Protein AF-A0A947GF99-F1 (afdb_monomer_lite)

Sequence (627 aa):
MDGFSARKSEPSRTRHLSLSRQDKTRGVAKDKVAEGTVKKSTKPSYGLKFFREKLQMTPFGKRFDPSRDTGTVVGPYRVIADKNRGVEPGFVALKDWTPKDTAKLSTPGHAFSVRADTFIDKGLHPWSGSHAVRSEAAKYLAARDPSVGFRTGKDDPFHFISRNPDLKAEVYGALKTSERVFPALKKHVMDNEKKFNTKHYVKLDYREAQGSGRGEERTYTLPKSNAKSFGFGAIGKFFHQLARRQTPDAINRDAMRESLANDLMSRFGIFAQKLKLVPTVYQPPNGPAVPKLLLDGTHMSGRNGEKFSDFEGAIVGGPRNGQLVKLGEDGKPVKNARGHYEVDTSIREMGRNKIFMLLLGDRDAIGSKGGNKGRVGNEFAAIDPGHSLETGGQNLMARKDIRSDMSFEQPSMFDGKCYKNFSIFDQSPFSERMEGVKELARLSKTNEDVAVFREYAATFGKDNPGLDFSGQIADMEKAYLSRREHILDVFGDRLAVYDFDFSGVPNSMTPQTAQRNTLDVLDALEKISSEHSWMSGNTELEYPMVKNRTEWQVKEQGDNLEFRAEGVGRSARRRLENFVAAQTPGGRYTIVEDNGSLVLRIPKADIGQAHGDFSMTALKRQDRVPG

Radius of gyration: 32.89 Å; chains: 1; bounding box: 70×88×118 Å

Foldseek 3Di:
DDDDDDDDDDDDDDDDDDDDDDDDCPDPPPPPPPPPPFPPQPDAQLQCVCVVVVDDADFPAFFDDQVPQQQPDHRQWHFHHWPLDDQWGWTKTFGHDDPVLLVQCLPPPRPLVVQLLVLLLQQLDPPRHPPLSQVQLLVVCVPDDCVLVRDPPPDRSNVSCVVVVVCSSVSSVSLCVDPRNVVVSSVSSLVPDCRRVWMKIKGLRFGLVQWDDADQPIWTWGDLSSFDQPPPPSVSSVVSRVVPTDTQLRSLVLLLQFSLLQSLCVVLVAAEWSKYWDWHWHNRPPHDTAIHIMIITIFDADPVGFGWDFQAQQWDQFWFATAGFDADPVRHFDADPVRFGEGDPLAPLLQLCLVSCLLQLQLQQCHRRRRQWTDRRNYTYGYTSNRGLDDDDPGSLQDLFAAQLRDGDADDVVVVRGRTNSNNSVLDFSLSNCVNLVSLVVCVVSVSSVVSLVSSLVSAPPVDPNRNCNVVSVRSSVSSVVSSVSSCVNNVLLSCLLVDDLVPADPVDDSSNLSSLVSRLQVLLQQQLFDWDLDSPRHGGLHIDGDGTFHWGWDDDPQKIKIKTAPRDPSSVVSVVVLCCVLDVPCQWDFDQDPRMTIIIDGSHCSVVSSVSSDSVSVVVVVPPDD

pLDDT: mean 80.94, std 19.32, range [21.61, 98.25]

Organism: NCBI:txid2840188

Secondary structure (DSSP, 8-state):
-----------------------------------------SS--GGGHHHHTTPPPPP--S---HHHHTT-EETTEEEEEE--SSSS-EEEEEEPP-HHHHHHHTSTT-HHHHHHHHHHHHHH-TTTS-HHHHHHHHHHHHTS-GGG---TTTS-HHHHHHH-THHHHHHHHHHHH-TTTHHHHHHHHHHH-HHHHS-EEEE----GGGEESSGGG-EE---TTT----SSHHHHHHHHHHTT-B-HHHHHHHHHHHHHHHHHHHHTT-EE--EEEEEEEE--TTS--EEEEEEEEEPPB-TT-PBEEE-TTSEESHHHH-EEB-B-TTSSBPB-TTSPEEB---SBT-TTHHHHHHHTT-TTSS-TTSTTEEEETTEEEES--TTTT--STT-GGG---B-TTS-B-PPPGGGT-PPPSGGGGGSS-HHHHHHHHHHHHHHHHHTTTHHHHHHHHHHSSTTSTT---HHHHHHHHHHHHHHHHHHHHHTHHHHGGGGS--TTS-TTS-HHHHHHHHHHHHHHHHHHHSEEEEEETTEEEEEEEEEE----EEEEETTEEEEEEES--HHHHHHHHHHHHHH-TT--S-EEEETTEEEEEEEGGGHHHHHHHT-HHHHHHHTTS--

Structure (mmCIF, N/CA/C/O backbone):
data_AF-A0A947GF99-F1
#
_entry.id   AF-A0A947GF99-F1
#
loop_
_atom_site.group_PDB
_atom_site.id
_atom_site.type_symbol
_atom_site.label_atom_id
_atom_site.label_alt_id
_atom_site.label_comp_id
_atom_site.label_asym_id
_atom_site.label_entity_id
_atom_site.label_seq_id
_atom_site.pdbx_PDB_ins_code
_atom_site.Cartn_x
_atom_site.Cartn_y
_atom_site.Cartn_z
_atom_site.occupancy
_atom_site.B_iso_or_equiv
_atom_site.auth_seq_id
_atom_site.auth_comp_id
_atom_site.auth_asym_id
_atom_site.auth_atom_id
_atom_site.pdbx_PDB_model_num
ATOM 1 N N . MET A 1 1 ? 22.768 55.613 56.777 1.00 31.61 1 MET A N 1
ATOM 2 C CA . MET A 1 1 ? 24.122 55.298 56.296 1.00 31.61 1 MET A CA 1
ATOM 3 C C . MET A 1 1 ? 24.306 53.804 56.433 1.00 31.61 1 MET A C 1
ATOM 5 O O . MET A 1 1 ? 24.183 53.297 57.535 1.00 31.61 1 MET A O 1
ATOM 9 N N . ASP A 1 2 ? 24.453 53.170 55.275 1.00 29.30 2 ASP A N 1
ATOM 10 C CA . ASP A 1 2 ? 25.158 51.924 54.976 1.00 29.30 2 ASP A CA 1
ATOM 11 C C . ASP A 1 2 ? 24.833 50.616 55.712 1.00 29.30 2 ASP A C 1
ATOM 13 O O . ASP A 1 2 ? 24.905 50.496 56.929 1.00 29.30 2 ASP A O 1
ATOM 17 N N . GLY A 1 3 ? 24.620 49.579 54.891 1.00 29.52 3 GLY A N 1
ATOM 18 C CA . GLY A 1 3 ? 25.104 48.234 55.202 1.00 29.52 3 GLY A CA 1
ATOM 19 C C . GLY A 1 3 ? 24.049 47.181 55.521 1.00 29.52 3 GLY A C 1
ATOM 20 O O . GLY A 1 3 ? 23.992 46.677 56.637 1.00 29.52 3 GLY A O 1
ATOM 21 N N . PHE A 1 4 ? 23.270 46.763 54.520 1.00 26.39 4 PHE A N 1
ATOM 22 C CA . PHE A 1 4 ? 22.541 45.493 54.565 1.00 26.39 4 PHE A CA 1
ATOM 23 C C . PHE A 1 4 ? 23.526 44.309 54.576 1.00 26.39 4 PHE A C 1
ATOM 25 O O . PHE A 1 4 ? 24.162 44.008 53.569 1.00 26.39 4 PHE A O 1
ATOM 32 N N . SER A 1 5 ? 23.606 43.596 55.699 1.00 29.97 5 SER A N 1
ATOM 33 C CA . SER A 1 5 ? 24.034 42.196 55.762 1.00 29.97 5 SER A CA 1
ATOM 34 C C . SER A 1 5 ? 23.356 41.540 56.958 1.00 29.97 5 SER A C 1
ATOM 36 O O . SER A 1 5 ? 23.653 41.857 58.107 1.00 29.97 5 SER A O 1
ATOM 38 N N . ALA A 1 6 ? 22.412 40.638 56.695 1.00 28.28 6 ALA A N 1
ATOM 39 C CA . ALA A 1 6 ? 21.835 39.791 57.728 1.00 28.28 6 ALA A CA 1
ATOM 40 C C . ALA A 1 6 ? 21.453 38.428 57.146 1.00 28.28 6 ALA A C 1
ATOM 42 O O . ALA A 1 6 ? 20.450 38.275 56.451 1.00 28.28 6 ALA A O 1
ATOM 43 N N . ARG A 1 7 ? 22.267 37.423 57.487 1.00 26.62 7 ARG A N 1
ATOM 44 C CA . ARG A 1 7 ? 21.859 36.016 57.555 1.00 26.62 7 ARG A CA 1
ATOM 45 C C . ARG A 1 7 ? 20.699 35.867 58.536 1.00 26.62 7 ARG A C 1
ATOM 47 O O . ARG A 1 7 ? 20.834 36.327 59.663 1.00 26.62 7 ARG A O 1
ATOM 54 N N . LYS A 1 8 ? 19.664 35.127 58.144 1.00 26.14 8 LYS A N 1
ATOM 55 C CA . LYS A 1 8 ? 18.683 34.372 58.956 1.00 26.14 8 LYS A CA 1
ATOM 56 C C . LYS A 1 8 ? 18.012 33.401 57.967 1.00 26.14 8 LYS A C 1
ATOM 58 O O . LYS A 1 8 ? 17.841 33.778 56.817 1.00 26.14 8 LYS A O 1
ATOM 63 N N . SER A 1 9 ? 17.593 32.176 58.244 1.00 25.56 9 SER A N 1
ATOM 64 C CA . SER A 1 9 ? 17.614 31.251 59.381 1.00 25.56 9 SER A CA 1
ATOM 65 C C . SER A 1 9 ? 16.894 29.997 58.848 1.00 25.56 9 SER A C 1
ATOM 67 O O . SER A 1 9 ? 15.938 30.141 58.086 1.00 25.56 9 SER A O 1
ATOM 69 N N . GLU A 1 10 ? 17.326 28.790 59.214 1.00 26.78 10 GLU A N 1
ATOM 70 C CA . GLU A 1 10 ? 16.567 27.555 58.940 1.00 26.78 10 GLU A CA 1
ATOM 71 C C . GLU A 1 10 ? 15.149 27.610 59.536 1.00 26.78 10 GLU A C 1
ATOM 73 O O . GLU A 1 10 ? 14.940 28.252 60.571 1.00 26.78 10 GLU A O 1
ATOM 78 N N . PRO A 1 11 ? 14.217 26.819 58.975 1.00 27.03 11 PRO A N 1
ATOM 79 C CA . PRO A 1 11 ? 13.276 26.109 59.827 1.00 27.03 11 PRO A CA 1
ATOM 80 C C . PRO A 1 11 ? 13.223 24.594 59.544 1.00 27.03 11 PRO A C 1
ATOM 82 O O . PRO A 1 11 ? 12.904 24.132 58.453 1.00 27.03 11 PRO A O 1
ATOM 85 N N . SER A 1 12 ? 13.506 23.851 60.617 1.00 24.06 12 SER A N 1
ATOM 86 C CA . SER A 1 12 ? 12.797 22.668 61.134 1.00 24.06 12 SER A CA 1
ATOM 87 C C . SER A 1 12 ? 12.477 21.478 60.213 1.00 24.06 12 SER A C 1
ATOM 89 O O . SER A 1 12 ? 11.518 21.466 59.446 1.00 24.06 12 SER A O 1
ATOM 91 N N . ARG A 1 13 ? 13.202 20.387 60.489 1.00 24.06 13 ARG A N 1
ATOM 92 C CA . ARG A 1 13 ? 12.880 18.985 60.185 1.00 24.06 13 ARG A CA 1
ATOM 93 C C . ARG A 1 13 ? 11.532 18.537 60.767 1.00 24.06 13 ARG A C 1
ATOM 95 O O . ARG A 1 13 ? 11.253 18.768 61.942 1.00 24.06 13 ARG A O 1
ATOM 102 N N . THR A 1 14 ? 10.821 17.683 60.028 1.00 24.72 14 THR A N 1
ATOM 103 C CA . THR A 1 14 ? 9.963 16.648 60.629 1.00 24.72 14 THR A CA 1
ATOM 104 C C . THR A 1 14 ? 10.093 15.316 59.877 1.00 24.72 14 THR A C 1
ATOM 106 O O . THR A 1 14 ? 9.626 15.157 58.759 1.00 24.72 14 THR A O 1
ATOM 109 N N . ARG A 1 15 ? 10.801 14.389 60.539 1.00 23.50 15 ARG A N 1
ATOM 110 C CA . ARG A 1 15 ? 10.704 12.914 60.546 1.00 23.50 15 ARG A CA 1
ATOM 111 C C . ARG A 1 15 ? 10.407 12.171 59.230 1.00 23.50 15 ARG A C 1
ATOM 113 O O . ARG A 1 15 ? 9.265 11.842 58.935 1.00 23.50 15 ARG A O 1
ATOM 120 N N . HIS A 1 16 ? 11.477 11.689 58.595 1.00 22.69 16 HIS A N 1
ATOM 121 C CA . HIS A 1 16 ? 11.470 10.366 57.966 1.00 22.69 16 HIS A CA 1
ATOM 122 C C . HIS A 1 16 ? 11.747 9.309 59.043 1.00 22.69 16 HIS A C 1
ATOM 124 O O . HIS A 1 16 ? 12.814 9.315 59.655 1.00 22.69 16 HIS A O 1
ATOM 130 N N . LEU A 1 17 ? 10.781 8.420 59.277 1.00 23.53 17 LEU A N 1
ATOM 131 C CA . LEU A 1 17 ? 10.984 7.162 59.989 1.00 23.53 17 LEU A CA 1
ATOM 132 C C . LEU A 1 17 ? 10.971 6.034 58.962 1.00 23.53 17 LEU A C 1
ATOM 134 O O . LEU A 1 17 ? 10.015 5.845 58.214 1.00 23.53 17 LEU A O 1
ATOM 138 N N . SER A 1 18 ? 12.101 5.348 58.923 1.00 21.61 18 SER A N 1
ATOM 139 C CA . SER A 1 18 ? 12.384 4.135 58.184 1.00 21.61 18 SER A CA 1
ATOM 140 C C . SER A 1 18 ? 11.534 2.971 58.689 1.00 21.61 18 SER A C 1
ATOM 142 O O . SER A 1 18 ? 11.446 2.729 59.890 1.00 21.61 18 SER A O 1
ATOM 144 N N . LEU A 1 19 ? 11.002 2.181 57.758 1.00 23.34 19 LEU A N 1
ATOM 145 C CA . LEU A 1 19 ? 10.783 0.758 57.983 1.00 23.34 19 LEU A CA 1
ATOM 146 C C . LEU A 1 19 ? 11.457 -0.010 56.851 1.00 23.34 19 LEU A C 1
ATOM 148 O O . LEU A 1 19 ? 11.235 0.228 55.666 1.00 23.34 19 LEU A O 1
ATOM 152 N N . SER A 1 20 ? 12.359 -0.875 57.288 1.00 25.02 20 SER A N 1
ATOM 153 C CA . SER A 1 20 ? 13.220 -1.753 56.523 1.00 25.02 20 SER A CA 1
ATOM 154 C C . SER A 1 20 ? 12.434 -2.704 55.625 1.00 25.02 20 SER A C 1
ATOM 156 O O . SER A 1 20 ? 11.438 -3.295 56.038 1.00 25.02 20 SER A O 1
ATOM 158 N N . ARG A 1 21 ? 12.960 -2.963 54.426 1.00 25.34 21 ARG A N 1
ATOM 159 C CA . ARG A 1 21 ? 12.801 -4.267 53.782 1.00 25.34 21 ARG A CA 1
ATOM 160 C C . ARG A 1 21 ? 14.122 -4.674 53.154 1.00 25.34 21 ARG A C 1
ATOM 162 O O . ARG A 1 21 ? 14.674 -3.975 52.316 1.00 25.34 21 ARG A O 1
ATOM 169 N N . GLN A 1 22 ? 14.611 -5.789 53.678 1.00 25.83 22 GLN A N 1
ATOM 170 C CA . GLN A 1 22 ? 15.838 -6.472 53.323 1.00 25.83 22 GLN A CA 1
ATOM 171 C C . GLN A 1 22 ? 15.929 -6.734 51.822 1.00 25.83 22 GLN A C 1
ATOM 173 O O . GLN A 1 22 ? 14.981 -7.216 51.198 1.00 25.83 22 GLN A O 1
ATOM 178 N N . ASP A 1 23 ? 17.130 -6.487 51.311 1.00 27.47 23 ASP A N 1
ATOM 179 C CA . ASP A 1 23 ? 17.660 -7.029 50.075 1.00 27.47 23 ASP A CA 1
ATOM 180 C C . ASP A 1 23 ? 17.356 -8.526 49.944 1.00 27.47 23 ASP A C 1
ATOM 182 O O . ASP A 1 23 ? 17.895 -9.377 50.654 1.00 27.47 23 ASP A O 1
ATOM 186 N N . LYS A 1 24 ? 16.519 -8.849 48.962 1.00 27.81 24 LYS A N 1
ATOM 187 C CA . LYS A 1 24 ? 16.655 -10.077 48.183 1.00 27.81 24 LYS A CA 1
ATOM 188 C C . LYS A 1 24 ? 16.771 -9.666 46.728 1.00 27.81 24 LYS A C 1
ATOM 190 O O . LYS A 1 24 ? 15.785 -9.559 46.003 1.00 27.81 24 LYS A O 1
ATOM 195 N N . THR A 1 25 ? 18.015 -9.445 46.328 1.00 26.73 25 THR A N 1
ATOM 196 C CA . THR A 1 25 ? 18.510 -9.495 44.956 1.00 26.73 25 THR A CA 1
ATOM 197 C C . THR A 1 25 ? 18.141 -10.841 44.329 1.00 26.73 25 THR A C 1
ATOM 199 O O . THR A 1 25 ? 18.930 -11.779 44.266 1.00 26.73 25 THR A O 1
ATOM 202 N N . ARG A 1 26 ? 16.903 -10.957 43.846 1.00 25.31 26 ARG A N 1
ATOM 203 C CA . ARG A 1 26 ? 16.551 -11.958 42.844 1.00 25.31 26 ARG A CA 1
ATOM 204 C C . ARG A 1 26 ? 16.916 -11.329 41.511 1.00 25.31 26 ARG A C 1
ATOM 206 O O . ARG A 1 26 ? 16.221 -10.438 41.032 1.00 25.31 26 ARG A O 1
ATOM 213 N N . GLY A 1 27 ? 18.086 -11.718 41.007 1.00 24.08 27 GLY A N 1
ATOM 214 C CA . GLY A 1 27 ? 18.620 -11.250 39.739 1.00 24.08 27 GLY A CA 1
ATOM 215 C C . GLY A 1 27 ? 17.544 -11.306 38.665 1.00 24.08 27 GLY A C 1
ATOM 216 O O . GLY A 1 27 ? 17.052 -12.380 38.326 1.00 24.08 27 GLY A O 1
ATOM 217 N N . VAL A 1 28 ? 17.181 -10.134 38.151 1.00 24.28 28 VAL A N 1
ATOM 218 C CA . VAL A 1 28 ? 16.544 -10.026 36.846 1.00 24.28 28 VAL A CA 1
ATOM 219 C C . VAL A 1 28 ? 17.561 -10.614 35.884 1.00 24.28 28 VAL A C 1
ATOM 221 O O . VAL A 1 28 ? 18.653 -10.061 35.712 1.00 24.28 28 VAL A O 1
ATOM 224 N N . ALA A 1 29 ? 17.248 -11.790 35.346 1.00 23.89 29 ALA A N 1
ATOM 225 C CA . ALA A 1 29 ? 18.017 -12.357 34.263 1.00 23.89 29 ALA A CA 1
ATOM 226 C C . ALA A 1 29 ? 18.097 -11.279 33.180 1.00 23.89 29 ALA A C 1
ATOM 228 O O . ALA A 1 29 ? 17.083 -10.826 32.649 1.00 23.89 29 ALA A O 1
ATOM 229 N N . LYS A 1 30 ? 19.319 -10.819 32.902 1.00 27.28 30 LYS A N 1
ATOM 230 C CA . LYS A 1 30 ? 19.636 -10.213 31.618 1.00 27.28 30 LYS A CA 1
ATOM 231 C C . LYS A 1 30 ? 19.384 -11.312 30.598 1.00 27.28 30 LYS A C 1
ATOM 233 O O . LYS A 1 30 ? 20.300 -12.075 30.291 1.00 27.28 30 LYS A O 1
ATOM 238 N N . ASP A 1 31 ? 18.151 -11.419 30.123 1.00 27.23 31 ASP A N 1
ATOM 239 C CA . ASP A 1 31 ? 17.889 -12.156 28.907 1.00 27.23 31 ASP A CA 1
ATOM 240 C C . ASP A 1 31 ? 18.656 -11.418 27.823 1.00 27.23 31 ASP A C 1
ATOM 242 O O . ASP A 1 31 ? 18.324 -10.314 27.385 1.00 27.23 31 ASP A O 1
ATOM 246 N N . LYS A 1 32 ? 19.799 -12.022 27.496 1.00 26.28 32 LYS A N 1
ATOM 247 C CA . LYS A 1 32 ? 20.531 -11.791 26.269 1.00 26.28 32 LYS A CA 1
ATOM 248 C C . LYS A 1 32 ? 19.482 -11.658 25.178 1.00 26.28 32 LYS A C 1
ATOM 250 O O . LYS A 1 32 ? 18.667 -12.564 25.009 1.00 26.28 32 LYS A O 1
ATOM 255 N N . VAL A 1 33 ? 19.526 -10.543 24.452 1.00 28.69 33 VAL A N 1
ATOM 256 C CA . VAL A 1 33 ? 18.951 -10.448 23.112 1.00 28.69 33 VAL A CA 1
ATOM 257 C C . VAL A 1 33 ? 19.367 -11.734 22.420 1.00 28.69 33 VAL A C 1
ATOM 259 O O . VAL A 1 33 ? 20.556 -11.936 22.170 1.00 28.69 33 VAL A O 1
ATOM 262 N N . ALA A 1 34 ? 18.425 -12.659 22.254 1.00 27.61 34 ALA A N 1
ATOM 263 C CA . ALA A 1 34 ? 18.713 -13.889 21.562 1.00 27.61 34 ALA A CA 1
ATOM 264 C C . ALA A 1 34 ? 19.186 -13.445 20.181 1.00 27.61 34 ALA A C 1
ATOM 266 O O . ALA A 1 34 ? 18.430 -12.813 19.439 1.00 27.61 34 ALA A O 1
ATOM 267 N N . GLU A 1 35 ? 20.446 -13.736 19.857 1.00 29.36 35 GLU A N 1
ATOM 268 C CA . GLU A 1 35 ? 20.923 -13.834 18.484 1.00 29.36 35 GLU A CA 1
ATOM 269 C C . GLU A 1 35 ? 20.139 -14.980 17.836 1.00 29.36 35 GLU A C 1
ATOM 271 O O . GLU A 1 35 ? 20.636 -16.076 17.591 1.00 29.36 35 GLU A O 1
ATOM 276 N N . GLY A 1 36 ? 18.843 -14.747 17.629 1.00 29.30 36 GLY A N 1
ATOM 277 C CA . GLY A 1 36 ? 18.007 -15.569 16.798 1.00 29.30 36 GLY A CA 1
ATOM 278 C C . GLY A 1 36 ? 18.658 -15.521 15.438 1.00 29.30 36 GLY A C 1
ATOM 279 O O . GLY A 1 36 ? 18.840 -14.445 14.866 1.00 29.30 36 GLY A O 1
ATOM 280 N N . THR A 1 37 ? 19.067 -16.687 14.960 1.00 30.06 37 THR A N 1
ATOM 281 C CA . THR A 1 37 ? 19.596 -16.891 13.624 1.00 30.06 37 THR A CA 1
ATOM 282 C C . THR A 1 37 ? 18.585 -16.282 12.660 1.00 30.06 37 THR A C 1
ATOM 284 O O . THR A 1 37 ? 17.517 -16.843 12.409 1.00 30.06 37 THR A O 1
ATOM 287 N N . VAL A 1 38 ? 18.877 -15.067 12.194 1.00 34.62 38 VAL A N 1
ATOM 288 C CA . VAL A 1 38 ? 18.016 -14.332 11.278 1.00 34.62 38 VAL A CA 1
ATOM 289 C C . VAL A 1 38 ? 17.977 -15.178 10.019 1.00 34.62 38 VAL A C 1
ATOM 291 O O . VAL A 1 38 ? 18.967 -15.264 9.289 1.00 34.62 38 VAL A O 1
ATOM 294 N N . LYS A 1 39 ? 16.845 -15.840 9.758 1.00 34.81 39 LYS A N 1
ATOM 295 C CA . LYS A 1 39 ? 16.578 -16.356 8.418 1.00 34.81 39 LYS A CA 1
ATOM 296 C C . LYS A 1 39 ? 16.788 -15.169 7.485 1.00 34.81 39 LYS A C 1
ATOM 298 O O . LYS A 1 39 ? 16.099 -14.160 7.638 1.00 34.81 39 LYS A O 1
ATOM 303 N N . LYS A 1 40 ? 17.765 -15.266 6.569 1.00 37.22 40 LYS A N 1
ATOM 304 C CA . LYS A 1 40 ? 17.923 -14.305 5.467 1.00 37.22 40 LYS A CA 1
ATOM 305 C C . LYS A 1 40 ? 16.524 -13.973 4.966 1.00 37.22 40 LYS A C 1
ATOM 307 O O . LYS A 1 40 ? 15.756 -14.899 4.693 1.00 37.22 40 LYS A O 1
ATOM 312 N N . SER A 1 41 ? 16.201 -12.682 4.894 1.00 43.94 41 SER A N 1
ATOM 313 C CA . SER A 1 41 ? 14.961 -12.220 4.278 1.00 43.94 41 SER A CA 1
ATOM 314 C C . SER A 1 41 ? 14.730 -13.024 2.997 1.00 43.94 41 SER A C 1
ATOM 316 O O . SER A 1 41 ? 15.575 -13.024 2.101 1.00 43.94 41 SER A O 1
ATOM 318 N N . THR A 1 42 ? 13.625 -13.769 2.921 1.00 56.72 42 THR A N 1
ATOM 319 C CA . THR A 1 42 ? 13.337 -14.611 1.750 1.00 56.72 42 THR A CA 1
ATOM 320 C C . THR A 1 42 ? 13.037 -13.766 0.510 1.00 56.72 42 THR A C 1
ATOM 322 O O . THR A 1 42 ? 13.046 -14.289 -0.604 1.00 56.72 42 THR A O 1
ATOM 325 N N . LYS A 1 43 ? 12.796 -12.456 0.680 1.00 75.62 43 LYS A N 1
ATOM 326 C CA . LYS A 1 43 ? 12.529 -11.501 -0.397 1.00 75.62 43 LYS A CA 1
ATOM 327 C C . LYS A 1 43 ? 13.365 -10.231 -0.204 1.00 75.62 43 LYS A C 1
ATOM 329 O O . LYS A 1 43 ? 13.075 -9.455 0.702 1.00 75.62 43 LYS A O 1
ATOM 334 N N . PRO A 1 44 ? 14.376 -9.991 -1.050 1.00 86.44 44 PRO A N 1
ATOM 335 C CA . PRO A 1 44 ? 15.206 -8.799 -0.940 1.00 86.44 44 PRO A CA 1
ATOM 336 C C . PRO A 1 44 ? 14.426 -7.546 -1.382 1.00 86.44 44 PRO A C 1
ATOM 338 O O . PRO A 1 44 ? 13.604 -7.623 -2.300 1.00 86.44 44 PRO A O 1
ATOM 341 N N . SER A 1 45 ? 14.714 -6.391 -0.777 1.00 92.44 45 SER A N 1
ATOM 342 C CA . SER A 1 45 ? 14.010 -5.111 -0.992 1.00 92.44 45 SER A CA 1
ATOM 343 C C . SER A 1 45 ? 13.968 -4.739 -2.474 1.00 92.44 45 SER A C 1
ATOM 345 O O . SER A 1 45 ? 15.010 -4.710 -3.137 1.00 92.44 45 SER A O 1
ATOM 347 N N . TYR A 1 46 ? 12.794 -4.492 -3.054 1.00 92.44 46 TYR A N 1
ATOM 348 C CA . TYR A 1 46 ? 12.692 -4.225 -4.492 1.00 92.44 46 TYR A CA 1
ATOM 349 C C . TYR A 1 46 ? 13.313 -2.870 -4.851 1.00 92.44 46 TYR A C 1
ATOM 351 O O . TYR A 1 46 ? 13.938 -2.750 -5.912 1.00 92.44 46 TYR A O 1
ATOM 359 N N . GLY A 1 47 ? 13.243 -1.911 -3.926 1.00 91.19 47 GLY A N 1
ATOM 360 C CA . GLY A 1 47 ? 13.864 -0.597 -4.013 1.00 91.19 47 GLY A CA 1
ATOM 361 C C . GLY A 1 47 ? 15.330 -0.614 -4.438 1.00 91.19 47 GLY A C 1
ATOM 362 O O . GLY A 1 47 ? 15.762 0.147 -5.304 1.00 91.19 47 GLY A O 1
ATOM 363 N N . LEU A 1 48 ? 16.082 -1.573 -3.894 1.00 91.88 48 LEU A N 1
ATOM 364 C CA . LEU A 1 48 ? 17.531 -1.721 -4.070 1.00 91.88 48 LEU A CA 1
ATOM 365 C C . LEU A 1 48 ? 17.922 -2.631 -5.242 1.00 91.88 48 LEU A C 1
ATOM 367 O O . LEU A 1 48 ? 19.097 -2.964 -5.421 1.00 91.88 48 LEU A O 1
ATOM 371 N N . LYS A 1 49 ? 16.954 -3.062 -6.061 1.00 89.25 49 LYS A N 1
ATOM 372 C CA . LYS A 1 49 ? 17.193 -4.012 -7.157 1.00 89.25 49 LYS A CA 1
ATOM 373 C C . LYS A 1 49 ? 18.311 -3.559 -8.101 1.00 89.25 49 LYS A C 1
ATOM 375 O O . LYS A 1 49 ? 19.115 -4.387 -8.515 1.00 89.25 49 LYS A O 1
ATOM 380 N N . PHE A 1 50 ? 18.378 -2.266 -8.424 1.00 83.12 50 PHE A N 1
ATOM 381 C CA . PHE A 1 50 ? 19.401 -1.733 -9.326 1.00 83.12 50 PHE A CA 1
ATOM 382 C C . PHE A 1 50 ? 20.819 -1.897 -8.761 1.00 83.12 50 PHE A C 1
ATOM 384 O O . PHE A 1 50 ? 21.706 -2.367 -9.473 1.00 83.12 50 PHE A O 1
ATOM 391 N N . PHE A 1 51 ? 21.013 -1.549 -7.485 1.00 82.25 51 PHE A N 1
ATOM 392 C CA . PHE A 1 51 ? 22.302 -1.632 -6.795 1.00 82.25 51 PHE A CA 1
ATOM 393 C C . PHE A 1 51 ? 22.801 -3.077 -6.711 1.00 82.25 51 PHE A C 1
ATOM 395 O O . PHE A 1 51 ? 23.953 -3.353 -7.042 1.00 82.25 51 PHE A O 1
ATOM 402 N N . ARG A 1 52 ? 21.914 -4.025 -6.380 1.00 83.25 52 ARG A N 1
ATOM 403 C CA . ARG A 1 52 ? 22.258 -5.457 -6.350 1.00 83.25 52 ARG A CA 1
ATOM 404 C C . ARG A 1 52 ? 22.656 -6.007 -7.717 1.00 83.25 52 ARG A C 1
ATOM 406 O O . ARG A 1 52 ? 23.568 -6.820 -7.811 1.00 83.25 52 ARG A O 1
ATOM 413 N N . GLU A 1 53 ? 21.972 -5.578 -8.775 1.00 78.38 53 GLU A N 1
ATOM 414 C CA . GLU A 1 53 ? 22.216 -6.054 -10.141 1.00 78.38 53 GLU A CA 1
ATOM 415 C C . GLU A 1 53 ? 23.374 -5.324 -10.849 1.00 78.38 53 GLU A C 1
ATOM 417 O O . GLU A 1 53 ? 23.655 -5.640 -12.010 1.00 78.38 53 GLU A O 1
ATOM 422 N N . LYS A 1 54 ? 24.032 -4.358 -10.177 1.00 69.00 54 LYS A N 1
ATOM 423 C CA . LYS A 1 54 ? 25.134 -3.527 -10.704 1.00 69.00 54 LYS A CA 1
ATOM 424 C C . LYS A 1 54 ? 24.866 -3.056 -12.136 1.00 69.00 54 LYS A C 1
ATOM 426 O O . LYS A 1 54 ? 25.688 -3.218 -13.041 1.00 69.00 54 LYS A O 1
ATOM 431 N N . LEU A 1 55 ? 23.652 -2.564 -12.377 1.00 62.34 55 LEU A N 1
ATOM 432 C CA . LEU A 1 55 ? 23.224 -2.207 -13.725 1.00 62.34 55 LEU A CA 1
ATOM 433 C C . LEU A 1 55 ? 24.029 -1.004 -14.233 1.00 62.34 55 LEU A C 1
ATOM 435 O O . LEU A 1 55 ? 24.216 -0.022 -13.519 1.00 62.34 55 LEU A O 1
ATOM 439 N N . GLN A 1 56 ? 24.513 -1.091 -15.476 1.00 57.22 56 GLN A N 1
ATOM 440 C CA . GLN A 1 56 ? 25.277 -0.006 -16.085 1.00 57.22 56 GLN A CA 1
ATOM 441 C C . GLN A 1 56 ? 24.413 1.235 -16.298 1.00 57.22 56 GLN A C 1
ATOM 443 O O . GLN A 1 56 ? 23.236 1.177 -16.664 1.00 57.22 56 GLN A O 1
ATOM 448 N N . MET A 1 57 ? 25.064 2.359 -16.056 1.00 57.38 57 MET A N 1
ATOM 449 C CA . MET A 1 57 ? 24.526 3.700 -16.010 1.00 57.38 57 MET A CA 1
ATOM 450 C C . MET A 1 57 ? 24.816 4.430 -17.318 1.00 57.38 57 MET A C 1
ATOM 452 O O . MET A 1 57 ? 25.972 4.519 -17.717 1.00 57.38 57 MET A O 1
ATOM 456 N N . THR A 1 58 ? 23.803 5.018 -17.951 1.00 56.19 58 THR A N 1
ATOM 457 C CA . THR A 1 58 ? 24.030 6.092 -18.929 1.00 56.19 58 THR A CA 1
ATOM 458 C C . THR A 1 58 ? 23.786 7.415 -18.201 1.00 56.19 58 THR A C 1
ATOM 460 O O . THR A 1 58 ? 22.727 7.547 -17.580 1.00 56.19 58 THR A O 1
ATOM 463 N N . PRO A 1 59 ? 24.735 8.370 -18.196 1.00 55.31 59 PRO A N 1
ATOM 464 C CA . PRO A 1 59 ? 24.527 9.676 -17.582 1.00 55.31 59 PRO A CA 1
ATOM 465 C C . PRO A 1 59 ? 23.272 10.335 -18.154 1.00 55.31 59 PRO A C 1
ATOM 467 O O . PRO A 1 59 ? 23.150 10.499 -19.369 1.00 55.31 59 PRO A O 1
ATOM 470 N N . PHE A 1 60 ? 22.341 10.728 -17.289 1.00 54.59 60 PHE A N 1
ATOM 471 C CA . PHE A 1 60 ? 21.193 11.546 -17.675 1.00 54.59 60 PHE A CA 1
ATOM 472 C C . PHE A 1 60 ? 21.674 13.002 -17.782 1.00 54.59 60 PHE A C 1
ATOM 474 O O . PHE A 1 60 ? 21.321 13.846 -16.969 1.00 54.59 60 PHE A O 1
ATOM 481 N N . GLY A 1 61 ? 22.552 13.287 -18.750 1.00 46.59 61 GLY A N 1
ATOM 482 C CA . GLY A 1 61 ? 23.257 14.572 -18.855 1.00 46.59 61 GLY A CA 1
ATOM 483 C C . GLY A 1 61 ? 22.393 15.767 -19.276 1.00 46.59 61 GLY A C 1
ATOM 484 O O . GLY A 1 61 ? 22.903 16.878 -19.355 1.00 46.59 61 GLY A O 1
ATOM 485 N N . LYS A 1 62 ? 21.107 15.554 -19.583 1.00 53.81 62 LYS A N 1
ATOM 486 C CA . LYS A 1 62 ? 20.092 16.592 -19.816 1.00 53.81 62 LYS A CA 1
ATOM 487 C C . LYS A 1 62 ? 18.734 16.058 -19.348 1.00 53.81 62 LYS A C 1
ATOM 489 O O . LYS A 1 62 ? 18.420 14.894 -19.593 1.00 53.81 62 LYS A O 1
ATOM 494 N N . ARG A 1 63 ? 17.928 16.891 -18.675 1.00 56.03 63 ARG A N 1
ATOM 495 C CA . ARG A 1 63 ? 16.531 16.542 -18.353 1.00 56.03 63 ARG A CA 1
ATOM 496 C C . ARG A 1 63 ? 15.747 16.342 -19.650 1.00 56.03 63 ARG A C 1
ATOM 498 O O . ARG A 1 63 ? 15.906 17.121 -20.583 1.00 56.03 63 ARG A O 1
ATOM 505 N N . PHE A 1 64 ? 14.834 15.382 -19.619 1.00 55.25 64 PHE A N 1
ATOM 506 C CA . PHE A 1 64 ? 13.789 15.193 -20.611 1.00 55.25 64 PHE A CA 1
ATOM 507 C C . PHE A 1 64 ? 12.834 16.404 -20.737 1.00 55.25 64 PHE A C 1
ATOM 509 O O . PHE A 1 64 ? 12.221 16.848 -19.752 1.00 55.25 64 PHE A O 1
ATOM 516 N N . ASP A 1 65 ? 12.682 16.916 -21.959 1.00 59.72 65 ASP A N 1
ATOM 517 C CA . ASP A 1 65 ? 11.637 17.839 -22.400 1.00 59.72 65 ASP A CA 1
ATOM 518 C C . ASP A 1 65 ? 10.596 17.077 -23.248 1.00 59.72 65 ASP A C 1
ATOM 520 O O . ASP A 1 65 ? 10.841 16.774 -24.414 1.00 59.72 65 ASP A O 1
ATOM 524 N N . PRO A 1 66 ? 9.396 16.802 -22.714 1.00 57.97 66 PRO A N 1
ATOM 525 C CA . PRO A 1 66 ? 8.351 16.045 -23.408 1.00 57.97 66 PRO A CA 1
ATOM 526 C C . PRO A 1 66 ? 7.926 16.613 -24.761 1.00 57.97 66 PRO A C 1
ATOM 528 O O . PRO A 1 66 ? 7.474 15.857 -25.622 1.00 57.97 66 PRO A O 1
ATOM 531 N N . SER A 1 67 ? 8.084 17.925 -24.960 1.00 59.16 67 SER A N 1
ATOM 532 C CA . SER A 1 67 ? 7.753 18.585 -26.224 1.00 59.16 67 SER A CA 1
ATOM 533 C C . SER A 1 67 ? 8.758 18.293 -27.344 1.00 59.16 67 SER A C 1
ATOM 535 O O . SER A 1 67 ? 8.452 18.535 -28.508 1.00 59.16 67 SER A O 1
ATOM 537 N N . ARG A 1 68 ? 9.944 17.768 -27.006 1.00 60.03 68 ARG A N 1
ATOM 538 C CA . ARG A 1 68 ? 11.055 17.529 -27.943 1.00 60.03 68 ARG A CA 1
ATOM 539 C C . ARG A 1 68 ? 11.585 16.102 -27.919 1.00 60.03 68 ARG A C 1
ATOM 541 O O . ARG A 1 68 ? 12.048 15.614 -28.940 1.00 60.03 68 ARG A O 1
ATOM 548 N N . ASP A 1 69 ? 11.487 15.434 -26.778 1.00 65.88 69 ASP A N 1
ATOM 549 C CA . ASP A 1 69 ? 12.211 14.196 -26.516 1.00 65.88 69 ASP A CA 1
ATOM 550 C C . ASP A 1 69 ? 11.306 12.951 -26.562 1.00 65.88 69 ASP A C 1
ATOM 552 O O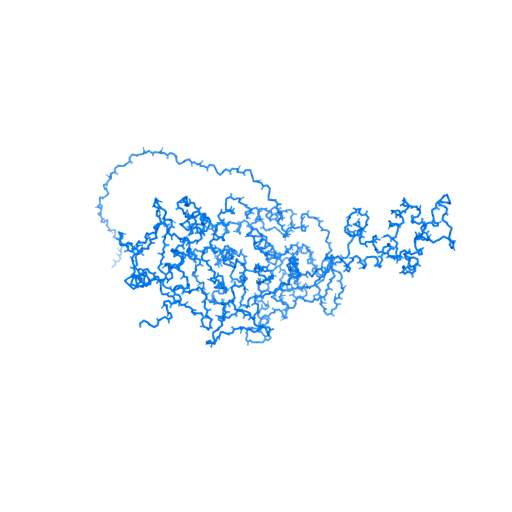 . ASP A 1 69 ? 11.764 11.840 -26.312 1.00 65.88 69 ASP A O 1
ATOM 556 N N . THR A 1 70 ? 10.014 13.076 -26.885 1.00 76.38 70 THR A N 1
ATOM 557 C CA . THR A 1 70 ? 9.145 11.894 -27.037 1.00 76.38 70 THR A CA 1
ATOM 558 C C . THR A 1 70 ? 9.730 10.928 -28.077 1.00 76.38 70 THR A C 1
ATOM 560 O O . THR A 1 70 ? 9.992 11.308 -29.213 1.00 76.38 70 THR A O 1
ATOM 563 N N . GLY A 1 71 ? 9.942 9.666 -27.685 1.00 71.44 71 GLY A N 1
ATOM 564 C CA . GLY A 1 71 ? 10.635 8.655 -28.491 1.00 71.44 71 GLY A CA 1
ATOM 565 C C . GLY A 1 71 ? 12.137 8.521 -28.207 1.00 71.44 71 GLY A C 1
ATOM 566 O O . GLY A 1 71 ? 12.723 7.508 -28.595 1.00 71.44 71 GLY A O 1
ATOM 567 N N . THR A 1 72 ? 12.742 9.468 -27.484 1.00 74.25 72 THR A N 1
ATOM 568 C CA . THR A 1 72 ? 14.148 9.421 -27.064 1.00 74.25 72 THR A CA 1
ATOM 569 C C . THR A 1 72 ? 14.389 8.282 -26.078 1.00 74.25 72 THR A C 1
ATOM 571 O O . THR A 1 72 ? 13.559 7.968 -25.215 1.00 74.25 72 THR A O 1
ATOM 574 N N . VAL A 1 73 ? 15.558 7.658 -26.212 1.00 73.56 73 VAL A N 1
ATOM 575 C CA . VAL A 1 73 ? 16.026 6.593 -25.328 1.00 73.56 73 VAL A CA 1
ATOM 576 C C . VAL A 1 73 ? 16.929 7.196 -24.261 1.00 73.56 73 VAL A C 1
ATOM 578 O O . VAL A 1 73 ? 17.933 7.830 -24.574 1.00 73.56 73 VAL A O 1
ATOM 581 N N . VAL A 1 74 ? 16.577 6.988 -22.996 1.00 67.69 74 VAL A N 1
ATOM 582 C CA . VAL A 1 74 ? 17.340 7.445 -21.838 1.00 67.69 74 VAL A CA 1
ATOM 583 C C . VAL A 1 74 ? 17.662 6.247 -20.948 1.00 67.69 74 VAL A C 1
ATOM 585 O O . VAL A 1 74 ? 16.786 5.659 -20.304 1.00 67.69 74 VAL A O 1
ATOM 588 N N . GLY A 1 75 ? 18.930 5.828 -20.954 1.00 71.19 75 GLY A N 1
ATOM 589 C CA . GLY A 1 75 ? 19.342 4.555 -20.360 1.00 71.19 75 GLY A CA 1
ATOM 590 C C . GLY A 1 75 ? 18.547 3.383 -20.966 1.00 71.19 75 GLY A C 1
ATOM 591 O O . GLY A 1 75 ? 18.486 3.260 -22.185 1.00 71.19 75 GLY A O 1
ATOM 592 N N . PRO A 1 76 ? 17.901 2.517 -20.159 1.00 76.25 76 PRO A N 1
ATOM 593 C CA . PRO A 1 76 ? 17.085 1.411 -20.663 1.00 76.25 76 PRO A CA 1
ATOM 594 C C . PRO A 1 76 ? 15.620 1.800 -20.947 1.00 76.25 76 PRO A C 1
ATOM 596 O O . PRO A 1 76 ? 14.764 0.911 -20.993 1.00 76.25 76 PRO A O 1
ATOM 599 N N . TYR A 1 77 ? 15.290 3.091 -21.028 1.00 82.38 77 TYR A N 1
ATOM 600 C CA . TYR A 1 77 ? 13.915 3.575 -21.150 1.00 82.38 77 TYR A CA 1
ATOM 601 C C . TYR A 1 77 ? 13.698 4.322 -22.459 1.00 82.38 77 TYR A C 1
ATOM 603 O O . TYR A 1 77 ? 14.487 5.186 -22.810 1.00 82.38 77 TYR A O 1
ATOM 611 N N . ARG A 1 78 ? 12.585 4.046 -23.133 1.00 85.50 78 ARG A N 1
ATOM 612 C CA . ARG A 1 78 ? 12.053 4.862 -24.222 1.00 85.50 78 ARG A CA 1
ATOM 613 C C . ARG A 1 78 ? 10.954 5.746 -23.663 1.00 85.50 78 ARG A C 1
ATOM 615 O O . ARG A 1 78 ? 9.956 5.233 -23.152 1.00 85.50 78 ARG A O 1
ATOM 622 N N . VAL A 1 79 ? 11.128 7.056 -23.740 1.00 82.62 79 VAL A N 1
ATOM 623 C CA . VAL A 1 79 ? 10.167 7.982 -23.144 1.00 82.62 79 VAL A CA 1
ATOM 624 C C . VAL A 1 79 ? 8.972 8.183 -24.067 1.00 82.62 79 VAL A C 1
ATOM 626 O O . VAL A 1 79 ? 9.127 8.283 -25.283 1.00 82.62 79 VAL A O 1
ATOM 629 N N . ILE A 1 80 ? 7.773 8.217 -23.484 1.00 87.12 80 ILE A N 1
ATOM 630 C CA . ILE A 1 80 ? 6.514 8.280 -24.236 1.00 87.12 80 ILE A CA 1
ATOM 631 C C . ILE A 1 80 ? 5.620 9.463 -23.852 1.00 87.12 80 ILE A C 1
ATOM 633 O O . ILE A 1 80 ? 4.761 9.827 -24.647 1.00 87.12 80 ILE A O 1
ATOM 637 N N . ALA A 1 81 ? 5.774 10.042 -22.656 1.00 81.94 81 ALA A N 1
ATOM 638 C CA . ALA A 1 81 ? 4.998 11.208 -22.229 1.00 81.94 81 ALA A CA 1
ATOM 639 C C . ALA A 1 81 ? 5.619 11.909 -21.010 1.00 81.94 81 ALA A C 1
ATOM 641 O O . ALA A 1 81 ? 6.442 11.332 -20.299 1.00 81.94 81 ALA A O 1
ATOM 642 N N . ASP A 1 82 ? 5.155 13.126 -20.724 1.00 74.50 82 ASP A N 1
ATOM 643 C CA . ASP A 1 82 ? 5.403 13.795 -19.443 1.00 74.50 82 ASP A CA 1
ATOM 644 C C . ASP A 1 82 ? 4.568 13.175 -18.313 1.00 74.50 82 ASP A C 1
ATOM 646 O O . ASP A 1 82 ? 3.451 12.681 -18.519 1.00 74.50 82 ASP A O 1
ATOM 650 N N . LYS A 1 83 ? 5.078 13.254 -17.084 1.00 73.12 83 LYS A N 1
ATOM 651 C CA . LYS A 1 83 ? 4.305 12.922 -15.888 1.00 73.12 83 LYS A CA 1
ATOM 652 C C . LYS A 1 83 ? 3.473 14.142 -15.474 1.00 73.12 83 LYS A C 1
ATOM 654 O O . LYS A 1 83 ? 3.848 14.911 -14.595 1.00 73.12 83 LYS A O 1
ATOM 659 N N . ASN A 1 84 ? 2.291 14.266 -16.074 1.00 61.53 84 ASN A N 1
ATOM 660 C CA . ASN A 1 84 ? 1.380 15.406 -15.872 1.00 61.53 84 ASN A CA 1
ATOM 661 C C . ASN A 1 84 ? 0.580 15.386 -14.557 1.00 61.53 84 ASN A C 1
ATOM 663 O O . ASN A 1 84 ? -0.157 16.329 -14.274 1.00 61.53 84 ASN A O 1
ATOM 667 N N . ARG A 1 85 ? 0.670 14.310 -13.765 1.00 58.50 85 ARG A N 1
ATOM 668 C CA . ARG A 1 85 ? -0.056 14.154 -12.493 1.00 58.50 85 ARG A CA 1
ATOM 669 C C . ARG A 1 85 ? 0.908 14.017 -11.315 1.00 58.50 85 ARG A C 1
ATOM 671 O O . ARG A 1 85 ? 1.958 13.377 -11.423 1.00 58.50 85 ARG A O 1
ATOM 678 N N . GLY A 1 86 ? 0.522 14.586 -10.174 1.00 57.19 86 GLY A N 1
ATOM 679 C CA . GLY A 1 86 ? 1.322 14.621 -8.948 1.00 57.19 86 GLY A CA 1
ATOM 680 C C . GLY A 1 86 ? 2.266 15.826 -8.861 1.00 57.19 86 GLY A C 1
ATOM 681 O O . GLY A 1 86 ? 2.443 16.582 -9.812 1.00 57.19 86 GLY A O 1
ATOM 682 N N . VAL A 1 87 ? 2.850 16.025 -7.680 1.00 57.69 87 VAL A N 1
ATOM 683 C CA . VAL A 1 87 ? 3.690 17.197 -7.372 1.00 57.69 87 VAL A CA 1
ATOM 684 C C . VAL A 1 87 ? 5.100 17.054 -7.953 1.00 57.69 87 VAL A C 1
ATOM 686 O O . VAL A 1 87 ? 5.703 18.036 -8.384 1.00 57.69 87 VAL A O 1
ATOM 689 N N . GLU A 1 88 ? 5.621 15.833 -8.001 1.00 64.56 88 GLU A N 1
ATOM 690 C CA . GLU A 1 88 ? 7.005 15.581 -8.392 1.00 64.56 88 GLU A CA 1
ATOM 691 C C . GLU A 1 88 ? 7.207 15.571 -9.910 1.00 64.56 88 GLU A C 1
ATOM 693 O O . GLU A 1 88 ? 6.399 14.956 -10.626 1.00 64.56 88 GLU A O 1
ATOM 698 N N . PRO A 1 89 ? 8.287 16.207 -10.405 1.00 68.75 89 PRO A N 1
ATOM 699 C CA . PRO A 1 89 ? 8.648 16.178 -11.815 1.00 68.75 89 PRO A CA 1
ATOM 700 C C . PRO A 1 89 ? 9.102 14.778 -12.240 1.00 68.75 89 PRO A C 1
ATOM 702 O O . PRO A 1 89 ? 9.683 14.032 -11.450 1.00 68.75 89 PRO A O 1
ATOM 705 N N . GLY A 1 90 ? 8.862 14.428 -13.500 1.00 76.50 90 GLY A N 1
ATOM 706 C CA . GLY A 1 90 ? 9.183 13.101 -14.004 1.00 76.50 90 GLY A CA 1
ATOM 707 C C . GLY A 1 90 ? 8.723 12.880 -15.436 1.00 76.50 90 GLY A C 1
ATOM 708 O O . GLY A 1 90 ? 8.290 13.816 -16.096 1.00 76.50 90 GLY A O 1
ATOM 709 N N . PHE A 1 91 ? 8.777 11.634 -15.895 1.00 80.12 91 PHE A N 1
ATOM 710 C CA . PHE A 1 91 ? 8.303 11.230 -17.216 1.00 80.12 91 PHE A CA 1
ATOM 711 C C . PHE A 1 91 ? 7.686 9.828 -17.182 1.00 80.12 91 PHE A C 1
ATOM 713 O O . PHE A 1 91 ? 7.906 9.042 -16.257 1.00 80.12 91 PHE A O 1
ATOM 720 N N . VAL A 1 92 ? 6.897 9.512 -18.207 1.00 85.69 92 VAL A N 1
ATOM 721 C CA . VAL A 1 92 ? 6.353 8.174 -18.444 1.00 85.69 92 VAL A CA 1
ATOM 722 C C . VAL A 1 92 ? 7.154 7.512 -19.555 1.00 85.69 92 VAL A C 1
ATOM 724 O O . VAL A 1 92 ? 7.338 8.090 -20.627 1.00 85.69 92 VAL A O 1
ATOM 727 N N . ALA A 1 93 ? 7.606 6.285 -19.320 1.00 88.00 93 ALA A N 1
ATOM 728 C CA . ALA A 1 93 ? 8.423 5.539 -20.265 1.00 88.00 93 ALA A CA 1
ATOM 729 C C . ALA A 1 93 ? 7.996 4.076 -20.411 1.00 88.00 93 ALA A C 1
ATOM 731 O O . ALA A 1 93 ? 7.269 3.522 -19.587 1.00 88.00 93 ALA A O 1
ATOM 732 N N . LEU A 1 94 ? 8.499 3.448 -21.466 1.00 91.00 94 LEU A N 1
ATOM 733 C CA . LEU A 1 94 ? 8.538 2.005 -21.667 1.00 91.00 94 LEU A CA 1
ATOM 734 C C . LEU A 1 94 ? 9.985 1.527 -21.558 1.00 91.00 94 LEU A C 1
ATOM 736 O O . LEU A 1 94 ? 10.917 2.316 -21.714 1.00 91.00 94 LEU A O 1
ATOM 740 N N . LYS A 1 95 ? 10.209 0.238 -21.298 1.00 89.19 95 LYS A N 1
ATOM 741 C CA . LYS A 1 95 ? 11.560 -0.317 -21.448 1.00 89.19 95 LYS A CA 1
ATOM 742 C C . LYS A 1 95 ? 11.938 -0.345 -22.920 1.00 89.19 95 LYS A C 1
ATOM 744 O O . LYS A 1 95 ? 11.106 -0.674 -23.758 1.00 89.19 95 LYS A O 1
ATOM 749 N N . ASP A 1 96 ? 13.196 -0.043 -23.213 1.00 88.75 96 ASP A N 1
ATOM 750 C CA . ASP A 1 96 ? 13.764 -0.263 -24.536 1.00 88.75 96 ASP A CA 1
ATOM 751 C C . ASP A 1 96 ? 14.638 -1.521 -24.564 1.00 88.75 96 ASP A C 1
ATOM 753 O O . ASP A 1 96 ? 14.964 -2.117 -23.530 1.00 88.75 96 ASP A O 1
ATOM 757 N N . TRP A 1 97 ? 14.981 -1.949 -25.773 1.00 89.12 97 TRP A N 1
ATOM 758 C CA . TRP A 1 97 ? 15.858 -3.084 -26.007 1.00 89.12 97 TRP A CA 1
ATOM 759 C C . TRP A 1 97 ? 17.284 -2.806 -25.538 1.00 89.12 97 TRP A C 1
ATOM 761 O O . TRP A 1 97 ? 17.872 -1.786 -25.885 1.00 89.12 97 TRP A O 1
ATOM 771 N N . THR A 1 98 ? 17.869 -3.752 -24.805 1.00 86.12 98 THR A N 1
ATOM 772 C CA . THR A 1 98 ? 19.249 -3.655 -24.305 1.00 86.12 98 THR A CA 1
ATOM 773 C C . THR A 1 98 ? 20.123 -4.793 -24.842 1.00 86.12 98 THR A C 1
ATOM 775 O O . THR A 1 98 ? 19.589 -5.827 -25.243 1.00 86.12 98 THR A O 1
ATOM 778 N N . PRO A 1 99 ? 21.466 -4.693 -24.786 1.00 85.19 99 PRO A N 1
ATOM 779 C CA . PRO A 1 99 ? 22.346 -5.809 -25.156 1.00 85.19 99 PRO A CA 1
ATOM 780 C C . PRO A 1 99 ? 22.062 -7.104 -24.372 1.00 85.19 99 PRO A C 1
ATOM 782 O O . PRO A 1 99 ? 22.112 -8.199 -24.929 1.00 85.19 99 PRO A O 1
ATOM 785 N N . LYS A 1 100 ? 21.657 -6.990 -23.095 1.00 84.69 100 LYS A N 1
ATOM 786 C CA . LYS A 1 100 ? 21.224 -8.138 -22.275 1.00 84.69 100 LYS A CA 1
ATOM 787 C C . LYS A 1 100 ? 19.977 -8.832 -22.833 1.00 84.69 100 LYS A C 1
ATOM 789 O O . LYS A 1 100 ? 19.740 -9.991 -22.516 1.00 84.69 100 LYS A O 1
ATOM 794 N N . ASP A 1 101 ? 19.152 -8.133 -23.608 1.00 90.62 101 ASP A N 1
ATOM 795 C CA . ASP A 1 101 ? 17.971 -8.709 -24.250 1.00 90.62 101 ASP A CA 1
ATOM 796 C C . ASP A 1 101 ? 18.331 -9.473 -25.524 1.00 90.62 101 ASP A C 1
ATOM 798 O O . ASP A 1 101 ? 17.741 -10.520 -25.778 1.00 90.62 101 ASP A O 1
ATOM 802 N N . THR A 1 102 ? 19.366 -9.035 -26.248 1.00 89.94 102 THR A N 1
ATOM 803 C CA . THR A 1 102 ? 19.943 -9.803 -27.360 1.00 89.94 102 THR A CA 1
ATOM 804 C C . THR A 1 102 ? 20.469 -11.157 -26.882 1.00 89.94 102 THR A C 1
ATOM 806 O O . THR A 1 102 ? 20.126 -12.176 -27.469 1.00 89.94 102 THR A O 1
ATOM 809 N N . ALA A 1 103 ? 21.198 -11.207 -25.761 1.00 87.88 103 ALA A N 1
ATOM 810 C CA . ALA A 1 103 ? 21.703 -12.472 -25.206 1.00 87.88 103 ALA A CA 1
ATOM 811 C C . ALA A 1 103 ? 20.584 -13.489 -24.882 1.00 87.88 103 ALA A C 1
ATOM 813 O O . ALA A 1 103 ? 20.763 -14.700 -25.016 1.00 87.88 103 ALA A O 1
ATOM 814 N N . LYS A 1 104 ? 19.394 -13.004 -24.507 1.00 92.00 104 LYS A N 1
ATOM 815 C CA . LYS A 1 104 ? 18.227 -13.844 -24.191 1.00 92.00 104 LYS A CA 1
ATOM 816 C C . LYS A 1 104 ? 17.560 -14.465 -25.415 1.00 92.00 104 LYS A C 1
ATOM 818 O O . LYS A 1 104 ? 16.823 -15.434 -25.257 1.00 92.00 104 LYS A O 1
ATOM 823 N N . LEU A 1 105 ? 17.779 -13.919 -26.613 1.00 89.88 105 LEU A N 1
ATOM 824 C CA . LEU A 1 105 ? 17.284 -14.522 -27.856 1.00 89.88 105 LEU A CA 1
ATOM 825 C C . LEU A 1 105 ? 17.961 -15.862 -28.143 1.00 89.88 105 LEU A C 1
ATOM 827 O O . LEU A 1 105 ? 17.340 -16.751 -28.721 1.00 89.88 105 LEU A O 1
ATOM 831 N N . SER A 1 106 ? 19.213 -15.996 -27.709 1.00 83.75 106 SER A N 1
ATOM 832 C CA . SER A 1 106 ? 20.031 -17.195 -27.889 1.00 83.75 106 SER A CA 1
ATOM 833 C C . SER A 1 106 ? 19.975 -18.142 -26.689 1.00 83.75 106 SER A C 1
ATOM 835 O O . SER A 1 106 ? 20.663 -19.153 -26.693 1.00 83.75 106 SER A O 1
ATOM 837 N N . THR A 1 107 ? 19.188 -17.829 -25.652 1.00 88.75 107 THR A N 1
ATOM 838 C CA . THR A 1 107 ? 19.047 -18.680 -24.462 1.00 88.75 107 THR A CA 1
ATOM 839 C C . THR A 1 107 ? 17.896 -19.673 -24.668 1.00 88.75 107 THR A C 1
ATOM 841 O O . THR A 1 107 ? 16.739 -19.233 -24.697 1.00 88.75 107 THR A O 1
ATOM 844 N N . PRO A 1 108 ? 18.162 -20.989 -24.787 1.00 84.38 108 PRO A N 1
ATOM 845 C CA . PRO A 1 108 ? 17.116 -21.988 -24.994 1.00 84.38 108 PRO A CA 1
ATOM 846 C C . PRO A 1 108 ? 16.042 -21.933 -23.902 1.00 84.38 108 PRO A C 1
ATOM 848 O O . PRO A 1 108 ? 16.345 -21.754 -22.724 1.00 84.38 108 PRO A O 1
ATOM 851 N N . GLY A 1 109 ? 14.771 -22.044 -24.295 1.00 86.25 109 GLY A N 1
ATOM 852 C CA . GLY A 1 109 ? 13.626 -22.007 -23.375 1.00 86.25 109 GLY A CA 1
ATOM 853 C C . GLY A 1 109 ? 13.284 -20.625 -22.800 1.00 86.25 109 GLY A C 1
ATOM 854 O O . GLY A 1 109 ? 12.225 -20.463 -22.195 1.00 86.25 109 GLY A O 1
ATOM 855 N N . HIS A 1 110 ? 14.115 -19.598 -23.008 1.00 93.62 110 HIS A N 1
ATOM 856 C CA . HIS A 1 110 ? 13.766 -18.243 -22.589 1.00 93.62 110 HIS A CA 1
ATOM 857 C C . HIS A 1 110 ? 12.615 -17.695 -23.448 1.00 93.62 110 HIS A C 1
ATOM 859 O O . HIS A 1 110 ? 12.603 -17.859 -24.667 1.00 93.62 110 HIS A O 1
ATOM 865 N N . ALA A 1 111 ? 11.680 -16.964 -22.833 1.00 93.44 111 ALA A N 1
ATOM 866 C CA . ALA A 1 111 ? 10.487 -16.420 -23.494 1.00 93.44 111 ALA A CA 1
ATOM 867 C C . ALA A 1 111 ? 10.795 -15.631 -24.787 1.00 93.44 111 ALA A C 1
ATOM 869 O O . ALA A 1 111 ? 10.070 -15.731 -25.776 1.00 93.44 111 ALA A O 1
ATOM 870 N N . PHE A 1 112 ? 11.918 -14.904 -24.802 1.00 94.31 112 PHE A N 1
ATOM 871 C CA . PHE A 1 112 ? 12.382 -14.148 -25.973 1.00 94.31 112 PHE A CA 1
ATOM 872 C C . PHE A 1 112 ? 12.838 -15.078 -27.099 1.00 94.31 112 PHE A C 1
ATOM 874 O O . PHE A 1 112 ? 12.504 -14.819 -28.249 1.00 94.31 112 PHE A O 1
ATOM 881 N N . SER A 1 113 ? 13.564 -16.156 -26.774 1.00 93.31 113 SER A N 1
ATOM 882 C CA . SER A 1 113 ? 13.947 -17.171 -27.758 1.00 93.31 113 SER A CA 1
ATOM 883 C C . SER A 1 113 ? 12.708 -17.829 -28.350 1.00 93.31 113 SER A C 1
ATOM 885 O O . SER A 1 113 ? 12.584 -17.864 -29.563 1.00 93.31 113 SER A O 1
ATOM 887 N N . VAL A 1 114 ? 11.755 -18.259 -27.517 1.00 94.00 114 VAL A N 1
ATOM 888 C CA . VAL A 1 114 ? 10.520 -18.922 -27.975 1.00 94.00 114 VAL A CA 1
ATOM 889 C C . VAL A 1 114 ? 9.716 -18.025 -28.924 1.00 94.00 114 VAL A C 1
ATOM 891 O O . VAL A 1 114 ? 9.266 -18.469 -29.982 1.00 94.00 114 VAL A O 1
ATOM 894 N N . ARG A 1 115 ? 9.559 -16.738 -28.589 1.00 94.31 115 ARG A N 1
ATOM 895 C CA . ARG A 1 115 ? 8.875 -15.770 -29.465 1.00 94.31 115 ARG A CA 1
ATOM 896 C C . ARG A 1 115 ? 9.651 -15.498 -30.753 1.00 94.31 115 ARG A C 1
ATOM 898 O O . ARG A 1 115 ? 9.045 -15.385 -31.814 1.00 94.31 115 ARG A O 1
ATOM 905 N N . ALA A 1 116 ? 10.976 -15.404 -30.674 1.00 94.75 116 ALA A N 1
ATOM 906 C CA . ALA A 1 116 ? 11.830 -15.242 -31.844 1.00 94.75 116 ALA A CA 1
ATOM 907 C C . ALA A 1 116 ? 11.754 -16.455 -32.781 1.00 94.75 116 ALA A C 1
ATOM 909 O O . ALA A 1 116 ? 11.608 -16.278 -33.986 1.00 94.75 116 ALA A O 1
ATOM 910 N N . ASP A 1 117 ? 11.768 -17.668 -32.231 1.00 94.06 117 ASP A N 1
ATOM 911 C CA . ASP A 1 117 ? 11.622 -18.914 -32.984 1.00 94.06 117 ASP A CA 1
ATOM 912 C C . ASP A 1 117 ? 10.245 -18.973 -33.653 1.00 94.06 117 ASP A C 1
ATOM 914 O O . ASP A 1 117 ? 10.163 -19.236 -34.846 1.00 94.06 117 ASP A O 1
ATOM 918 N N . THR A 1 118 ? 9.182 -18.580 -32.942 1.00 94.31 118 THR A N 1
ATOM 919 C CA . THR A 1 118 ? 7.823 -18.477 -33.508 1.00 94.31 118 THR A CA 1
ATOM 920 C C . THR A 1 118 ? 7.753 -17.474 -34.667 1.00 94.31 118 THR A C 1
ATOM 922 O O . THR A 1 118 ? 7.075 -17.712 -35.669 1.00 94.31 118 THR A O 1
ATOM 925 N N . PHE A 1 119 ? 8.437 -16.331 -34.547 1.00 95.81 119 PHE A N 1
ATOM 926 C CA . PHE A 1 119 ? 8.541 -15.345 -35.623 1.00 95.81 119 PHE A CA 1
ATOM 927 C C . PHE A 1 119 ? 9.283 -15.912 -36.838 1.00 95.81 119 PHE A C 1
ATOM 929 O O . PHE A 1 119 ? 8.834 -15.720 -37.967 1.00 95.81 119 PHE A O 1
ATOM 936 N N . ILE A 1 120 ? 10.389 -16.625 -36.611 1.00 95.75 120 ILE A N 1
ATOM 937 C CA . ILE A 1 120 ? 11.185 -17.257 -37.666 1.00 95.75 120 ILE A CA 1
ATOM 938 C C . ILE A 1 120 ? 10.402 -18.388 -38.339 1.00 95.75 120 ILE A C 1
ATOM 940 O O . ILE A 1 120 ? 10.346 -18.405 -39.562 1.00 95.75 120 ILE A O 1
ATOM 944 N N . ASP A 1 121 ? 9.739 -19.268 -37.583 1.00 93.94 121 ASP A N 1
ATOM 945 C CA . ASP A 1 121 ? 8.899 -20.352 -38.112 1.00 93.94 121 ASP A CA 1
ATOM 946 C C . ASP A 1 121 ? 7.834 -19.786 -39.071 1.00 93.94 121 ASP A C 1
ATOM 948 O O . ASP A 1 121 ? 7.717 -20.219 -40.219 1.00 93.94 121 ASP A O 1
ATOM 952 N N . LYS A 1 122 ? 7.102 -18.747 -38.637 1.00 94.62 122 LYS A N 1
ATOM 953 C CA . LYS A 1 122 ? 6.125 -18.044 -39.489 1.00 94.62 122 LYS A CA 1
ATOM 954 C C . LYS A 1 122 ? 6.793 -17.372 -40.685 1.00 94.62 122 LYS A C 1
ATOM 956 O O . LYS A 1 122 ? 6.254 -17.399 -41.787 1.00 94.62 122 LYS A O 1
ATOM 961 N N . GLY A 1 123 ? 7.959 -16.769 -40.468 1.00 95.44 123 GLY A N 1
ATOM 962 C CA . GLY A 1 123 ? 8.737 -16.079 -41.488 1.00 95.44 123 GLY A CA 1
ATOM 963 C C . GLY A 1 123 ? 9.320 -17.007 -42.553 1.00 95.44 123 GLY A C 1
ATOM 964 O O . GLY A 1 123 ? 9.482 -16.571 -43.686 1.00 95.44 123 GLY A O 1
ATOM 965 N N . LEU A 1 124 ? 9.603 -18.266 -42.225 1.00 94.88 124 LEU A N 1
ATOM 966 C CA . LEU A 1 124 ? 10.127 -19.259 -43.160 1.00 94.88 124 LEU A CA 1
ATOM 967 C C . LEU A 1 124 ? 9.041 -19.866 -44.051 1.00 94.88 124 LEU A C 1
ATOM 969 O O . LEU A 1 124 ? 9.372 -20.352 -45.128 1.00 94.88 124 LEU A O 1
ATOM 973 N N . HIS A 1 125 ? 7.769 -19.813 -43.642 1.00 93.19 125 HIS A N 1
ATOM 974 C CA . HIS A 1 125 ? 6.674 -20.481 -44.343 1.00 93.19 125 HIS A CA 1
ATOM 975 C C . HIS A 1 125 ? 6.661 -20.175 -45.864 1.00 93.19 125 HIS A C 1
ATOM 977 O O . HIS A 1 125 ? 6.734 -19.003 -46.246 1.00 93.19 125 HIS A O 1
ATOM 983 N N . PRO A 1 126 ? 6.532 -21.178 -46.757 1.00 86.94 126 PRO A N 1
ATOM 984 C CA . PRO A 1 126 ? 6.751 -20.981 -48.197 1.00 86.94 126 PRO A CA 1
ATOM 985 C C . PRO A 1 126 ? 5.785 -19.988 -48.857 1.00 86.94 126 PRO A C 1
ATOM 987 O O . PRO A 1 126 ? 6.171 -19.262 -49.774 1.00 86.94 126 PRO A O 1
ATOM 990 N N . TRP A 1 127 ? 4.544 -19.942 -48.366 1.00 86.19 127 TRP A N 1
ATOM 991 C CA . TRP A 1 127 ? 3.429 -19.226 -49.002 1.00 86.19 127 TRP A CA 1
ATOM 992 C C . TRP A 1 127 ? 3.107 -17.878 -48.358 1.00 86.19 127 TRP A C 1
ATOM 994 O O . TRP A 1 127 ? 2.563 -16.990 -49.002 1.00 86.19 127 TRP A O 1
ATOM 1004 N N . SER A 1 128 ? 3.429 -17.729 -47.075 1.00 88.19 128 SER A N 1
ATOM 1005 C CA . SER A 1 128 ? 3.038 -16.568 -46.260 1.00 88.19 128 SER A CA 1
ATOM 1006 C C . SER A 1 128 ? 4.192 -16.005 -45.432 1.00 88.19 128 SER A C 1
ATOM 1008 O O . SER A 1 128 ? 3.988 -15.117 -44.606 1.00 88.19 128 SER A O 1
ATOM 1010 N N . GLY A 1 129 ? 5.390 -16.565 -45.600 1.00 87.56 129 GLY A N 1
ATOM 1011 C CA . GLY A 1 129 ? 6.583 -16.169 -44.875 1.00 87.56 129 GLY A CA 1
ATOM 1012 C C . GLY A 1 129 ? 7.189 -14.870 -45.393 1.00 87.56 129 GLY A C 1
ATOM 1013 O O . GLY A 1 129 ? 6.903 -14.387 -46.487 1.00 87.56 129 GLY A O 1
ATOM 1014 N N . SER A 1 130 ? 8.077 -14.302 -44.587 1.00 93.81 130 SER A N 1
ATOM 1015 C CA . SER A 1 130 ? 8.808 -13.088 -44.919 1.00 93.81 130 SER A CA 1
ATOM 1016 C C . SER A 1 130 ? 9.911 -13.392 -45.927 1.00 93.81 130 SER A C 1
ATOM 1018 O O . SER A 1 130 ? 10.794 -14.213 -45.671 1.00 93.81 130 SER A O 1
ATOM 1020 N N . HIS A 1 131 ? 9.920 -12.662 -47.046 1.00 92.69 131 HIS A N 1
ATOM 1021 C CA . HIS A 1 131 ? 10.999 -12.750 -48.032 1.00 92.69 131 HIS A CA 1
ATOM 1022 C C . HIS A 1 131 ? 12.378 -12.506 -47.397 1.00 92.69 131 HIS A C 1
ATOM 1024 O O . HIS A 1 131 ? 13.334 -13.201 -47.729 1.00 92.69 131 HIS A O 1
ATOM 1030 N N . ALA A 1 132 ? 12.486 -11.568 -46.447 1.00 93.12 132 ALA A N 1
ATOM 1031 C CA . ALA A 1 132 ? 13.743 -11.295 -45.752 1.00 93.12 132 ALA A CA 1
ATOM 1032 C C . ALA A 1 132 ? 14.220 -12.507 -44.936 1.00 93.12 132 ALA A C 1
ATOM 1034 O O . ALA A 1 132 ? 15.382 -12.882 -45.039 1.00 93.12 132 ALA A O 1
ATOM 1035 N N . VAL A 1 133 ? 13.323 -13.157 -44.187 1.00 95.44 133 VAL A N 1
ATOM 1036 C CA . VAL A 1 133 ? 13.660 -14.344 -43.381 1.00 95.44 133 VAL A CA 1
ATOM 1037 C C . VAL A 1 133 ? 14.084 -15.507 -44.278 1.00 95.44 133 VAL A C 1
ATOM 1039 O O . VAL A 1 133 ? 15.137 -16.097 -44.058 1.00 95.44 133 VAL A O 1
ATOM 1042 N N . ARG A 1 134 ? 13.310 -15.801 -45.331 1.00 94.38 134 ARG A N 1
ATOM 1043 C CA . ARG A 1 134 ? 13.617 -16.888 -46.276 1.00 94.38 134 ARG A CA 1
ATOM 1044 C C . ARG A 1 134 ? 14.913 -16.641 -47.047 1.00 94.38 134 ARG A C 1
ATOM 1046 O O . ARG A 1 134 ? 15.711 -17.560 -47.198 1.00 94.38 134 ARG A O 1
ATOM 1053 N N . SER A 1 135 ? 15.142 -15.407 -47.503 1.00 92.94 135 SER A N 1
ATOM 1054 C CA . SER A 1 135 ? 16.363 -15.027 -48.221 1.00 92.94 135 SER A CA 1
ATOM 1055 C C . SER A 1 135 ? 17.602 -15.177 -47.339 1.00 92.94 135 SER A C 1
ATOM 1057 O O . SER A 1 135 ? 18.587 -15.763 -47.778 1.00 92.94 135 SER A O 1
ATOM 1059 N N . GLU A 1 136 ? 17.555 -14.708 -46.092 1.00 94.81 136 GLU A N 1
ATOM 1060 C CA . GLU A 1 136 ? 18.687 -14.819 -45.165 1.00 94.81 136 GLU A CA 1
ATOM 1061 C C . GLU A 1 136 ? 18.942 -16.271 -44.735 1.00 94.81 136 GLU A C 1
ATOM 1063 O O . GLU A 1 136 ? 20.095 -16.686 -44.644 1.00 94.81 136 GLU A O 1
ATOM 1068 N N . ALA A 1 137 ? 17.890 -17.080 -44.572 1.00 93.94 137 ALA A N 1
ATOM 1069 C CA . ALA A 1 137 ? 18.030 -18.510 -44.304 1.00 93.94 137 ALA A CA 1
ATOM 1070 C C . ALA A 1 137 ? 18.694 -19.245 -45.477 1.00 93.94 137 ALA A C 1
ATOM 1072 O O . ALA A 1 137 ? 19.627 -20.018 -45.276 1.00 93.94 137 ALA A O 1
ATOM 1073 N N . ALA A 1 138 ? 18.256 -18.965 -46.709 1.00 92.44 138 ALA A N 1
ATOM 1074 C CA . ALA A 1 138 ? 18.848 -19.545 -47.910 1.00 92.44 138 ALA A CA 1
ATOM 1075 C C . ALA A 1 138 ? 20.315 -19.123 -48.088 1.00 92.44 138 ALA A C 1
ATOM 1077 O O . ALA A 1 138 ? 21.145 -19.961 -48.423 1.00 92.44 138 ALA A O 1
ATOM 1078 N N . LYS A 1 139 ? 20.659 -17.854 -47.819 1.00 91.56 139 LYS A N 1
ATOM 1079 C CA . LYS A 1 139 ? 22.056 -17.382 -47.832 1.00 91.56 139 LYS A CA 1
ATOM 1080 C C . LYS A 1 139 ? 22.917 -18.125 -46.816 1.00 91.56 139 LYS A C 1
ATOM 1082 O O . LYS A 1 139 ? 24.024 -18.527 -47.150 1.00 91.56 139 LYS A O 1
ATOM 1087 N N . TYR A 1 140 ? 22.408 -18.317 -45.600 1.00 92.50 140 TYR A N 1
ATOM 1088 C CA . TYR A 1 140 ? 23.126 -19.053 -44.566 1.00 92.50 140 TYR A CA 1
ATOM 1089 C C . TYR A 1 140 ? 23.378 -20.509 -44.971 1.00 92.50 140 TYR A C 1
ATOM 1091 O O . TYR A 1 140 ? 24.502 -20.990 -44.866 1.00 92.50 140 TYR A O 1
ATOM 1099 N N . LEU A 1 141 ? 22.350 -21.196 -45.480 1.00 92.25 141 LEU A N 1
ATOM 1100 C CA . LEU A 1 141 ? 22.461 -22.579 -45.952 1.00 92.25 141 LEU A CA 1
ATOM 1101 C C . LEU A 1 141 ? 23.399 -22.706 -47.162 1.00 92.25 141 LEU A C 1
ATOM 1103 O O . LEU A 1 141 ? 24.159 -23.662 -47.239 1.00 92.25 141 LEU A O 1
ATOM 1107 N N . ALA A 1 142 ? 23.386 -21.734 -48.077 1.00 88.62 142 ALA A N 1
ATOM 1108 C CA . ALA A 1 142 ? 24.271 -21.706 -49.241 1.00 88.62 142 ALA A CA 1
ATOM 1109 C C . ALA A 1 142 ? 25.743 -21.433 -48.887 1.00 88.62 142 ALA A C 1
ATOM 1111 O O . ALA A 1 142 ? 26.628 -21.802 -49.651 1.00 88.62 142 ALA A O 1
ATOM 1112 N N . ALA A 1 143 ? 26.005 -20.776 -47.754 1.00 87.62 143 ALA A N 1
ATOM 1113 C CA . ALA A 1 143 ? 27.352 -20.498 -47.258 1.00 87.62 143 ALA A CA 1
ATOM 1114 C C . ALA A 1 143 ? 27.953 -21.654 -46.434 1.00 87.62 143 ALA A C 1
ATOM 1116 O O . ALA A 1 143 ? 29.107 -21.568 -46.014 1.00 87.62 143 ALA A O 1
ATOM 1117 N N . ARG A 1 144 ? 27.181 -22.715 -46.164 1.00 85.12 144 ARG A N 1
ATOM 1118 C CA . ARG A 1 144 ? 27.674 -23.929 -45.503 1.00 85.12 144 ARG A CA 1
ATOM 1119 C C . ARG A 1 144 ? 28.459 -24.808 -46.479 1.00 85.12 144 ARG A C 1
ATOM 1121 O O . ARG A 1 144 ? 28.433 -24.598 -47.689 1.00 85.12 144 ARG A O 1
ATOM 1128 N N . ASP A 1 145 ? 29.166 -25.793 -45.927 1.00 75.56 145 ASP A N 1
ATOM 1129 C CA . ASP A 1 145 ? 29.924 -26.767 -46.710 1.00 75.56 145 ASP A CA 1
ATOM 1130 C C . ASP A 1 145 ? 29.031 -27.426 -47.788 1.00 75.56 145 ASP A C 1
ATOM 1132 O O . ASP A 1 145 ? 27.889 -27.786 -47.482 1.00 75.56 145 ASP A O 1
ATOM 1136 N N . PRO A 1 146 ? 29.516 -27.611 -49.032 1.00 75.50 146 PRO A N 1
ATOM 1137 C CA . PRO A 1 146 ? 28.753 -28.252 -50.104 1.00 75.50 146 PRO A CA 1
ATOM 1138 C C . PRO A 1 146 ? 28.165 -29.626 -49.743 1.00 75.50 146 PRO A C 1
ATOM 1140 O O . PRO A 1 146 ? 27.136 -30.007 -50.301 1.00 75.50 146 PRO A O 1
ATOM 1143 N N . SER A 1 147 ? 28.766 -30.349 -48.790 1.00 74.25 147 SER A N 1
ATOM 1144 C CA . SER A 1 147 ? 28.250 -31.614 -48.241 1.00 74.25 147 SER A CA 1
ATOM 1145 C C . SER A 1 147 ? 26.892 -31.488 -47.541 1.00 74.25 147 SER A C 1
ATOM 1147 O O . SER A 1 147 ? 26.176 -32.480 -47.432 1.00 74.25 147 SER A O 1
ATOM 1149 N N . VAL A 1 148 ? 26.487 -30.278 -47.136 1.00 78.31 148 VAL A N 1
ATOM 1150 C CA . VAL A 1 148 ? 25.139 -29.998 -46.616 1.00 78.31 148 VAL A CA 1
ATOM 1151 C C . VAL A 1 148 ? 24.084 -30.141 -47.720 1.00 78.31 148 VAL A C 1
ATOM 1153 O O . VAL A 1 148 ? 22.940 -30.468 -47.431 1.00 78.31 148 VAL A O 1
ATOM 1156 N N . GLY A 1 149 ? 24.446 -29.953 -48.995 1.00 85.06 149 GLY A N 1
ATOM 1157 C CA . GLY A 1 149 ? 23.584 -30.281 -50.135 1.00 85.06 149 GLY A CA 1
ATOM 1158 C C . GLY A 1 149 ? 22.450 -29.290 -50.431 1.00 85.06 149 GLY A C 1
ATOM 1159 O O . GLY A 1 149 ? 21.567 -29.607 -51.228 1.00 85.06 149 GLY A O 1
ATOM 1160 N N . PHE A 1 150 ? 22.452 -28.094 -49.830 1.00 89.31 150 PHE A N 1
ATOM 1161 C CA . PHE A 1 150 ? 21.476 -27.044 -50.148 1.00 89.31 150 PHE A CA 1
ATOM 1162 C C . PHE A 1 150 ? 21.779 -26.393 -51.507 1.00 89.31 150 PHE A C 1
ATOM 1164 O O . PHE A 1 150 ? 22.855 -25.831 -51.710 1.00 89.31 150 PHE A O 1
ATOM 1171 N N . ARG A 1 151 ? 20.823 -26.419 -52.445 1.00 85.50 151 ARG A N 1
ATOM 1172 C CA . ARG A 1 151 ? 20.985 -25.838 -53.787 1.00 85.50 151 ARG A CA 1
ATOM 1173 C C . ARG A 1 151 ? 20.237 -24.516 -53.902 1.00 85.50 151 ARG A C 1
ATOM 1175 O O . ARG A 1 151 ? 19.011 -24.482 -54.048 1.00 85.50 151 ARG A O 1
ATOM 1182 N N . THR A 1 152 ? 20.992 -23.422 -53.916 1.00 82.06 152 THR A N 1
ATOM 1183 C CA . THR A 1 152 ? 20.472 -22.061 -54.101 1.00 82.06 152 THR A CA 1
ATOM 1184 C C . THR A 1 152 ? 19.563 -21.971 -55.330 1.00 82.06 152 THR A C 1
ATOM 1186 O O . THR A 1 152 ? 19.935 -22.383 -56.427 1.00 82.06 152 THR A O 1
ATOM 1189 N N . GLY A 1 153 ? 18.350 -21.442 -55.148 1.00 77.25 153 GLY A N 1
ATOM 1190 C CA . GLY A 1 153 ? 17.364 -21.259 -56.221 1.00 77.25 153 GLY A CA 1
ATOM 1191 C C . GLY A 1 153 ? 16.583 -22.517 -56.625 1.00 77.25 153 GLY A C 1
ATOM 1192 O O . GLY A 1 153 ? 15.624 -22.391 -57.380 1.00 77.25 153 GLY A O 1
ATOM 1193 N N . LYS A 1 154 ? 16.948 -23.705 -56.120 1.00 84.44 154 LYS A N 1
ATOM 1194 C CA . LYS A 1 154 ? 16.210 -24.962 -56.349 1.00 84.44 154 LYS A CA 1
ATOM 1195 C C . LYS A 1 154 ? 15.537 -25.488 -55.086 1.00 84.44 154 LYS A C 1
ATOM 1197 O O . LYS A 1 154 ? 14.416 -25.979 -55.164 1.00 84.44 154 LYS A O 1
ATOM 1202 N N . ASP A 1 155 ? 16.211 -25.394 -53.944 1.00 89.31 155 ASP A N 1
ATOM 1203 C CA . ASP A 1 155 ? 15.682 -25.881 -52.675 1.00 89.31 155 ASP A CA 1
ATOM 1204 C C . ASP A 1 155 ? 15.012 -24.745 -51.888 1.00 89.31 155 ASP A C 1
ATOM 1206 O O . ASP A 1 155 ? 15.549 -23.643 -51.752 1.00 89.31 155 ASP A O 1
ATOM 1210 N N . ASP A 1 156 ? 13.822 -25.021 -51.352 1.00 90.81 156 ASP A N 1
ATOM 1211 C CA . ASP A 1 156 ? 13.133 -24.108 -50.444 1.00 90.81 156 ASP A CA 1
ATOM 1212 C C . ASP A 1 156 ? 13.712 -24.243 -49.020 1.00 90.81 156 ASP A C 1
ATOM 1214 O O . ASP A 1 156 ? 13.769 -25.361 -48.493 1.00 90.81 156 ASP A O 1
ATOM 1218 N N . PRO A 1 157 ? 14.133 -23.139 -48.370 1.00 90.69 157 PRO A N 1
ATOM 1219 C CA . PRO A 1 157 ? 14.787 -23.196 -47.066 1.00 90.69 157 PRO A CA 1
ATOM 1220 C C . PRO A 1 157 ? 13.891 -23.794 -45.976 1.00 90.69 157 PRO A C 1
ATOM 1222 O O . PRO A 1 157 ? 14.402 -24.489 -45.105 1.00 90.69 157 PRO A O 1
ATOM 1225 N N . PHE A 1 158 ? 12.569 -23.596 -46.025 1.00 91.94 158 PHE A N 1
ATOM 1226 C CA . PHE A 1 158 ? 11.659 -24.180 -45.038 1.00 91.94 158 PHE A CA 1
ATOM 1227 C C . PHE A 1 158 ? 11.611 -25.701 -45.175 1.00 91.94 158 PHE A C 1
ATOM 1229 O O . PHE A 1 158 ? 11.929 -26.408 -44.221 1.00 91.94 158 PHE A O 1
ATOM 1236 N N . HIS A 1 159 ? 11.323 -26.218 -46.372 1.00 92.75 159 HIS A N 1
ATOM 1237 C CA . HIS A 1 159 ? 11.298 -27.665 -46.609 1.00 92.75 159 HIS A CA 1
ATOM 1238 C C . HIS A 1 159 ? 12.665 -28.333 -46.422 1.00 92.75 159 HIS A C 1
ATOM 1240 O O . HIS A 1 159 ? 12.743 -29.515 -46.080 1.00 92.75 159 HIS A O 1
ATOM 1246 N N . PHE A 1 160 ? 13.755 -27.607 -46.668 1.00 92.56 160 PHE A N 1
ATOM 1247 C CA . PHE A 1 160 ? 15.104 -28.102 -46.429 1.00 92.56 160 PHE A CA 1
ATOM 1248 C C . PHE A 1 160 ? 15.407 -28.238 -44.931 1.00 92.56 160 PHE A C 1
ATOM 1250 O O . PHE A 1 160 ? 15.850 -29.300 -44.501 1.00 92.56 160 PHE A O 1
ATOM 1257 N N . ILE A 1 161 ? 15.098 -27.217 -44.126 1.00 92.56 161 ILE A N 1
ATOM 1258 C CA . ILE A 1 161 ? 15.276 -27.253 -42.665 1.00 92.56 161 ILE A CA 1
ATOM 1259 C C . ILE A 1 161 ? 14.365 -28.311 -42.030 1.00 92.56 161 ILE A C 1
ATOM 1261 O O . ILE A 1 161 ? 14.805 -29.040 -41.148 1.00 92.56 161 ILE A O 1
ATOM 1265 N N . SER A 1 162 ? 13.121 -28.467 -42.501 1.00 89.62 162 SER A N 1
ATOM 1266 C CA . SER A 1 162 ? 12.209 -29.505 -41.994 1.00 89.62 162 SER A CA 1
ATOM 1267 C C . SER A 1 162 ? 12.739 -30.930 -42.184 1.00 89.62 162 SER A C 1
ATOM 1269 O O . SER A 1 162 ? 12.417 -31.801 -41.382 1.00 89.62 162 SER A O 1
ATOM 1271 N N . ARG A 1 163 ? 13.543 -31.173 -43.227 1.00 91.19 163 ARG A N 1
ATOM 1272 C CA . ARG A 1 163 ? 14.181 -32.475 -43.493 1.00 91.19 163 ARG A CA 1
ATOM 1273 C C . ARG A 1 163 ? 15.522 -32.652 -42.776 1.00 91.19 163 ARG A C 1
ATOM 1275 O O . ARG A 1 163 ? 16.001 -33.774 -42.691 1.00 91.19 163 ARG A O 1
ATOM 1282 N N . ASN A 1 164 ? 16.101 -31.568 -42.259 1.00 89.38 164 ASN A N 1
ATOM 1283 C CA . ASN A 1 164 ? 17.402 -31.541 -41.593 1.00 89.38 164 ASN A CA 1
ATOM 1284 C C . ASN A 1 164 ? 17.271 -30.822 -40.238 1.00 89.38 164 ASN A C 1
ATOM 1286 O O . ASN A 1 164 ? 17.737 -29.687 -40.091 1.00 89.38 164 ASN A O 1
ATOM 1290 N N . PRO A 1 165 ? 16.597 -31.440 -39.251 1.00 86.00 165 PRO A N 1
ATOM 1291 C CA . PRO A 1 165 ? 16.241 -30.778 -37.995 1.00 86.00 165 PRO A CA 1
ATOM 1292 C C . PRO A 1 165 ? 17.460 -30.300 -37.197 1.00 86.00 165 PRO A C 1
ATOM 1294 O O . PRO A 1 165 ? 17.371 -29.278 -36.517 1.00 86.00 165 PRO A O 1
ATOM 1297 N N . ASP A 1 166 ? 18.608 -30.964 -37.339 1.00 87.31 166 ASP A N 1
ATOM 1298 C CA . ASP A 1 166 ? 19.854 -30.593 -36.658 1.00 87.31 166 ASP A CA 1
ATOM 1299 C C . ASP A 1 166 ? 20.382 -29.218 -37.106 1.00 87.31 166 ASP A C 1
ATOM 1301 O O . ASP A 1 166 ? 20.967 -28.480 -36.313 1.00 87.31 166 ASP A O 1
ATOM 1305 N N . LEU A 1 167 ? 20.082 -28.803 -38.344 1.00 88.81 167 LEU A N 1
ATOM 1306 C CA . LEU A 1 167 ? 20.449 -27.481 -38.869 1.00 88.81 167 LEU A CA 1
ATOM 1307 C C . LEU A 1 167 ? 19.527 -26.366 -38.363 1.00 88.81 167 LEU A C 1
ATOM 1309 O O . LEU A 1 167 ? 19.852 -25.182 -38.492 1.00 88.81 167 LEU A O 1
ATOM 1313 N N . LYS A 1 168 ? 18.368 -26.709 -37.783 1.00 90.12 168 LYS A N 1
ATOM 1314 C CA . LYS A 1 168 ? 17.364 -25.725 -37.360 1.00 90.12 168 LYS A CA 1
ATOM 1315 C C . LYS A 1 168 ? 17.946 -24.745 -36.346 1.00 90.12 168 LYS A C 1
ATOM 1317 O O . LYS A 1 168 ? 17.801 -23.536 -36.513 1.00 90.12 168 LYS A O 1
ATOM 1322 N N . ALA A 1 169 ? 18.629 -25.250 -35.319 1.00 88.81 169 ALA A N 1
ATOM 1323 C CA . ALA A 1 169 ? 19.204 -24.413 -34.268 1.00 88.81 169 ALA A CA 1
ATOM 1324 C C . ALA A 1 169 ? 20.238 -23.418 -34.823 1.00 88.81 169 ALA A C 1
ATOM 1326 O O . ALA A 1 169 ? 20.244 -22.247 -34.441 1.00 88.81 169 ALA A O 1
ATOM 1327 N N . GLU A 1 170 ? 21.064 -23.865 -35.769 1.00 90.81 170 GLU A N 1
ATOM 1328 C CA . GLU A 1 170 ? 22.108 -23.053 -36.393 1.00 90.81 170 GLU A CA 1
ATOM 1329 C C . GLU A 1 170 ? 21.521 -21.944 -37.274 1.00 90.81 170 GLU A C 1
ATOM 1331 O O . GLU A 1 170 ? 21.872 -20.771 -37.118 1.00 90.81 170 GLU A O 1
ATOM 1336 N N . VAL A 1 171 ? 20.572 -22.295 -38.152 1.00 93.25 171 VAL A N 1
ATOM 1337 C CA . VAL A 1 171 ? 19.884 -21.326 -39.017 1.00 93.25 171 VAL A CA 1
ATOM 1338 C C . VAL A 1 171 ? 19.131 -20.298 -38.171 1.00 93.25 171 VAL A C 1
ATOM 1340 O O . VAL A 1 171 ? 19.170 -19.103 -38.459 1.00 93.25 171 VAL A O 1
ATOM 1343 N N . TYR A 1 172 ? 18.469 -20.732 -37.095 1.00 93.75 172 TYR A N 1
ATOM 1344 C CA . TYR A 1 172 ? 17.690 -19.839 -36.234 1.00 93.75 172 TYR A CA 1
ATOM 1345 C C . TYR A 1 172 ? 18.618 -18.902 -35.463 1.00 93.75 172 TYR A C 1
ATOM 1347 O O . TYR A 1 172 ? 18.323 -17.713 -35.344 1.00 93.75 172 TYR A O 1
ATOM 1355 N N . GLY A 1 173 ? 19.766 -19.406 -35.001 1.00 92.50 173 GLY A N 1
ATOM 1356 C CA . GLY A 1 173 ? 20.833 -18.592 -34.427 1.00 92.50 173 GLY A CA 1
ATOM 1357 C C . GLY A 1 173 ? 21.308 -17.500 -35.387 1.00 92.50 173 GLY A C 1
ATOM 1358 O O . GLY A 1 173 ? 21.341 -16.331 -35.006 1.00 92.50 173 GLY A O 1
ATOM 1359 N N . ALA A 1 174 ? 21.582 -17.851 -36.646 1.00 92.75 174 ALA A N 1
ATOM 1360 C CA . ALA A 1 174 ? 22.028 -16.897 -37.662 1.00 92.75 174 ALA A CA 1
ATOM 1361 C C . ALA A 1 174 ? 20.969 -15.832 -37.994 1.00 92.75 174 ALA A C 1
ATOM 1363 O O . ALA A 1 174 ? 21.278 -14.644 -38.109 1.00 92.75 174 ALA A O 1
ATOM 1364 N N . LEU A 1 175 ? 19.698 -16.227 -38.093 1.00 95.12 175 LEU A N 1
ATOM 1365 C CA . LEU A 1 175 ? 18.588 -15.304 -38.343 1.00 95.12 175 LEU A CA 1
ATOM 1366 C C . LEU A 1 175 ? 18.352 -14.341 -37.173 1.00 95.12 175 LEU A C 1
ATOM 1368 O O . LEU A 1 175 ? 18.022 -13.176 -37.398 1.00 95.12 175 LEU A O 1
ATOM 1372 N N . LYS A 1 176 ? 18.564 -14.793 -35.930 1.00 94.25 176 LYS A N 1
ATOM 1373 C CA . LYS A 1 176 ? 18.494 -13.946 -34.726 1.00 94.25 176 LYS A CA 1
ATOM 1374 C C . LYS A 1 176 ? 19.578 -12.867 -34.687 1.00 94.25 176 LYS A C 1
ATOM 1376 O O . LYS A 1 176 ? 19.406 -11.893 -33.961 1.00 94.25 176 LYS A O 1
ATOM 1381 N N . THR A 1 177 ? 20.657 -13.011 -35.455 1.00 91.56 177 THR A N 1
ATOM 1382 C CA . THR A 1 177 ? 21.750 -12.028 -35.545 1.00 91.56 177 THR A CA 1
ATOM 1383 C C . THR A 1 177 ? 21.831 -11.313 -36.896 1.00 91.56 177 THR A C 1
ATOM 1385 O O . THR A 1 177 ? 22.643 -10.407 -37.041 1.00 91.56 177 THR A O 1
ATOM 1388 N N . SER A 1 178 ? 21.009 -11.686 -37.884 1.00 93.94 178 SER A N 1
ATOM 1389 C CA . SER A 1 178 ? 21.019 -11.069 -39.220 1.00 93.94 178 SER A CA 1
ATOM 1390 C C . SER A 1 178 ? 20.563 -9.611 -39.158 1.00 93.94 178 SER A C 1
ATOM 1392 O O . SER A 1 178 ? 19.458 -9.327 -38.700 1.00 93.94 178 SER A O 1
ATOM 1394 N N . GLU A 1 179 ? 21.359 -8.686 -39.697 1.00 94.06 179 GLU A N 1
ATOM 1395 C CA . GLU A 1 179 ? 21.026 -7.252 -39.749 1.00 94.06 179 GLU A CA 1
ATOM 1396 C C . GLU A 1 179 ? 19.696 -6.969 -40.464 1.00 94.06 179 GLU A C 1
ATOM 1398 O O . GLU A 1 179 ? 19.002 -6.004 -40.140 1.00 94.06 179 GLU A O 1
ATOM 1403 N N . ARG A 1 180 ? 19.299 -7.835 -41.406 1.00 94.94 180 ARG A N 1
ATOM 1404 C CA . ARG A 1 180 ? 18.071 -7.676 -42.195 1.00 94.94 180 ARG A CA 1
ATOM 1405 C C . ARG A 1 180 ? 16.826 -8.207 -41.480 1.00 94.94 180 ARG A C 1
ATOM 1407 O O . ARG A 1 180 ? 15.735 -7.675 -41.675 1.00 94.94 180 ARG A O 1
ATOM 1414 N N . VAL A 1 181 ? 16.969 -9.253 -40.666 1.00 95.56 181 VAL A N 1
ATOM 1415 C CA . VAL A 1 181 ? 15.851 -9.918 -39.965 1.00 95.56 181 VAL A CA 1
ATOM 1416 C C . VAL A 1 181 ? 15.683 -9.390 -38.544 1.00 95.56 181 VAL A C 1
ATOM 1418 O O . VAL A 1 181 ? 14.556 -9.205 -38.072 1.00 95.56 181 VAL A O 1
ATOM 1421 N N . PHE A 1 182 ? 16.797 -9.100 -37.874 1.00 94.69 182 PHE A N 1
ATOM 1422 C CA . PHE A 1 182 ? 16.833 -8.706 -36.475 1.00 94.69 182 PHE A CA 1
ATOM 1423 C C . PHE A 1 182 ? 15.932 -7.508 -36.141 1.00 94.69 182 PHE A C 1
ATOM 1425 O O . PHE A 1 182 ? 15.240 -7.598 -35.129 1.00 94.69 182 PHE A O 1
ATOM 1432 N N . PRO A 1 183 ? 15.825 -6.424 -36.943 1.00 95.00 183 PRO A N 1
ATOM 1433 C CA . PRO A 1 183 ? 14.940 -5.303 -36.615 1.00 95.00 183 PRO A CA 1
ATOM 1434 C C . PRO A 1 183 ? 13.461 -5.701 -36.487 1.00 95.00 183 PRO A C 1
ATOM 1436 O O . PRO A 1 183 ? 12.792 -5.303 -35.530 1.00 95.00 183 PRO A O 1
ATOM 1439 N N . ALA A 1 184 ? 12.958 -6.525 -37.412 1.00 94.88 184 ALA A N 1
ATOM 1440 C CA . ALA A 1 184 ? 11.574 -6.997 -37.402 1.00 94.88 184 ALA A CA 1
ATOM 1441 C C . ALA A 1 184 ? 11.328 -8.012 -36.276 1.00 94.88 184 ALA A C 1
ATOM 1443 O O . ALA A 1 184 ? 10.311 -7.938 -35.586 1.00 94.88 184 ALA A O 1
ATOM 1444 N N . LEU A 1 185 ? 12.292 -8.906 -36.037 1.00 95.75 185 LEU A N 1
ATOM 1445 C CA . LEU A 1 185 ? 12.255 -9.870 -34.938 1.00 95.75 185 LEU A CA 1
ATOM 1446 C C . LEU A 1 185 ? 12.269 -9.163 -33.577 1.00 95.75 185 LEU A C 1
ATOM 1448 O O . LEU A 1 185 ? 11.428 -9.441 -32.723 1.00 95.75 185 LEU A O 1
ATOM 1452 N N . LYS A 1 186 ? 13.176 -8.200 -33.385 1.00 95.31 186 LYS A N 1
ATOM 1453 C CA . LYS A 1 186 ? 13.250 -7.346 -32.195 1.00 95.31 186 LYS A CA 1
ATOM 1454 C C . LYS A 1 186 ? 11.914 -6.653 -31.952 1.00 95.31 186 LYS A C 1
ATOM 1456 O O . LYS A 1 186 ? 11.403 -6.719 -30.837 1.00 95.31 186 LYS A O 1
ATOM 1461 N N . LYS A 1 187 ? 11.328 -6.031 -32.983 1.00 94.25 187 LYS A N 1
ATOM 1462 C CA . LYS A 1 187 ? 10.005 -5.404 -32.877 1.00 94.25 187 LYS A CA 1
ATOM 1463 C C . LYS A 1 187 ? 8.934 -6.417 -32.463 1.00 94.25 187 LYS A C 1
ATOM 1465 O O . LYS A 1 187 ? 8.197 -6.146 -31.523 1.00 94.25 187 LYS A O 1
ATOM 1470 N N . HIS A 1 188 ? 8.894 -7.592 -33.091 1.00 94.88 188 HIS A N 1
ATOM 1471 C CA . HIS A 1 188 ? 7.942 -8.647 -32.742 1.00 94.88 188 HIS A CA 1
ATOM 1472 C C . HIS A 1 188 ? 8.054 -9.069 -31.270 1.00 94.88 188 HIS A C 1
ATOM 1474 O O . HIS A 1 188 ? 7.041 -9.170 -30.579 1.00 94.88 188 HIS A O 1
ATOM 1480 N N . VAL A 1 189 ? 9.274 -9.277 -30.768 1.00 95.38 189 VAL A N 1
ATOM 1481 C CA . VAL A 1 189 ? 9.500 -9.609 -29.356 1.00 95.38 189 VAL A CA 1
ATOM 1482 C C . VAL A 1 189 ? 9.057 -8.453 -28.459 1.00 95.38 189 VAL A C 1
ATOM 1484 O O . VAL A 1 189 ? 8.338 -8.688 -27.492 1.00 95.38 189 VAL A O 1
ATOM 1487 N N . MET A 1 190 ? 9.425 -7.211 -28.787 1.00 94.38 190 MET A N 1
ATOM 1488 C CA . MET A 1 190 ? 9.029 -6.036 -28.006 1.00 94.38 190 MET A CA 1
ATOM 1489 C C . MET A 1 190 ? 7.508 -5.878 -27.917 1.00 94.38 190 MET A C 1
ATOM 1491 O O . MET A 1 190 ? 6.984 -5.708 -26.820 1.00 94.38 190 MET A O 1
ATOM 1495 N N . ASP A 1 191 ? 6.794 -6.027 -29.032 1.00 93.50 191 ASP A N 1
ATOM 1496 C CA . ASP A 1 191 ? 5.337 -5.882 -29.086 1.00 93.50 191 ASP A CA 1
ATOM 1497 C C . ASP A 1 191 ? 4.604 -6.966 -28.271 1.00 93.50 191 ASP A C 1
ATOM 1499 O O . ASP A 1 191 ? 3.502 -6.728 -27.781 1.00 93.50 191 ASP A O 1
ATOM 1503 N N . ASN A 1 192 ? 5.206 -8.146 -28.081 1.00 92.50 192 ASN A N 1
ATOM 1504 C CA . ASN A 1 192 ? 4.552 -9.309 -27.464 1.00 92.50 192 ASN A CA 1
ATOM 1505 C C . ASN A 1 192 ? 5.047 -9.639 -26.045 1.00 92.50 192 ASN A C 1
ATOM 1507 O O . ASN A 1 192 ? 4.609 -10.628 -25.446 1.00 92.50 192 ASN A O 1
ATOM 1511 N N . GLU A 1 193 ? 5.957 -8.841 -25.488 1.00 91.75 193 GLU A N 1
ATOM 1512 C CA . GLU A 1 193 ? 6.547 -9.063 -24.168 1.00 91.75 193 GLU A CA 1
ATOM 1513 C C . GLU A 1 193 ? 6.137 -7.978 -23.175 1.00 91.75 193 GLU A C 1
ATOM 1515 O O . GLU A 1 193 ? 6.430 -6.791 -23.341 1.00 91.75 193 GLU A O 1
ATOM 1520 N N . LYS A 1 194 ? 5.530 -8.399 -22.055 1.00 88.81 194 LYS A N 1
ATOM 1521 C CA . LYS A 1 194 ? 5.023 -7.485 -21.016 1.00 88.81 194 LYS A CA 1
ATOM 1522 C C . LYS A 1 194 ? 6.091 -6.499 -20.531 1.00 88.81 194 LYS A C 1
ATOM 1524 O O . LYS A 1 194 ? 5.757 -5.359 -20.219 1.00 88.81 194 LYS A O 1
ATOM 1529 N N . LYS A 1 195 ? 7.370 -6.899 -20.505 1.00 88.75 195 LYS A N 1
ATOM 1530 C CA . LYS A 1 195 ? 8.497 -6.030 -20.121 1.00 88.75 195 LYS A CA 1
ATOM 1531 C C . LYS A 1 195 ? 8.533 -4.720 -20.921 1.00 88.75 195 LYS A C 1
ATOM 1533 O O . LYS A 1 195 ? 8.799 -3.684 -20.322 1.00 88.75 195 LYS A O 1
ATOM 1538 N N . PHE A 1 196 ? 8.311 -4.761 -22.234 1.00 92.00 196 PHE A N 1
ATOM 1539 C CA . PHE A 1 196 ? 8.433 -3.580 -23.099 1.00 92.00 196 PHE A CA 1
ATOM 1540 C C . PHE A 1 196 ? 7.127 -2.786 -23.195 1.00 92.00 196 PHE A C 1
ATOM 1542 O O . PHE A 1 196 ? 7.161 -1.602 -23.499 1.00 92.00 196 PHE A O 1
ATOM 1549 N N . ASN A 1 197 ? 5.995 -3.398 -22.843 1.00 90.06 197 ASN A N 1
ATOM 1550 C CA . ASN A 1 197 ? 4.675 -2.761 -22.907 1.00 90.06 197 ASN A CA 1
ATOM 1551 C C . ASN A 1 197 ? 4.174 -2.228 -21.556 1.00 90.06 197 ASN A C 1
ATOM 1553 O O . ASN A 1 197 ? 3.121 -1.594 -21.479 1.00 90.06 197 ASN A O 1
ATOM 1557 N N . THR A 1 198 ? 4.902 -2.485 -20.467 1.00 90.56 198 THR A N 1
ATOM 1558 C CA . THR A 1 198 ? 4.539 -1.973 -19.142 1.00 90.56 198 THR A CA 1
ATOM 1559 C C . THR A 1 198 ? 5.020 -0.536 -18.986 1.00 90.56 198 THR A C 1
ATOM 1561 O O . THR A 1 198 ? 6.202 -0.247 -19.169 1.00 90.56 198 THR A O 1
ATOM 1564 N N . LYS A 1 199 ? 4.106 0.366 -18.610 1.00 90.75 199 LYS A N 1
ATOM 1565 C CA . LYS A 1 199 ? 4.438 1.765 -18.322 1.00 90.75 199 LYS A CA 1
ATOM 1566 C C . LYS A 1 199 ? 5.257 1.884 -17.037 1.00 90.75 199 LYS A C 1
ATOM 1568 O O . LYS A 1 199 ? 4.937 1.263 -16.024 1.00 90.75 199 LYS A O 1
ATOM 1573 N N . HIS A 1 200 ? 6.269 2.734 -17.094 1.00 89.81 200 HIS A N 1
ATOM 1574 C CA . HIS A 1 200 ? 7.130 3.139 -15.993 1.00 89.81 200 HIS A CA 1
ATOM 1575 C C . HIS A 1 200 ? 6.928 4.629 -15.720 1.00 89.81 200 HIS A C 1
ATOM 1577 O O . HIS A 1 200 ? 6.944 5.432 -16.652 1.00 89.81 200 HIS A O 1
ATOM 1583 N N . TYR A 1 201 ? 6.737 4.991 -14.456 1.00 87.06 201 TYR A N 1
ATOM 1584 C CA . TYR A 1 201 ? 6.648 6.367 -13.984 1.00 87.06 201 TYR A CA 1
ATOM 1585 C C . TYR A 1 201 ? 7.959 6.710 -13.295 1.00 87.06 201 TYR A C 1
ATOM 1587 O O . TYR A 1 201 ? 8.199 6.282 -12.165 1.00 87.06 201 TYR A O 1
ATOM 1595 N N . VAL A 1 202 ? 8.811 7.457 -13.992 1.00 84.69 202 VAL A N 1
ATOM 1596 C CA . VAL A 1 202 ? 10.090 7.903 -13.444 1.00 84.69 202 VAL A CA 1
ATOM 1597 C C . VAL A 1 202 ? 9.879 9.254 -12.770 1.00 84.69 202 VAL A C 1
ATOM 1599 O O . VAL A 1 202 ? 9.399 10.178 -13.426 1.00 84.69 202 VAL A O 1
ATOM 1602 N N . LYS A 1 203 ? 10.184 9.369 -11.474 1.00 82.19 203 LYS A N 1
ATOM 1603 C CA . LYS A 1 203 ? 10.016 10.592 -10.665 1.00 82.19 203 LYS A CA 1
ATOM 1604 C C . LYS A 1 203 ? 11.359 11.172 -10.207 1.00 82.19 203 LYS A C 1
ATOM 1606 O O . LYS A 1 203 ? 12.403 10.534 -10.354 1.00 82.19 203 LYS A O 1
ATOM 1611 N N . LEU A 1 204 ? 11.287 12.370 -9.619 1.00 72.56 204 LEU A N 1
ATOM 1612 C CA . LEU A 1 204 ? 12.403 13.149 -9.067 1.00 72.56 204 LEU A CA 1
ATOM 1613 C C . LEU A 1 204 ? 13.420 13.597 -10.131 1.00 72.56 204 LEU A C 1
ATOM 1615 O O . LEU A 1 204 ? 14.605 13.794 -9.868 1.00 72.56 204 LEU A O 1
ATOM 1619 N N . ASP A 1 205 ? 12.932 13.831 -11.352 1.00 67.50 205 ASP A N 1
ATOM 1620 C CA . ASP A 1 205 ? 13.738 14.355 -12.456 1.00 67.50 205 ASP A CA 1
ATOM 1621 C C . ASP A 1 205 ? 13.735 15.901 -12.483 1.00 67.50 205 ASP A C 1
ATOM 1623 O O . ASP A 1 205 ? 13.014 16.564 -13.244 1.00 67.50 205 ASP A O 1
ATOM 1627 N N . TYR A 1 206 ? 14.514 16.509 -11.585 1.00 66.06 206 TYR A N 1
ATOM 1628 C CA . TYR A 1 206 ? 14.611 17.968 -11.456 1.00 66.06 206 TYR A CA 1
ATOM 1629 C C . TYR A 1 206 ? 15.412 18.627 -12.603 1.00 66.06 206 TYR A C 1
ATOM 1631 O O . TYR A 1 206 ? 16.353 18.052 -13.145 1.00 66.06 206 TYR A O 1
ATOM 1639 N N . ARG A 1 207 ? 15.032 19.862 -12.992 1.00 59.03 207 ARG A N 1
ATOM 1640 C CA . ARG A 1 207 ? 15.678 20.642 -14.077 1.00 59.03 207 ARG A CA 1
ATOM 1641 C C . ARG A 1 207 ? 17.010 21.228 -13.622 1.00 59.03 207 ARG A C 1
ATOM 1643 O O . ARG A 1 207 ? 17.013 22.139 -12.800 1.00 59.03 207 ARG A O 1
ATOM 1650 N N . GLU A 1 208 ? 18.107 20.850 -14.272 1.00 54.53 208 GLU A N 1
ATOM 1651 C CA . GLU A 1 208 ? 19.409 21.507 -14.081 1.00 54.53 208 GLU A CA 1
ATOM 1652 C C . GLU A 1 208 ? 19.368 22.996 -14.447 1.00 54.53 208 GLU A C 1
ATOM 1654 O O . GLU A 1 208 ? 19.833 23.832 -13.676 1.00 54.53 208 GLU A O 1
ATOM 1659 N N . ALA A 1 209 ? 18.718 23.364 -15.555 1.00 49.28 209 ALA A N 1
ATOM 1660 C CA . ALA A 1 209 ? 18.563 24.759 -15.991 1.00 49.28 209 ALA A CA 1
ATOM 1661 C C . ALA A 1 209 ? 17.704 25.637 -15.052 1.00 49.28 209 ALA A C 1
ATOM 1663 O O . ALA A 1 209 ? 17.643 26.849 -15.228 1.00 49.28 209 ALA A O 1
ATOM 1664 N N . GLN A 1 210 ? 17.023 25.042 -14.067 1.00 54.47 210 GLN A N 1
ATOM 1665 C CA . GLN A 1 210 ? 16.251 25.754 -13.038 1.00 54.47 210 GLN A CA 1
ATOM 1666 C C . GLN A 1 210 ? 16.913 25.663 -11.661 1.00 54.47 210 GLN A C 1
ATOM 1668 O O . GLN A 1 210 ? 16.255 25.894 -10.641 1.00 54.47 210 GLN A O 1
ATOM 1673 N N . GLY A 1 211 ? 18.195 25.296 -11.637 1.00 53.25 211 GLY A N 1
ATOM 1674 C CA . GLY A 1 211 ? 19.001 25.319 -10.435 1.00 53.25 211 GLY A CA 1
ATOM 1675 C C . GLY A 1 211 ? 19.805 26.606 -10.286 1.00 53.25 211 GLY A C 1
ATOM 1676 O O . GLY A 1 211 ? 20.260 27.181 -11.273 1.00 53.25 211 GLY A O 1
ATOM 1677 N N . SER A 1 212 ? 19.985 27.041 -9.045 1.00 51.91 212 SER A N 1
ATOM 1678 C CA . SER A 1 212 ? 20.834 28.176 -8.663 1.00 51.91 212 SER A CA 1
ATOM 1679 C C . SER A 1 212 ? 21.970 27.692 -7.764 1.00 51.91 212 SER A C 1
ATOM 1681 O O . SER A 1 212 ? 21.728 26.854 -6.899 1.00 51.91 212 SER A O 1
ATOM 1683 N N . GLY A 1 213 ? 23.187 28.207 -7.957 1.00 52.56 213 GLY A N 1
ATOM 1684 C CA . GLY A 1 213 ? 24.395 27.781 -7.228 1.00 52.56 213 GLY A CA 1
ATOM 1685 C C . GLY A 1 213 ? 25.348 26.908 -8.061 1.00 52.56 213 GLY A C 1
ATOM 1686 O O . GLY A 1 213 ? 25.113 26.678 -9.251 1.00 52.56 213 GLY A O 1
ATOM 1687 N N . ARG A 1 214 ? 26.445 26.439 -7.448 1.0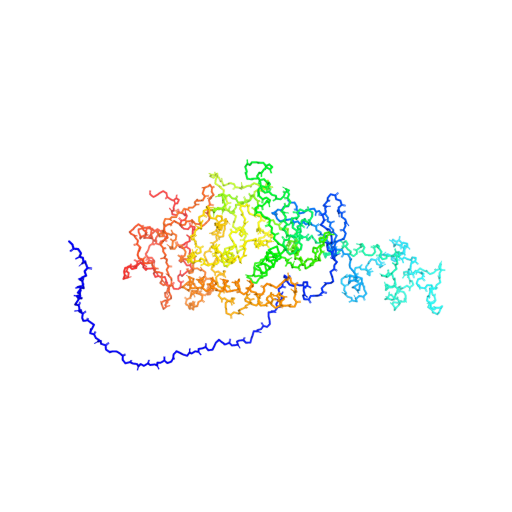0 50.41 214 ARG A N 1
ATOM 1688 C CA . ARG A 1 214 ? 27.489 25.592 -8.065 1.00 50.41 214 ARG A CA 1
ATOM 1689 C C . ARG A 1 214 ? 27.742 24.347 -7.199 1.00 50.41 214 ARG A C 1
ATOM 1691 O O . ARG A 1 214 ? 27.581 24.417 -5.989 1.00 50.41 214 ARG A O 1
ATOM 1698 N N . GLY A 1 215 ? 28.146 23.230 -7.812 1.00 55.41 215 GLY A N 1
ATOM 1699 C CA . GLY A 1 215 ? 28.520 22.005 -7.084 1.00 55.41 215 GLY A CA 1
ATOM 1700 C C . GLY A 1 215 ? 27.406 21.444 -6.184 1.00 55.41 215 GLY A C 1
ATOM 1701 O O . GLY A 1 215 ? 26.242 21.426 -6.584 1.00 55.41 215 GLY A O 1
ATOM 1702 N N . GLU A 1 216 ? 27.770 20.999 -4.979 1.00 52.81 216 GLU A N 1
ATOM 1703 C CA . GLU A 1 216 ? 26.869 20.410 -3.969 1.00 52.81 216 GLU A CA 1
ATOM 1704 C C . GLU A 1 216 ? 25.882 21.421 -3.351 1.00 52.81 216 GLU A C 1
ATOM 1706 O O . GLU A 1 216 ? 24.794 21.044 -2.919 1.00 52.81 216 GLU A O 1
ATOM 1711 N N . GLU A 1 217 ? 26.201 22.718 -3.396 1.00 54.38 217 GLU A N 1
ATOM 1712 C CA . GLU A 1 217 ? 25.334 23.811 -2.925 1.00 54.38 217 GLU A CA 1
ATOM 1713 C C . GLU A 1 217 ? 24.253 24.201 -3.947 1.00 54.38 217 GLU A C 1
ATOM 1715 O O . GLU A 1 217 ? 23.396 25.054 -3.686 1.00 54.38 217 GLU A O 1
ATOM 1720 N N . ARG A 1 218 ? 24.277 23.601 -5.146 1.00 64.88 218 ARG A N 1
ATOM 1721 C CA . ARG A 1 218 ? 23.275 23.870 -6.178 1.00 64.88 218 ARG A CA 1
ATOM 1722 C C . ARG A 1 218 ? 21.905 23.433 -5.677 1.00 64.88 218 ARG A C 1
ATOM 1724 O O . ARG A 1 218 ? 21.690 22.277 -5.346 1.00 64.88 218 ARG A O 1
ATOM 1731 N N . THR A 1 219 ? 20.944 24.343 -5.692 1.00 61.34 219 THR A N 1
ATOM 1732 C CA . THR A 1 219 ? 19.545 24.041 -5.371 1.00 61.34 219 THR A CA 1
ATOM 1733 C C . THR A 1 219 ? 18.740 23.897 -6.646 1.00 61.34 219 THR A C 1
ATOM 1735 O O . THR A 1 219 ? 19.009 24.599 -7.615 1.00 61.34 219 THR A O 1
ATOM 1738 N N . TYR A 1 220 ? 17.748 23.012 -6.656 1.00 64.44 220 TYR A N 1
ATOM 1739 C CA . TYR A 1 220 ? 16.878 22.754 -7.800 1.00 64.44 220 TYR A CA 1
ATOM 1740 C C . TYR A 1 220 ? 15.453 23.184 -7.479 1.00 64.44 220 TYR A C 1
ATOM 1742 O O . TYR A 1 220 ? 14.961 22.966 -6.373 1.00 64.44 220 TYR A O 1
ATOM 1750 N N . THR A 1 221 ? 14.785 23.800 -8.453 1.00 60.22 221 THR A N 1
ATOM 1751 C CA . THR A 1 221 ? 13.434 24.343 -8.279 1.00 60.22 221 THR A CA 1
ATOM 1752 C C . THR A 1 221 ? 12.396 23.462 -8.985 1.00 60.22 221 THR A C 1
ATOM 1754 O O . THR A 1 221 ? 12.650 22.947 -10.077 1.00 60.22 221 THR A O 1
ATOM 1757 N N . LEU A 1 222 ? 11.204 23.303 -8.394 1.00 57.91 222 LEU A N 1
ATOM 1758 C CA . LEU A 1 222 ? 10.072 22.615 -9.035 1.00 57.91 222 LEU A CA 1
ATOM 1759 C C . LEU A 1 222 ? 9.665 23.305 -10.354 1.00 57.91 222 LEU A C 1
ATOM 1761 O O . LEU A 1 222 ? 9.660 24.537 -10.407 1.00 57.91 222 LEU A O 1
ATOM 1765 N N . PRO A 1 223 ? 9.230 22.571 -11.398 1.00 57.62 223 PRO A N 1
ATOM 1766 C CA . PRO A 1 223 ? 8.680 23.181 -12.611 1.00 57.62 223 PRO A CA 1
ATOM 1767 C C . PRO A 1 223 ? 7.433 24.032 -12.338 1.00 57.62 223 PRO A C 1
ATOM 1769 O O . PRO A 1 223 ? 6.613 23.687 -11.487 1.00 57.62 223 PRO A O 1
ATOM 1772 N N . LYS A 1 224 ? 7.236 25.112 -13.113 1.00 56.81 224 LYS A N 1
ATOM 1773 C CA . LYS A 1 224 ? 6.065 26.012 -12.978 1.00 56.81 224 LYS A CA 1
ATOM 1774 C C . LYS A 1 224 ? 4.733 25.282 -13.183 1.00 56.81 224 LYS A C 1
ATOM 1776 O O . LYS A 1 224 ? 3.730 25.667 -12.586 1.00 56.81 224 LYS A O 1
ATOM 1781 N N . SER A 1 225 ? 4.730 24.235 -14.010 1.00 52.81 225 SER A N 1
ATOM 1782 C CA . SER A 1 225 ? 3.582 23.354 -14.263 1.00 52.81 225 SER A CA 1
ATOM 1783 C C . SER A 1 225 ? 3.156 22.559 -13.026 1.00 52.81 225 SER A C 1
ATOM 1785 O O . SER A 1 225 ? 1.972 22.289 -12.862 1.00 52.81 225 SER A O 1
ATOM 1787 N N . ASN A 1 226 ? 4.097 22.248 -12.131 1.00 55.62 226 ASN A N 1
ATOM 1788 C CA . ASN A 1 226 ? 3.882 21.400 -10.956 1.00 55.62 226 ASN A CA 1
ATOM 1789 C C . ASN A 1 226 ? 3.740 22.222 -9.657 1.00 55.62 226 ASN A C 1
ATOM 1791 O O . ASN A 1 226 ? 3.503 21.671 -8.581 1.00 55.62 226 ASN A O 1
ATOM 1795 N N . ALA A 1 227 ? 3.894 23.548 -9.737 1.00 53.47 227 ALA A N 1
ATOM 1796 C CA . ALA A 1 227 ? 3.769 24.456 -8.603 1.00 53.47 227 ALA A CA 1
ATOM 1797 C C . ALA A 1 227 ? 2.299 24.794 -8.303 1.00 53.47 227 ALA A C 1
ATOM 1799 O O . ALA A 1 227 ? 1.523 25.127 -9.207 1.00 53.47 227 ALA A O 1
ATOM 1800 N N . LYS A 1 228 ? 1.918 24.758 -7.019 1.00 54.78 228 LYS A N 1
ATOM 1801 C CA . LYS A 1 228 ? 0.566 25.134 -6.586 1.00 54.78 228 LYS A CA 1
ATOM 1802 C C . LYS A 1 228 ? 0.411 26.656 -6.580 1.00 54.78 228 LYS A C 1
ATOM 1804 O O . LYS A 1 228 ? 1.309 27.385 -6.171 1.00 54.78 228 LYS A O 1
ATOM 1809 N N . SER A 1 229 ? -0.751 27.127 -7.029 1.00 45.06 229 SER A N 1
ATOM 1810 C CA . SER A 1 229 ? -1.165 28.527 -6.909 1.00 45.06 229 SER A CA 1
ATOM 1811 C C . SER A 1 229 ? -1.699 28.766 -5.495 1.00 45.06 229 SER A C 1
ATOM 1813 O O . SER A 1 229 ? -2.783 28.289 -5.166 1.00 45.06 229 SER A O 1
ATOM 1815 N N . PHE A 1 230 ? -0.959 29.486 -4.652 1.00 44.94 230 PHE A N 1
ATOM 1816 C CA . PHE A 1 230 ? -1.469 29.982 -3.367 1.00 44.94 230 PHE A CA 1
ATOM 1817 C C . PHE A 1 230 ? -2.289 31.266 -3.571 1.00 44.94 230 PHE A C 1
ATOM 1819 O O . PHE A 1 230 ? -1.854 32.341 -3.185 1.00 44.94 230 PHE A O 1
ATOM 1826 N N . GLY A 1 231 ? -3.434 31.186 -4.253 1.00 34.22 231 GLY A N 1
ATOM 1827 C CA . GLY A 1 231 ? -4.404 32.294 -4.358 1.00 34.22 231 GLY A CA 1
ATOM 1828 C C . GLY A 1 231 ? -3.992 33.529 -5.183 1.00 34.22 231 GLY A C 1
ATOM 1829 O O . GLY A 1 231 ? -4.864 34.274 -5.601 1.00 34.22 231 GLY A O 1
ATOM 1830 N N . PHE A 1 232 ? -2.706 33.716 -5.501 1.00 34.44 232 PHE A N 1
ATOM 1831 C CA . PHE A 1 232 ? -2.171 34.889 -6.221 1.00 34.44 232 PHE A CA 1
ATOM 1832 C C . PHE A 1 232 ? -1.650 34.568 -7.637 1.00 34.44 232 PHE A C 1
ATOM 1834 O O . PHE A 1 232 ? -0.697 35.178 -8.128 1.00 34.44 232 PHE A O 1
ATOM 1841 N N . GLY A 1 233 ? -2.211 33.551 -8.298 1.00 46.88 233 GLY A N 1
ATOM 1842 C CA . GLY A 1 233 ? -1.860 33.200 -9.680 1.00 46.88 233 GLY A CA 1
ATOM 1843 C C . GLY A 1 233 ? -0.368 32.879 -9.880 1.00 46.88 233 GLY A C 1
ATOM 1844 O O . GLY A 1 233 ? 0.207 32.041 -9.180 1.00 46.88 233 GLY A O 1
ATOM 1845 N N . ALA A 1 234 ? 0.273 33.523 -10.862 1.00 42.72 234 ALA A N 1
ATOM 1846 C CA . ALA A 1 234 ? 1.675 33.281 -11.227 1.00 42.72 234 ALA A CA 1
ATOM 1847 C C . ALA A 1 234 ? 2.680 33.636 -10.110 1.00 42.72 234 ALA A C 1
ATOM 1849 O O . ALA A 1 234 ? 3.709 32.968 -9.986 1.00 42.72 234 ALA A O 1
ATOM 1850 N N . ILE A 1 235 ? 2.361 34.624 -9.268 1.00 40.00 235 ILE A N 1
ATOM 1851 C CA . ILE A 1 235 ? 3.193 35.054 -8.132 1.00 40.00 235 ILE A CA 1
ATOM 1852 C C . ILE A 1 235 ? 3.164 33.991 -7.026 1.00 40.00 235 ILE A C 1
ATOM 1854 O O . ILE A 1 235 ? 4.209 33.586 -6.518 1.00 40.00 235 ILE A O 1
ATOM 1858 N N . GLY A 1 236 ? 1.984 33.435 -6.729 1.00 43.31 236 GLY A N 1
ATOM 1859 C CA . GLY A 1 236 ? 1.843 32.321 -5.783 1.00 43.31 236 GLY A CA 1
ATOM 1860 C C . GLY A 1 236 ? 2.601 31.063 -6.226 1.00 43.31 236 GLY A C 1
ATOM 1861 O O . GLY A 1 236 ? 3.214 30.386 -5.401 1.00 43.31 236 GLY A O 1
ATOM 1862 N N . LYS A 1 237 ? 2.636 30.784 -7.538 1.00 49.31 237 LYS A N 1
ATOM 1863 C CA . LYS A 1 237 ? 3.460 29.701 -8.102 1.00 49.31 237 LYS A CA 1
ATOM 1864 C C . LYS A 1 237 ? 4.958 29.972 -7.938 1.00 49.31 237 LYS A C 1
ATOM 1866 O O . LYS A 1 237 ? 5.688 29.047 -7.598 1.00 49.31 237 LYS A O 1
ATOM 1871 N N . PHE A 1 238 ? 5.412 31.211 -8.130 1.00 44.66 238 PHE A N 1
ATOM 1872 C CA . PHE A 1 238 ? 6.813 31.605 -7.942 1.00 44.66 238 PHE A CA 1
ATOM 1873 C C . PHE A 1 238 ? 7.280 31.445 -6.485 1.00 44.66 238 PHE A C 1
ATOM 1875 O O . PHE A 1 238 ? 8.328 30.847 -6.243 1.00 44.66 238 PHE A O 1
ATOM 1882 N N . PHE A 1 239 ? 6.478 31.871 -5.505 1.00 46.16 239 PHE A N 1
ATOM 1883 C CA . PHE A 1 239 ? 6.799 31.662 -4.087 1.00 46.16 239 PHE A CA 1
ATOM 1884 C C . PHE A 1 239 ? 6.754 30.182 -3.681 1.00 46.16 239 PHE A C 1
ATOM 1886 O O . PHE A 1 239 ? 7.649 29.720 -2.977 1.00 46.16 239 PHE A O 1
ATOM 1893 N N . HIS A 1 240 ? 5.789 29.402 -4.185 1.00 49.53 240 HIS A N 1
ATOM 1894 C CA . HIS A 1 240 ? 5.759 27.947 -3.976 1.00 49.53 240 HIS A CA 1
ATOM 1895 C C . HIS A 1 240 ? 6.993 27.250 -4.574 1.00 49.53 240 HIS A C 1
ATOM 1897 O O . HIS A 1 240 ? 7.489 26.271 -4.018 1.00 49.53 240 HIS A O 1
ATOM 1903 N N . GLN A 1 241 ? 7.494 27.733 -5.712 1.00 54.94 241 GLN A N 1
ATOM 1904 C CA . GLN A 1 241 ? 8.729 27.243 -6.322 1.00 54.94 241 GLN A CA 1
ATOM 1905 C C . GLN A 1 241 ? 9.956 27.569 -5.468 1.00 54.94 241 GLN A C 1
ATOM 1907 O O . GLN A 1 241 ? 10.748 26.672 -5.190 1.00 54.94 241 GLN A O 1
ATOM 1912 N N . LEU A 1 242 ? 10.093 28.822 -5.025 1.00 47.62 242 LEU A N 1
ATOM 1913 C CA . LEU A 1 242 ? 11.201 29.268 -4.177 1.00 47.62 242 LEU A CA 1
ATOM 1914 C C . LEU A 1 242 ? 11.245 28.532 -2.833 1.00 47.62 242 LEU A C 1
ATOM 1916 O O . LEU A 1 242 ? 12.309 28.070 -2.433 1.00 47.62 242 LEU A O 1
ATOM 1920 N N . ALA A 1 243 ? 10.092 28.360 -2.181 1.00 49.72 243 ALA A N 1
ATOM 1921 C CA . ALA A 1 243 ? 9.973 27.671 -0.895 1.00 49.72 243 ALA A CA 1
ATOM 1922 C C . ALA A 1 243 ? 10.272 26.161 -0.967 1.00 49.72 243 ALA A C 1
ATOM 1924 O O . ALA A 1 243 ? 10.431 25.516 0.065 1.00 49.72 243 ALA A O 1
ATOM 1925 N N . ARG A 1 244 ? 10.330 25.581 -2.174 1.00 61.69 244 ARG A N 1
ATOM 1926 C CA . ARG A 1 244 ? 10.609 24.155 -2.409 1.00 61.69 244 ARG A CA 1
ATOM 1927 C C . ARG A 1 244 ? 11.905 23.913 -3.172 1.00 61.69 244 ARG A C 1
ATOM 1929 O O . ARG A 1 244 ? 12.059 22.881 -3.821 1.00 61.69 244 ARG A O 1
ATOM 1936 N N . ARG A 1 245 ? 12.837 24.863 -3.108 1.00 61.22 245 ARG A N 1
ATOM 1937 C CA . ARG A 1 245 ? 14.212 24.623 -3.539 1.00 61.22 245 ARG A CA 1
ATOM 1938 C C . ARG A 1 245 ? 14.838 23.549 -2.655 1.00 61.22 245 ARG A C 1
ATOM 1940 O O . ARG A 1 245 ? 14.826 23.678 -1.436 1.00 61.22 245 ARG A O 1
ATOM 1947 N N . GLN A 1 246 ? 15.383 22.508 -3.272 1.00 67.44 246 GLN A N 1
ATOM 1948 C CA . GLN A 1 246 ? 16.057 21.417 -2.568 1.00 67.44 246 GLN A CA 1
ATOM 1949 C C . GLN A 1 246 ? 17.463 21.203 -3.133 1.00 67.44 246 GLN A C 1
ATOM 1951 O O . GLN A 1 246 ? 17.700 21.404 -4.326 1.00 67.44 246 GLN A O 1
ATOM 1956 N N . THR A 1 247 ? 18.400 20.816 -2.271 1.00 72.88 247 THR A N 1
ATOM 1957 C CA . THR A 1 247 ? 19.739 20.362 -2.670 1.00 72.88 247 THR A CA 1
ATOM 1958 C C . THR A 1 247 ? 19.670 18.940 -3.254 1.00 72.88 247 THR A C 1
ATOM 1960 O O . THR A 1 247 ? 18.711 18.216 -2.967 1.00 72.88 247 THR A O 1
ATOM 1963 N N . PRO A 1 248 ? 20.663 18.500 -4.054 1.00 74.56 248 PRO A N 1
ATOM 1964 C CA . PRO A 1 248 ? 20.806 17.113 -4.493 1.00 74.56 248 PRO A CA 1
ATOM 1965 C C . PRO A 1 248 ? 20.698 16.113 -3.350 1.00 74.56 248 PRO A C 1
ATOM 1967 O O . PRO A 1 248 ? 19.963 15.140 -3.471 1.00 74.56 248 PRO A O 1
ATOM 1970 N N . ASP A 1 249 ? 21.371 16.391 -2.232 1.00 79.06 249 ASP A N 1
ATOM 1971 C CA . ASP A 1 249 ? 21.314 15.568 -1.025 1.00 79.06 249 ASP A CA 1
ATOM 1972 C C . ASP A 1 249 ? 19.874 15.4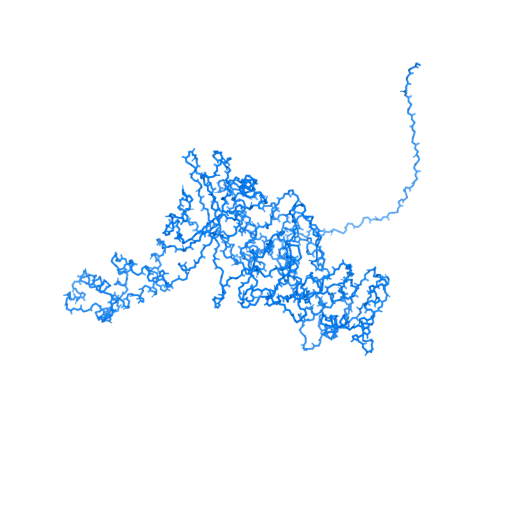08 -0.517 1.00 79.06 249 ASP A C 1
ATOM 1974 O O . ASP A 1 249 ? 19.398 14.289 -0.335 1.00 79.06 249 ASP A O 1
ATOM 1978 N N . ALA A 1 250 ? 19.127 16.512 -0.396 1.00 79.38 250 ALA A N 1
ATOM 1979 C CA . ALA A 1 250 ? 17.743 16.467 0.060 1.00 79.38 250 ALA A CA 1
ATOM 1980 C C . ALA A 1 250 ? 16.832 15.668 -0.887 1.00 79.38 250 ALA A C 1
ATOM 1982 O O . ALA A 1 250 ? 16.021 14.879 -0.409 1.00 79.38 250 ALA A O 1
ATOM 1983 N N . ILE A 1 251 ? 16.998 15.830 -2.204 1.00 79.44 251 ILE A N 1
ATOM 1984 C CA . ILE A 1 251 ? 16.237 15.087 -3.223 1.00 79.44 251 ILE A CA 1
ATOM 1985 C C . ILE A 1 251 ? 16.578 13.594 -3.180 1.00 79.44 251 ILE A C 1
ATOM 1987 O O . ILE A 1 251 ? 15.684 12.751 -3.213 1.00 79.44 251 ILE A O 1
ATOM 1991 N N . ASN A 1 252 ? 17.865 13.255 -3.099 1.00 86.12 252 ASN A N 1
ATOM 1992 C CA . ASN A 1 252 ? 18.322 11.869 -3.054 1.00 86.12 252 ASN A CA 1
ATOM 1993 C C . ASN A 1 252 ? 17.862 11.181 -1.760 1.00 86.12 252 ASN A C 1
ATOM 1995 O O . ASN A 1 252 ? 17.428 10.029 -1.793 1.00 86.12 252 ASN A O 1
ATOM 1999 N N . ARG A 1 253 ? 17.883 11.900 -0.634 1.00 86.06 253 ARG A N 1
ATOM 2000 C CA . ARG A 1 253 ? 17.331 11.440 0.642 1.00 86.06 253 ARG A CA 1
ATOM 2001 C C . ARG A 1 253 ? 15.825 11.200 0.558 1.00 86.06 253 ARG A C 1
ATOM 2003 O O . ARG A 1 253 ? 15.367 10.173 1.050 1.00 86.06 253 ARG A O 1
ATOM 2010 N N . ASP A 1 254 ? 15.065 12.105 -0.063 1.00 84.19 254 ASP A N 1
ATOM 2011 C CA . ASP A 1 254 ? 13.623 11.920 -0.275 1.00 84.19 254 ASP A CA 1
ATOM 2012 C C . ASP A 1 254 ? 13.352 10.684 -1.157 1.00 84.19 254 ASP A C 1
ATOM 2014 O O . ASP A 1 254 ? 12.522 9.853 -0.791 1.00 84.19 254 ASP A O 1
ATOM 2018 N N . ALA A 1 255 ? 14.126 10.486 -2.234 1.00 88.06 255 ALA A N 1
ATOM 2019 C CA . ALA A 1 255 ? 14.045 9.290 -3.078 1.00 88.06 255 ALA A CA 1
ATOM 2020 C C . ALA A 1 255 ? 14.293 8.004 -2.276 1.00 88.06 255 ALA A C 1
ATOM 2022 O O . ALA A 1 255 ? 13.520 7.046 -2.344 1.00 88.06 255 ALA A O 1
ATOM 2023 N N . MET A 1 256 ? 15.382 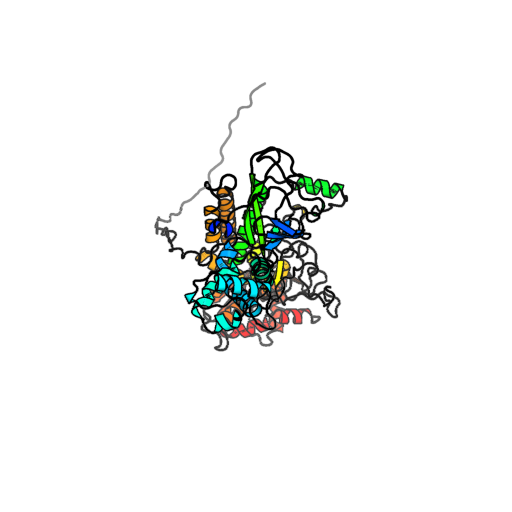7.980 -1.502 1.00 91.94 256 MET A N 1
ATOM 2024 C CA . MET A 1 256 ? 15.751 6.841 -0.665 1.00 91.94 256 MET A CA 1
ATOM 2025 C C . MET A 1 256 ? 14.653 6.532 0.358 1.00 91.94 256 MET A C 1
ATOM 2027 O O . MET A 1 256 ? 14.241 5.377 0.466 1.00 91.94 256 MET A O 1
ATOM 2031 N N . ARG A 1 257 ? 14.123 7.559 1.036 1.00 92.19 257 ARG A N 1
ATOM 2032 C CA . ARG A 1 257 ? 13.043 7.429 2.021 1.00 92.19 257 ARG A CA 1
ATOM 2033 C C . ARG A 1 257 ? 11.758 6.882 1.402 1.00 92.19 257 ARG A C 1
ATOM 2035 O O . ARG A 1 257 ? 11.178 5.956 1.962 1.00 92.19 257 ARG A O 1
ATOM 2042 N N . GLU A 1 258 ? 11.324 7.414 0.257 1.00 90.62 258 GLU A N 1
ATOM 2043 C CA . GLU A 1 258 ? 10.115 6.945 -0.439 1.00 90.62 258 GLU A CA 1
ATOM 2044 C C . GLU A 1 258 ? 10.262 5.473 -0.856 1.00 90.62 258 GLU A C 1
ATOM 2046 O O . GLU A 1 258 ? 9.364 4.660 -0.629 1.00 90.62 258 GLU A O 1
ATOM 2051 N N . SER A 1 259 ? 11.426 5.097 -1.393 1.00 93.44 259 SER A N 1
ATOM 2052 C CA . SER A 1 259 ? 11.718 3.708 -1.759 1.00 93.44 259 SER A CA 1
ATOM 2053 C C . SER A 1 259 ? 11.714 2.777 -0.541 1.00 93.44 259 SER A C 1
ATOM 2055 O O . SER A 1 259 ? 11.104 1.706 -0.592 1.00 93.44 259 SER A O 1
ATOM 2057 N N . LEU A 1 260 ? 12.339 3.191 0.567 1.00 95.19 260 LEU A N 1
ATOM 2058 C CA . LEU A 1 260 ? 12.379 2.428 1.816 1.00 95.19 260 LEU A CA 1
ATOM 2059 C C . LEU A 1 260 ? 10.967 2.234 2.381 1.00 95.19 260 LEU A C 1
ATOM 2061 O O . LEU A 1 260 ? 10.574 1.111 2.698 1.00 95.19 260 LEU A O 1
ATOM 2065 N N . ALA A 1 261 ? 10.169 3.303 2.443 1.00 94.94 261 ALA A N 1
ATOM 2066 C CA . ALA A 1 261 ? 8.786 3.240 2.902 1.00 94.94 261 ALA A CA 1
ATOM 2067 C C . ALA A 1 261 ? 7.915 2.337 2.009 1.00 94.94 261 ALA A C 1
ATOM 2069 O O . ALA A 1 261 ? 7.076 1.594 2.518 1.00 94.94 261 ALA A O 1
ATOM 2070 N N . ASN A 1 262 ? 8.136 2.333 0.691 1.00 93.75 262 ASN A N 1
ATOM 2071 C CA . ASN A 1 262 ? 7.429 1.447 -0.234 1.00 93.75 262 ASN A CA 1
ATOM 2072 C C . ASN A 1 262 ? 7.795 -0.039 -0.029 1.00 93.75 262 ASN A C 1
ATOM 2074 O O . ASN A 1 262 ? 6.926 -0.916 -0.098 1.00 93.75 262 ASN A O 1
ATOM 2078 N N . ASP A 1 263 ? 9.068 -0.340 0.246 1.00 95.62 263 ASP A N 1
ATOM 2079 C CA . ASP A 1 263 ? 9.502 -1.697 0.601 1.00 95.62 263 ASP A CA 1
ATOM 2080 C C . ASP A 1 263 ? 8.924 -2.139 1.959 1.00 95.62 263 ASP A C 1
ATOM 2082 O O . ASP A 1 263 ? 8.485 -3.284 2.082 1.00 95.62 263 ASP A O 1
ATOM 2086 N N . LEU A 1 264 ? 8.819 -1.237 2.945 1.00 96.06 264 LEU A N 1
ATOM 2087 C CA . LEU A 1 264 ? 8.111 -1.507 4.204 1.00 96.06 264 LEU A CA 1
ATOM 2088 C C . LEU A 1 264 ? 6.621 -1.792 3.975 1.00 96.06 264 LEU A C 1
ATOM 2090 O O . LEU A 1 264 ? 6.127 -2.809 4.453 1.00 96.06 264 LEU A O 1
ATOM 2094 N N . MET A 1 265 ? 5.915 -0.976 3.180 1.00 93.69 265 MET A N 1
ATOM 2095 C CA . MET A 1 265 ? 4.515 -1.241 2.807 1.00 93.69 265 MET A CA 1
ATOM 2096 C C . MET A 1 265 ? 4.355 -2.629 2.174 1.00 93.69 265 MET A C 1
ATOM 2098 O O . MET A 1 265 ? 3.455 -3.384 2.545 1.00 93.69 265 MET A O 1
ATOM 2102 N N . SER A 1 266 ? 5.274 -3.007 1.280 1.00 92.75 266 SER A N 1
ATOM 2103 C CA . SER A 1 266 ? 5.304 -4.354 0.696 1.00 92.75 266 SER A CA 1
ATOM 2104 C C . SER A 1 266 ? 5.511 -5.442 1.758 1.00 92.75 266 SER A C 1
ATOM 2106 O O . SER A 1 266 ? 4.922 -6.520 1.663 1.00 92.75 266 SER A O 1
ATOM 2108 N N . ARG A 1 267 ? 6.332 -5.174 2.784 1.00 93.56 267 ARG A N 1
ATOM 2109 C CA . ARG A 1 267 ? 6.589 -6.081 3.914 1.00 93.56 267 ARG A CA 1
ATOM 2110 C C . ARG A 1 267 ? 5.371 -6.274 4.810 1.00 93.56 267 ARG A C 1
ATOM 2112 O O . ARG A 1 267 ? 5.169 -7.375 5.304 1.00 93.56 267 ARG A O 1
ATOM 2119 N N . PHE A 1 268 ? 4.547 -5.240 4.950 1.00 93.62 268 PHE A N 1
ATOM 2120 C CA . PHE A 1 268 ? 3.278 -5.273 5.685 1.00 93.62 268 PHE A CA 1
ATOM 2121 C C . PHE A 1 268 ? 2.172 -6.051 4.950 1.00 93.62 268 PHE A C 1
ATOM 2123 O O . PHE A 1 268 ? 1.069 -6.229 5.471 1.00 93.62 268 PHE A O 1
ATOM 2130 N N . GLY A 1 269 ? 2.448 -6.500 3.720 1.00 92.06 269 GLY A N 1
ATOM 2131 C CA . GLY A 1 269 ? 1.485 -7.184 2.863 1.00 92.06 269 GLY A CA 1
ATOM 2132 C C . GLY A 1 269 ? 0.560 -6.241 2.092 1.00 92.06 269 GLY A C 1
ATOM 2133 O O . GLY A 1 269 ? -0.401 -6.713 1.490 1.00 92.06 269 GLY A O 1
ATOM 2134 N N . ILE A 1 270 ? 0.842 -4.934 2.072 1.00 92.25 270 ILE A N 1
ATOM 2135 C CA . ILE A 1 270 ? 0.109 -3.980 1.234 1.00 92.25 270 ILE A CA 1
ATOM 2136 C C . ILE A 1 270 ? 0.490 -4.228 -0.224 1.00 92.25 270 ILE A C 1
ATOM 2138 O O . ILE A 1 270 ? 1.671 -4.402 -0.546 1.00 92.25 270 ILE A O 1
ATOM 2142 N N . PHE A 1 271 ? -0.492 -4.207 -1.127 1.00 91.94 271 PHE A N 1
ATOM 2143 C CA . PHE A 1 271 ? -0.212 -4.260 -2.556 1.00 91.94 271 PHE A CA 1
ATOM 2144 C C . PHE A 1 271 ? 0.421 -2.935 -3.001 1.00 91.94 271 PHE A C 1
ATOM 2146 O O . PHE A 1 271 ? -0.257 -1.975 -3.357 1.00 91.94 271 PHE A O 1
ATOM 2153 N N . ALA A 1 272 ? 1.745 -2.860 -2.911 1.00 91.19 272 ALA A N 1
ATOM 2154 C CA . ALA A 1 272 ? 2.512 -1.664 -3.219 1.00 91.19 272 ALA A CA 1
ATOM 2155 C C . ALA A 1 272 ? 3.068 -1.690 -4.648 1.00 91.19 272 ALA A C 1
ATOM 2157 O O . ALA A 1 272 ? 3.327 -2.745 -5.244 1.00 91.19 272 ALA A O 1
ATOM 2158 N N . GLN A 1 273 ? 3.276 -0.503 -5.208 1.00 90.44 273 GLN A N 1
ATOM 2159 C CA . GLN A 1 273 ? 3.920 -0.325 -6.493 1.00 90.44 273 GLN A CA 1
ATOM 2160 C C . GLN A 1 273 ? 5.327 -0.920 -6.458 1.00 90.44 273 GLN A C 1
ATOM 2162 O O . GLN A 1 273 ? 6.079 -0.787 -5.497 1.00 90.44 273 GLN A O 1
ATOM 2167 N N . LYS A 1 274 ? 5.730 -1.550 -7.562 1.00 91.69 274 LYS A N 1
ATOM 2168 C CA . LYS A 1 274 ? 7.129 -1.922 -7.775 1.00 91.69 274 LYS A CA 1
ATOM 2169 C C . LYS A 1 274 ? 7.944 -0.657 -8.041 1.00 91.69 274 LYS A C 1
ATOM 2171 O O . LYS A 1 274 ? 8.086 -0.266 -9.203 1.00 91.69 274 LYS A O 1
ATOM 2176 N N . LEU A 1 275 ? 8.436 -0.049 -6.966 1.00 90.56 275 LEU A N 1
ATOM 2177 C CA . LEU A 1 275 ? 9.216 1.184 -6.940 1.00 90.56 275 LEU A CA 1
ATOM 2178 C C . LEU A 1 275 ? 10.689 0.867 -6.685 1.00 90.56 275 LEU A C 1
ATOM 2180 O O . LEU A 1 275 ? 11.001 0.148 -5.741 1.00 90.56 275 LEU A O 1
ATOM 2184 N N . LYS A 1 276 ? 11.594 1.367 -7.528 1.00 91.56 276 LYS A N 1
ATOM 2185 C CA . LYS A 1 276 ? 13.035 1.172 -7.328 1.00 91.56 276 LYS A CA 1
ATOM 2186 C C . LYS A 1 276 ? 13.853 2.433 -7.507 1.00 91.56 276 LYS A C 1
ATOM 2188 O O . LYS A 1 276 ? 13.519 3.274 -8.339 1.00 91.56 276 LYS A O 1
ATOM 2193 N N . LEU A 1 277 ? 14.974 2.484 -6.799 1.00 90.06 277 LEU A N 1
ATOM 2194 C CA . LEU A 1 277 ? 15.990 3.505 -6.974 1.00 90.06 277 LEU A CA 1
ATOM 2195 C C . LEU A 1 277 ? 16.796 3.227 -8.237 1.00 90.06 277 LEU A C 1
ATOM 2197 O O . LEU A 1 277 ? 17.223 2.100 -8.509 1.00 90.06 277 LEU A O 1
ATOM 2201 N N . VAL A 1 278 ? 16.995 4.281 -9.013 1.00 85.81 278 VAL A N 1
ATOM 2202 C CA . VAL A 1 278 ? 17.842 4.289 -10.197 1.00 85.81 278 VAL A CA 1
ATOM 2203 C C . VAL A 1 278 ? 18.890 5.377 -9.967 1.00 85.81 278 VAL A C 1
ATOM 2205 O O . VAL A 1 278 ? 18.555 6.558 -10.091 1.00 85.81 278 VAL A O 1
ATOM 2208 N N . PRO A 1 279 ? 20.132 5.019 -9.587 1.00 82.94 279 PRO A N 1
ATOM 2209 C CA . PRO A 1 279 ? 21.211 5.993 -9.520 1.00 82.94 279 PRO A CA 1
ATOM 2210 C C . PRO A 1 279 ? 21.446 6.586 -10.907 1.00 82.94 279 PRO A C 1
ATOM 2212 O O . PRO A 1 279 ? 21.095 5.960 -11.904 1.00 82.94 279 PRO A O 1
ATOM 2215 N N . THR A 1 280 ? 21.978 7.804 -10.948 1.00 80.19 280 THR A N 1
ATOM 2216 C CA . THR A 1 280 ? 22.505 8.547 -12.097 1.00 80.19 280 THR A CA 1
ATOM 2217 C C . THR A 1 280 ? 23.328 9.740 -11.610 1.00 80.19 280 THR A C 1
ATOM 2219 O O . THR A 1 280 ? 23.706 9.800 -10.442 1.00 80.19 280 THR A O 1
ATOM 2222 N N . VAL A 1 281 ? 23.647 10.673 -12.503 1.00 76.19 281 VAL A N 1
ATOM 2223 C CA . VAL A 1 281 ? 24.409 11.882 -12.207 1.00 76.19 281 VAL A CA 1
ATOM 2224 C C . VAL A 1 281 ? 23.730 13.109 -12.807 1.00 76.19 281 VAL A C 1
ATOM 2226 O O . VAL A 1 281 ? 23.261 13.064 -13.944 1.00 76.19 281 VAL A O 1
ATOM 2229 N N . TYR A 1 282 ? 23.700 14.200 -12.046 1.00 70.50 282 TYR A N 1
ATOM 2230 C CA . TYR A 1 282 ? 23.546 15.545 -12.587 1.00 70.50 282 TYR A CA 1
ATOM 2231 C C . TYR A 1 282 ? 24.858 15.950 -13.272 1.00 70.50 282 TYR A C 1
ATOM 2233 O O . TYR A 1 282 ? 25.934 15.718 -12.718 1.00 70.50 282 TYR A O 1
ATOM 2241 N N . GLN A 1 283 ? 24.775 16.560 -14.454 1.00 70.38 283 GLN A N 1
ATOM 2242 C CA . GLN A 1 283 ? 25.911 17.052 -15.242 1.00 70.38 283 GLN A CA 1
ATOM 2243 C C . GLN A 1 283 ? 25.849 18.585 -15.339 1.00 70.38 283 GLN A C 1
ATOM 2245 O O . GLN A 1 283 ? 25.479 19.138 -16.377 1.00 70.38 283 GLN A O 1
ATOM 2250 N N . PRO A 1 284 ? 26.170 19.314 -14.252 1.00 63.75 284 PRO A N 1
ATOM 2251 C CA . PRO A 1 284 ? 26.098 20.767 -14.255 1.00 63.75 284 PRO A CA 1
ATOM 2252 C C . PRO A 1 284 ? 27.028 21.356 -15.339 1.00 63.75 284 PRO A C 1
ATOM 2254 O O . PRO A 1 284 ? 28.186 20.956 -15.407 1.00 63.75 284 PRO A O 1
ATOM 2257 N N . PRO A 1 285 ? 26.588 22.364 -16.128 1.00 58.16 285 PRO A N 1
ATOM 2258 C CA . PRO A 1 285 ? 27.337 22.862 -17.292 1.00 58.16 285 PRO A CA 1
ATOM 2259 C C . PRO A 1 285 ? 28.792 23.288 -17.040 1.00 58.16 285 PRO A C 1
ATOM 2261 O O . PRO A 1 285 ? 29.578 23.288 -17.974 1.00 58.16 285 PRO A O 1
ATOM 2264 N N . ASN A 1 286 ? 29.138 23.652 -15.798 1.00 63.78 286 ASN A N 1
ATOM 2265 C CA . ASN A 1 286 ? 30.461 24.134 -15.387 1.00 63.78 286 ASN A CA 1
ATOM 2266 C C . ASN A 1 286 ? 30.880 23.552 -14.017 1.00 63.78 286 ASN A C 1
ATOM 2268 O O . ASN A 1 286 ? 31.355 24.289 -13.152 1.00 63.78 286 ASN A O 1
ATOM 2272 N N . GLY A 1 287 ? 30.619 22.269 -13.747 1.00 64.38 287 GLY A N 1
ATOM 2273 C CA . GLY A 1 287 ? 30.968 21.656 -12.459 1.00 64.38 287 GLY A CA 1
ATOM 2274 C C . GLY A 1 287 ? 31.123 20.135 -12.517 1.00 64.38 287 GLY A C 1
ATOM 2275 O O . GLY A 1 287 ? 30.821 19.534 -13.546 1.00 64.38 287 GLY A O 1
ATOM 2276 N N . PRO A 1 288 ? 31.589 19.508 -11.422 1.00 70.94 288 PRO A N 1
ATOM 2277 C CA . PRO A 1 288 ? 31.714 18.058 -11.350 1.00 70.94 288 PRO A CA 1
ATOM 2278 C C . PRO A 1 288 ? 30.339 17.384 -11.390 1.00 70.94 288 PRO A C 1
ATOM 2280 O O . PRO A 1 288 ? 29.331 17.967 -10.983 1.00 70.94 288 PRO A O 1
ATOM 2283 N N . ALA A 1 289 ? 30.311 16.138 -11.862 1.00 75.31 289 ALA A N 1
ATOM 2284 C CA . ALA A 1 289 ? 29.115 15.309 -11.819 1.00 75.31 289 ALA A CA 1
ATOM 2285 C C . ALA A 1 289 ? 28.667 15.098 -10.363 1.00 75.31 289 ALA A C 1
ATOM 2287 O O . ALA A 1 289 ? 29.483 14.757 -9.509 1.00 75.31 289 ALA A O 1
ATOM 2288 N N . VAL A 1 290 ? 27.374 15.281 -10.088 1.00 76.56 290 VAL A N 1
ATOM 2289 C CA . VAL A 1 290 ? 26.802 15.117 -8.740 1.00 76.56 290 VAL A CA 1
ATOM 2290 C C . VAL A 1 290 ? 25.867 13.908 -8.731 1.00 76.56 290 VAL A C 1
ATOM 2292 O O . VAL A 1 290 ? 25.047 13.799 -9.647 1.00 76.56 290 VAL A O 1
ATOM 2295 N N . PRO A 1 291 ? 25.927 13.009 -7.733 1.00 81.50 291 PRO A N 1
ATOM 2296 C CA . PRO A 1 291 ? 25.017 11.872 -7.649 1.00 81.50 291 PRO A CA 1
ATOM 2297 C C . PRO A 1 291 ? 23.539 12.275 -7.671 1.00 81.50 291 PRO A C 1
ATOM 2299 O O . PRO A 1 291 ? 23.121 13.271 -7.076 1.00 81.50 291 PRO A O 1
ATOM 2302 N N . LYS A 1 292 ? 22.728 11.463 -8.346 1.00 81.56 292 LYS A N 1
ATOM 2303 C CA . LYS A 1 292 ? 21.282 11.644 -8.486 1.00 81.56 292 LYS A CA 1
ATOM 2304 C C . LYS A 1 292 ? 20.573 10.309 -8.309 1.00 81.56 292 LYS A C 1
ATOM 2306 O O . LYS A 1 292 ? 20.936 9.336 -8.959 1.00 81.56 292 LYS A O 1
ATOM 2311 N N . LEU A 1 293 ? 19.532 10.269 -7.490 1.00 84.19 293 LEU A N 1
ATOM 2312 C CA . LEU A 1 293 ? 18.624 9.135 -7.369 1.00 84.19 293 LEU A CA 1
ATOM 2313 C C . LEU A 1 293 ? 17.291 9.481 -8.032 1.00 84.19 293 LEU A C 1
ATOM 2315 O O . LEU A 1 293 ? 16.639 10.460 -7.681 1.00 84.19 293 LEU A O 1
ATOM 2319 N N . LEU A 1 294 ? 16.892 8.660 -8.999 1.00 84.69 294 LEU A N 1
ATOM 2320 C CA . LEU A 1 294 ? 15.554 8.665 -9.580 1.00 84.69 294 LEU A CA 1
ATOM 2321 C C . LEU A 1 294 ? 14.724 7.533 -8.972 1.00 84.69 294 LEU A C 1
ATOM 2323 O O . LEU A 1 294 ? 15.266 6.498 -8.574 1.00 84.69 294 LEU A O 1
ATOM 2327 N N . LEU A 1 295 ? 13.404 7.693 -8.988 1.00 87.19 295 LEU A N 1
ATOM 2328 C CA . LEU A 1 295 ? 12.461 6.635 -8.630 1.00 87.19 295 LEU A CA 1
ATOM 2329 C C . LEU A 1 295 ? 11.784 6.086 -9.879 1.00 87.19 295 LEU A C 1
ATOM 2331 O O . LEU A 1 295 ? 11.182 6.847 -10.625 1.00 87.19 295 LEU A O 1
ATOM 2335 N N . ASP A 1 296 ? 11.857 4.775 -10.102 1.00 88.06 296 ASP A N 1
ATOM 2336 C CA . ASP A 1 296 ? 11.141 4.071 -11.172 1.00 88.06 296 ASP A CA 1
ATOM 2337 C C . ASP A 1 296 ? 9.994 3.236 -10.591 1.00 88.06 296 ASP A C 1
ATOM 2339 O O . ASP A 1 296 ? 10.217 2.146 -10.053 1.00 88.06 296 ASP A O 1
ATOM 2343 N N . GLY A 1 297 ? 8.770 3.753 -10.723 1.00 90.00 297 GLY A N 1
ATOM 2344 C CA . GLY A 1 297 ? 7.531 3.082 -10.341 1.00 90.00 297 GLY A CA 1
ATOM 2345 C C . GLY A 1 297 ? 6.873 2.371 -11.523 1.00 90.00 297 GLY A C 1
ATOM 2346 O O . GLY A 1 297 ? 6.502 2.989 -12.519 1.00 90.00 297 GLY A O 1
ATOM 2347 N N . THR A 1 298 ? 6.666 1.059 -11.422 1.00 90.25 298 THR A N 1
ATOM 2348 C CA . THR A 1 298 ? 5.970 0.291 -12.473 1.00 90.25 298 THR A CA 1
ATOM 2349 C C . THR A 1 298 ? 4.455 0.489 -12.381 1.00 90.25 298 THR A C 1
ATOM 2351 O O . THR A 1 298 ? 3.896 0.427 -11.287 1.00 90.25 298 THR A O 1
ATOM 2354 N N . HIS A 1 299 ? 3.755 0.679 -13.502 1.00 88.19 299 HIS A N 1
ATOM 2355 C CA . HIS A 1 299 ? 2.291 0.755 -13.497 1.00 88.19 299 HIS A CA 1
ATOM 2356 C C . HIS A 1 299 ? 1.670 -0.498 -12.866 1.00 88.19 299 HIS A C 1
ATOM 2358 O O . HIS A 1 299 ? 2.013 -1.630 -13.222 1.00 88.19 299 HIS A O 1
ATOM 2364 N N . MET A 1 300 ? 0.761 -0.285 -11.916 1.00 88.38 300 MET A N 1
ATOM 2365 C CA . MET A 1 300 ? 0.118 -1.360 -11.172 1.00 88.38 300 MET A CA 1
ATOM 2366 C C . MET A 1 300 ? -1.028 -1.972 -11.979 1.00 88.38 300 MET A C 1
ATOM 2368 O O . MET A 1 300 ? -1.837 -1.266 -12.576 1.00 88.38 300 MET A O 1
ATOM 2372 N N . SER A 1 301 ? -1.078 -3.302 -11.997 1.00 85.88 301 SER A N 1
ATOM 2373 C CA . SER A 1 301 ? -2.152 -4.081 -12.615 1.00 85.88 301 SER A CA 1
ATOM 2374 C C . SER A 1 301 ? -2.415 -5.341 -11.799 1.00 85.88 301 SER A C 1
ATOM 2376 O O . SER A 1 301 ? -1.483 -5.896 -11.208 1.00 85.88 301 SER A O 1
ATOM 2378 N N . GLY A 1 302 ? -3.675 -5.761 -11.767 1.00 82.06 302 GLY A N 1
ATOM 2379 C CA . GLY A 1 302 ? -4.140 -6.957 -11.080 1.00 82.06 302 GLY A CA 1
ATOM 2380 C C . GLY A 1 302 ? -3.799 -8.219 -11.858 1.00 82.06 302 GLY A C 1
ATOM 2381 O O . GLY A 1 302 ? -3.307 -8.168 -12.993 1.00 82.06 302 GLY A O 1
ATOM 2382 N N . ARG A 1 303 ? -4.042 -9.378 -11.240 1.00 76.56 303 ARG A N 1
ATOM 2383 C CA . ARG A 1 303 ? -3.777 -10.677 -11.879 1.00 76.56 303 ARG A CA 1
ATOM 2384 C C . ARG A 1 303 ? -4.653 -10.900 -13.111 1.00 76.56 303 ARG A C 1
ATOM 2386 O O . ARG A 1 303 ? -4.175 -11.526 -14.052 1.00 76.56 303 ARG A O 1
ATOM 2393 N N . ASN A 1 304 ? -5.857 -10.328 -13.139 1.00 80.81 304 ASN A N 1
ATOM 2394 C CA . ASN A 1 304 ? -6.812 -10.481 -14.236 1.00 80.81 304 ASN A CA 1
ATOM 2395 C C . ASN A 1 304 ? -6.825 -9.258 -15.168 1.00 80.81 304 ASN A C 1
ATOM 2397 O O . ASN A 1 304 ? -7.755 -9.068 -15.946 1.00 80.81 304 ASN A O 1
ATOM 2401 N N . GLY A 1 305 ? -5.786 -8.417 -15.108 1.00 81.44 305 GLY A N 1
ATOM 2402 C CA . GLY A 1 305 ? -5.666 -7.229 -15.953 1.00 81.44 305 GLY A CA 1
ATOM 2403 C C . GLY A 1 305 ? -6.417 -6.002 -15.434 1.00 81.44 305 GLY A C 1
ATOM 2404 O O . GLY A 1 305 ? -6.466 -4.994 -16.143 1.00 81.44 305 GLY A O 1
ATOM 2405 N N . GLU A 1 306 ? -6.947 -6.041 -14.206 1.00 89.25 306 GLU A N 1
ATOM 2406 C CA . GLU A 1 306 ? -7.541 -4.876 -13.554 1.00 89.25 306 GLU A CA 1
ATOM 2407 C C . GLU A 1 306 ? -6.506 -3.749 -13.480 1.00 89.25 306 GLU A C 1
ATOM 2409 O O . GLU A 1 306 ? -5.352 -3.961 -13.097 1.00 89.25 306 GLU A O 1
ATOM 2414 N N . LYS A 1 307 ? -6.895 -2.537 -13.867 1.00 87.69 307 LYS A N 1
ATOM 2415 C CA . LYS A 1 307 ? -6.001 -1.378 -13.818 1.00 87.69 307 LYS A CA 1
ATOM 2416 C C . LYS A 1 307 ? -6.103 -0.700 -12.461 1.00 87.69 307 LYS A C 1
ATOM 2418 O O . LYS A 1 307 ? -7.156 -0.718 -11.828 1.00 87.69 307 LYS A O 1
ATOM 2423 N N . PHE A 1 308 ? -5.007 -0.082 -12.039 1.00 90.19 308 PHE A N 1
ATOM 2424 C CA . PHE A 1 308 ? -5.021 0.794 -10.877 1.00 90.19 308 PHE A CA 1
ATOM 2425 C C . PHE A 1 308 ? -5.942 1.996 -11.103 1.00 90.19 308 PHE A C 1
ATOM 2427 O O . PHE A 1 308 ? -5.861 2.657 -12.141 1.00 90.19 308 PHE A O 1
ATOM 2434 N N . SER A 1 309 ? -6.765 2.283 -10.099 1.00 89.62 309 SER A N 1
ATOM 2435 C CA . SER A 1 309 ? -7.545 3.510 -9.967 1.00 89.62 309 SER A CA 1
ATOM 2436 C C . SER A 1 309 ? -7.206 4.145 -8.629 1.00 89.62 309 SER A C 1
ATOM 2438 O O . SER A 1 309 ? -7.358 3.489 -7.600 1.00 89.62 309 SER A O 1
ATOM 2440 N N . ASP A 1 310 ? -6.767 5.402 -8.634 1.00 89.94 310 ASP A N 1
ATOM 2441 C CA . ASP A 1 310 ? -6.651 6.189 -7.404 1.00 89.94 310 ASP A CA 1
ATOM 2442 C C . ASP A 1 310 ? -8.044 6.514 -6.827 1.00 89.94 310 ASP A C 1
ATOM 2444 O O . ASP A 1 310 ? -9.076 6.202 -7.433 1.00 89.94 310 ASP A O 1
ATOM 2448 N N . PHE A 1 311 ? -8.076 7.088 -5.624 1.00 91.00 311 PHE A N 1
ATOM 2449 C CA . PHE A 1 311 ? -9.313 7.534 -4.980 1.00 91.00 311 PHE A CA 1
ATOM 2450 C C . PHE A 1 311 ? -9.674 8.987 -5.315 1.00 91.00 311 PHE A C 1
ATOM 2452 O O . PHE A 1 311 ? -10.543 9.566 -4.658 1.00 91.00 311 PHE A O 1
ATOM 2459 N N . GLU A 1 312 ? -9.019 9.616 -6.299 1.00 87.38 312 GLU A N 1
ATOM 2460 C CA . GLU A 1 312 ? -9.346 10.989 -6.667 1.00 87.38 312 GLU A CA 1
ATOM 2461 C C . GLU A 1 312 ? -10.789 11.088 -7.181 1.00 87.38 312 GLU A C 1
ATOM 2463 O O . GLU A 1 312 ? -11.235 10.313 -8.020 1.00 87.38 312 GLU A O 1
ATOM 2468 N N . GLY A 1 313 ? -11.551 12.034 -6.625 1.00 86.62 313 GLY A N 1
ATOM 2469 C CA . GLY A 1 313 ? -12.985 12.192 -6.906 1.00 86.62 313 GLY A CA 1
ATOM 2470 C C . GLY A 1 313 ? -13.910 11.307 -6.060 1.00 86.62 313 GLY A C 1
ATOM 2471 O O . GLY A 1 313 ? -15.085 11.638 -5.927 1.00 86.62 313 GLY A O 1
ATOM 2472 N N . ALA A 1 314 ? -13.385 10.261 -5.413 1.00 91.44 314 ALA A N 1
ATOM 2473 C CA . ALA A 1 314 ? -14.143 9.361 -4.536 1.00 91.44 314 ALA A CA 1
ATOM 2474 C C . ALA A 1 314 ? -14.107 9.757 -3.050 1.00 91.44 314 ALA A C 1
ATOM 2476 O O . ALA A 1 314 ? -14.681 9.059 -2.219 1.00 91.44 314 ALA A O 1
ATOM 2477 N N . ILE A 1 315 ? -13.429 10.852 -2.688 1.00 91.88 315 ILE A N 1
ATOM 2478 C CA . ILE A 1 315 ? -13.333 11.322 -1.298 1.00 91.88 315 ILE A CA 1
ATOM 2479 C C . ILE A 1 315 ? -14.197 12.566 -1.078 1.00 91.88 315 ILE A C 1
ATOM 2481 O O . ILE A 1 315 ? -13.986 13.603 -1.709 1.00 91.88 315 ILE A O 1
ATOM 2485 N N . VAL A 1 316 ? -15.112 12.492 -0.109 1.00 91.06 316 VAL A N 1
ATOM 2486 C CA . VAL A 1 316 ? -15.978 13.599 0.351 1.00 91.06 316 VAL A CA 1
ATOM 2487 C C . VAL A 1 316 ? -15.804 13.849 1.848 1.00 91.06 316 VAL A C 1
ATOM 2489 O O . VAL A 1 316 ? -15.485 12.932 2.589 1.00 91.06 316 VAL A O 1
ATOM 2492 N N . GLY A 1 317 ? -16.016 15.087 2.314 1.00 80.19 317 GLY A N 1
ATOM 2493 C CA . GLY A 1 317 ? -15.875 15.456 3.739 1.00 80.19 317 GLY A CA 1
ATOM 2494 C C . GLY A 1 317 ? -14.605 16.246 4.090 1.00 80.19 317 GLY A C 1
ATOM 2495 O O . GLY A 1 317 ? -14.378 16.580 5.252 1.00 80.19 317 GLY A O 1
ATOM 2496 N N . GLY A 1 318 ? -13.798 16.608 3.087 1.00 75.00 318 GLY A N 1
ATOM 2497 C CA . GLY A 1 318 ? -12.599 17.434 3.258 1.00 75.00 318 GLY A CA 1
ATOM 2498 C C . GLY A 1 318 ? -11.394 16.664 3.815 1.00 75.00 318 GLY A C 1
ATOM 2499 O O . GLY A 1 318 ? -11.513 15.503 4.188 1.00 75.00 318 GLY A O 1
ATOM 2500 N N . PRO A 1 319 ? -10.208 17.297 3.889 1.00 73.88 319 PRO A N 1
ATOM 2501 C CA . PRO A 1 319 ? -8.942 16.582 4.023 1.00 73.88 319 PRO A CA 1
ATOM 2502 C C . PRO A 1 319 ? -8.712 15.912 5.382 1.00 73.88 319 PRO A C 1
ATOM 2504 O O . PRO A 1 319 ? -7.796 15.113 5.468 1.00 73.88 319 PRO A O 1
ATOM 2507 N N . ARG A 1 320 ? -9.466 16.223 6.446 1.00 76.06 320 ARG A N 1
ATOM 2508 C CA . ARG A 1 320 ? -9.266 15.616 7.782 1.00 76.06 320 ARG A CA 1
ATOM 2509 C C . ARG A 1 320 ? -10.127 14.376 8.014 1.00 76.06 320 ARG A C 1
ATOM 2511 O O . ARG A 1 320 ? -9.613 13.378 8.506 1.00 76.06 320 ARG A O 1
ATOM 2518 N N . ASN A 1 321 ? -11.399 14.453 7.627 1.00 79.25 321 ASN A N 1
ATOM 2519 C CA . ASN A 1 321 ? -12.419 13.439 7.909 1.00 79.25 321 ASN A CA 1
ATOM 2520 C C . ASN A 1 321 ? -13.055 12.899 6.620 1.00 79.25 321 ASN A C 1
ATOM 2522 O O . ASN A 1 321 ? -14.238 12.557 6.598 1.00 79.25 321 ASN A O 1
ATOM 2526 N N . GLY A 1 322 ? -12.278 12.860 5.533 1.00 89.75 322 GLY A N 1
ATOM 2527 C CA . GLY A 1 322 ? -12.741 12.352 4.253 1.00 89.75 322 GLY A CA 1
ATOM 2528 C C . GLY A 1 322 ? -13.229 10.908 4.348 1.00 89.75 322 GLY A C 1
ATOM 2529 O O . GLY A 1 322 ? -12.599 10.067 4.990 1.00 89.75 322 GLY A O 1
ATOM 2530 N N . GLN A 1 323 ? -14.351 10.635 3.697 1.00 93.81 323 GLN A N 1
ATOM 2531 C CA . GLN A 1 323 ? -14.930 9.312 3.524 1.00 93.81 323 GLN A CA 1
ATOM 2532 C C . GLN A 1 323 ? -14.761 8.883 2.074 1.00 93.81 323 GLN A C 1
ATOM 2534 O O . GLN A 1 323 ? -14.966 9.693 1.166 1.00 93.81 323 GLN A O 1
ATOM 2539 N N . LEU A 1 324 ? -14.400 7.618 1.875 1.00 95.06 324 LEU A N 1
ATOM 2540 C CA . LEU A 1 324 ? -14.409 7.000 0.561 1.00 95.06 324 LEU A CA 1
ATOM 2541 C C . LEU A 1 324 ? -15.853 6.623 0.237 1.00 95.06 324 LEU A C 1
ATOM 2543 O O . LEU A 1 324 ? -16.497 5.931 1.024 1.00 95.06 324 LEU A O 1
ATOM 2547 N N . VAL A 1 325 ? -16.360 7.094 -0.897 1.00 95.69 325 VAL A N 1
ATOM 2548 C CA . VAL A 1 325 ? -17.743 6.863 -1.322 1.00 95.69 325 VAL A CA 1
ATOM 2549 C C . VAL A 1 325 ? -17.804 6.157 -2.660 1.00 95.69 325 VAL A C 1
ATOM 2551 O O . VAL A 1 325 ? -16.880 6.241 -3.472 1.00 95.69 325 VAL A O 1
ATOM 2554 N N . LYS A 1 326 ? -18.913 5.456 -2.893 1.00 94.94 326 LYS A N 1
ATOM 2555 C CA . LYS A 1 326 ? -19.154 4.769 -4.160 1.00 94.94 326 LYS A CA 1
ATOM 2556 C C . LYS A 1 326 ? -19.237 5.789 -5.289 1.00 94.94 326 LYS A C 1
ATOM 2558 O O . LYS A 1 326 ? -19.843 6.850 -5.130 1.00 94.94 326 LYS A O 1
ATOM 2563 N N . LEU A 1 327 ? -18.671 5.439 -6.438 1.00 93.06 327 LEU A N 1
ATOM 2564 C CA . LEU A 1 327 ? -18.821 6.198 -7.675 1.00 93.06 327 LEU A CA 1
ATOM 2565 C C . LEU A 1 327 ? -19.787 5.472 -8.614 1.00 93.06 327 LEU A C 1
ATOM 2567 O O . LEU A 1 327 ? -19.725 4.249 -8.732 1.00 93.06 327 LEU A O 1
ATOM 2571 N N . GLY A 1 328 ? -20.667 6.229 -9.266 1.00 90.38 328 GLY A N 1
ATOM 2572 C CA . GLY A 1 328 ? -21.508 5.734 -10.351 1.00 90.38 328 GLY A CA 1
ATOM 2573 C C . GLY A 1 328 ? -20.715 5.557 -11.648 1.00 90.38 328 GLY A C 1
ATOM 2574 O O . GLY A 1 328 ? -19.533 5.899 -11.727 1.00 90.38 328 GLY A O 1
ATOM 2575 N N . GLU A 1 329 ? -21.377 5.059 -12.693 1.00 88.25 329 GLU A N 1
ATOM 2576 C CA . GLU A 1 329 ? -20.773 4.894 -14.027 1.00 88.25 329 GLU A CA 1
ATOM 2577 C C . GLU A 1 329 ? -20.282 6.222 -14.626 1.00 88.25 329 GLU A C 1
ATOM 2579 O O . GLU A 1 329 ? -19.315 6.251 -15.384 1.00 88.25 329 GLU A O 1
ATOM 2584 N N . ASP A 1 330 ? -20.904 7.337 -14.238 1.00 88.81 330 ASP A N 1
ATOM 2585 C CA . ASP A 1 330 ? -20.518 8.693 -14.633 1.00 88.81 330 ASP A CA 1
ATOM 2586 C C . ASP A 1 330 ? -19.316 9.250 -13.843 1.00 88.81 330 ASP A C 1
ATOM 2588 O O . ASP A 1 330 ? -18.922 10.404 -14.035 1.00 88.81 330 ASP A O 1
ATOM 2592 N N . GLY A 1 331 ? -18.740 8.447 -12.942 1.00 87.62 331 GLY A N 1
ATOM 2593 C CA . GLY A 1 331 ? -17.609 8.815 -12.098 1.00 87.62 331 GLY A CA 1
ATOM 2594 C C . GLY A 1 331 ? -17.962 9.761 -10.950 1.00 87.62 331 GLY A C 1
ATOM 2595 O O . GLY A 1 331 ? -17.049 10.314 -10.335 1.00 87.62 331 GLY A O 1
ATOM 2596 N N . LYS A 1 332 ? -19.251 9.978 -10.649 1.00 91.56 332 LYS A N 1
ATOM 2597 C CA . LYS A 1 332 ? -19.681 10.863 -9.557 1.00 91.56 332 LYS A CA 1
ATOM 2598 C C . LYS A 1 332 ? -20.075 10.086 -8.297 1.00 91.56 332 LYS A C 1
ATOM 2600 O O . LYS A 1 332 ? -20.561 8.961 -8.401 1.00 91.56 332 LYS A O 1
ATOM 2605 N N . PRO A 1 333 ? -19.915 10.688 -7.102 1.00 93.88 333 PRO A N 1
ATOM 2606 C CA . PRO A 1 333 ? -20.394 10.112 -5.850 1.00 93.88 333 PRO A CA 1
ATOM 2607 C C . PRO A 1 333 ? -21.876 9.719 -5.877 1.00 93.88 333 PRO A C 1
ATOM 2609 O O . PRO A 1 333 ? -22.741 10.550 -6.165 1.00 93.88 333 PRO A O 1
ATOM 2612 N N . VAL A 1 334 ? -22.164 8.471 -5.514 1.00 95.00 334 VAL A N 1
ATOM 2613 C CA . VAL A 1 334 ? -23.525 7.930 -5.405 1.00 95.00 334 VAL A CA 1
ATOM 2614 C C . VAL A 1 334 ? -24.184 8.424 -4.121 1.00 95.00 334 VAL A C 1
ATOM 2616 O O . VAL A 1 334 ? -23.558 8.458 -3.057 1.00 95.00 334 VAL A O 1
ATOM 2619 N N . LYS A 1 335 ? -25.466 8.787 -4.221 1.00 95.38 335 LYS A N 1
ATOM 2620 C CA . LYS A 1 335 ? -26.319 9.136 -3.083 1.00 95.38 335 LYS A CA 1
ATOM 2621 C C . LYS A 1 335 ? -27.432 8.108 -2.916 1.00 95.38 335 LYS A C 1
ATOM 2623 O O . LYS A 1 335 ? -28.006 7.663 -3.906 1.00 95.38 335 LYS A O 1
ATOM 2628 N N . ASN A 1 336 ? -27.765 7.794 -1.671 1.00 92.06 336 ASN A N 1
ATOM 2629 C CA . ASN A 1 336 ? -28.906 6.956 -1.335 1.00 92.06 336 ASN A CA 1
ATOM 2630 C C . ASN A 1 336 ? -30.237 7.721 -1.482 1.00 92.06 336 ASN A C 1
ATOM 2632 O O . ASN A 1 336 ? -30.262 8.927 -1.735 1.00 92.06 336 ASN A O 1
ATOM 2636 N N . ALA A 1 337 ? -31.360 7.033 -1.253 1.00 91.19 337 ALA A N 1
ATOM 2637 C CA . ALA A 1 337 ? -32.708 7.609 -1.351 1.00 91.19 337 ALA A CA 1
ATOM 2638 C C . ALA A 1 337 ? -32.960 8.818 -0.424 1.00 91.19 337 ALA A C 1
ATOM 2640 O O . ALA A 1 337 ? -33.885 9.589 -0.659 1.00 91.19 337 ALA A O 1
ATOM 2641 N N . ARG A 1 338 ? -32.142 9.004 0.621 1.00 89.69 338 ARG A N 1
ATOM 2642 C CA . ARG A 1 338 ? -32.219 10.141 1.555 1.00 89.69 338 ARG A CA 1
ATOM 2643 C C . ARG A 1 338 ? -31.319 11.309 1.136 1.00 89.69 338 ARG A C 1
ATOM 2645 O O . ARG A 1 338 ? -31.239 12.302 1.846 1.00 89.69 338 ARG A O 1
ATOM 2652 N N . GLY A 1 339 ? -30.616 11.196 0.007 1.00 93.38 339 GLY A N 1
ATOM 2653 C CA . GLY A 1 339 ? -29.693 12.215 -0.493 1.00 93.38 339 GLY A CA 1
ATOM 2654 C C . GLY A 1 339 ? -28.310 12.215 0.173 1.00 93.38 339 GLY A C 1
ATOM 2655 O O . GLY A 1 339 ? -27.509 13.121 -0.090 1.00 93.38 339 GLY A O 1
ATOM 2656 N N . HIS A 1 340 ? -28.002 11.214 1.003 1.00 94.81 340 HIS A N 1
ATOM 2657 C CA . HIS A 1 340 ? -26.694 11.060 1.644 1.00 94.81 340 HIS A CA 1
ATOM 2658 C C . HIS A 1 340 ? -25.751 10.242 0.767 1.00 94.81 340 HIS A C 1
ATOM 2660 O O . HIS A 1 340 ? -26.191 9.318 0.089 1.00 94.81 340 HIS A O 1
ATOM 2666 N N . TYR A 1 341 ? -24.455 10.553 0.789 1.00 96.31 341 TYR A N 1
ATOM 2667 C CA . TYR A 1 341 ? -23.466 9.752 0.069 1.00 96.31 341 TYR A CA 1
ATOM 2668 C C . TYR A 1 341 ? -23.306 8.367 0.695 1.00 96.31 341 TYR A C 1
ATOM 2670 O O . TYR A 1 341 ? -23.303 8.237 1.921 1.00 96.31 341 TYR A O 1
ATOM 2678 N N . GLU A 1 342 ? -23.128 7.354 -0.152 1.00 94.88 342 GLU A N 1
ATOM 2679 C CA . GLU A 1 342 ? -22.877 5.978 0.278 1.00 94.88 342 GLU A CA 1
ATOM 2680 C C . GLU A 1 342 ? -21.381 5.697 0.406 1.00 94.88 342 GLU A C 1
ATOM 2682 O O . GLU A 1 342 ? -20.639 5.844 -0.568 1.00 94.88 342 GLU A O 1
ATOM 2687 N N . VAL A 1 343 ? -20.939 5.239 1.581 1.00 95.31 343 VAL A N 1
ATOM 2688 C CA . VAL A 1 343 ? -19.557 4.777 1.781 1.00 95.31 343 VAL A CA 1
ATOM 2689 C C . VAL A 1 343 ? -19.225 3.573 0.893 1.00 95.31 343 VAL A C 1
ATOM 2691 O O . VAL A 1 343 ? -20.061 2.696 0.659 1.00 95.31 343 VAL A O 1
ATOM 2694 N N . ASP A 1 344 ? -17.992 3.530 0.387 1.00 94.75 344 ASP A N 1
ATOM 2695 C CA . ASP A 1 344 ? -17.467 2.383 -0.356 1.00 94.75 344 ASP A CA 1
ATOM 2696 C C . ASP A 1 344 ? -16.718 1.437 0.590 1.00 94.75 344 ASP A C 1
ATOM 2698 O O . ASP A 1 344 ? -15.594 1.711 1.011 1.00 94.75 344 ASP A O 1
ATOM 2702 N N . THR A 1 345 ? -17.348 0.306 0.899 1.00 92.62 345 THR A N 1
ATOM 2703 C CA . THR A 1 345 ? -16.785 -0.789 1.704 1.00 92.62 345 THR A CA 1
ATOM 2704 C C . THR A 1 345 ? -16.363 -1.989 0.846 1.00 92.62 345 THR A C 1
ATOM 2706 O O . THR A 1 345 ? -16.088 -3.064 1.370 1.00 92.62 345 THR A O 1
ATOM 2709 N N . SER A 1 346 ? -16.302 -1.837 -0.485 1.00 92.56 346 SER A N 1
ATOM 2710 C CA . SER A 1 346 ? -15.979 -2.934 -1.415 1.00 92.56 346 SER A CA 1
ATOM 2711 C C . SER A 1 346 ? -14.498 -3.321 -1.439 1.00 92.56 346 SER A C 1
ATOM 2713 O O . SER A 1 346 ? -14.137 -4.364 -1.989 1.00 92.56 346 SER A O 1
ATOM 2715 N N . ILE A 1 347 ? -13.628 -2.484 -0.869 1.00 93.81 347 ILE A N 1
ATOM 2716 C CA . ILE A 1 347 ? -12.189 -2.735 -0.817 1.00 93.81 347 ILE A CA 1
ATOM 2717 C C . ILE A 1 347 ? -11.908 -3.734 0.300 1.00 93.81 347 ILE A C 1
ATOM 2719 O O . ILE A 1 347 ? -12.140 -3.457 1.475 1.00 93.81 347 ILE A O 1
ATOM 2723 N N . ARG A 1 348 ? -11.378 -4.896 -0.078 1.00 91.38 348 ARG A N 1
ATOM 2724 C CA . ARG A 1 348 ? -11.048 -5.971 0.850 1.00 91.38 348 ARG A CA 1
ATOM 2725 C C . ARG A 1 348 ? -9.945 -5.524 1.799 1.00 91.38 348 ARG A C 1
ATOM 2727 O O . ARG A 1 348 ? -8.913 -5.024 1.348 1.00 91.38 348 ARG A O 1
ATOM 2734 N N . GLU A 1 349 ? -10.134 -5.820 3.084 1.00 90.38 349 GLU A N 1
ATOM 2735 C CA . GLU A 1 349 ? -9.121 -5.607 4.117 1.00 90.38 349 GLU A CA 1
ATOM 2736 C C . GLU A 1 349 ? -8.608 -4.154 4.141 1.00 90.38 349 GLU A C 1
ATOM 2738 O O . GLU A 1 349 ? -7.415 -3.887 4.297 1.00 90.38 349 GLU A O 1
ATOM 2743 N N . MET A 1 350 ? -9.502 -3.186 3.938 1.00 93.88 350 MET A N 1
ATOM 2744 C CA . MET A 1 350 ? -9.147 -1.774 4.001 1.00 93.88 350 MET A CA 1
ATOM 2745 C C . MET A 1 350 ? -8.683 -1.401 5.417 1.00 93.88 350 MET A C 1
ATOM 2747 O O . MET A 1 350 ? -7.654 -0.741 5.576 1.00 93.88 350 MET A O 1
ATOM 2751 N N . GLY A 1 351 ? -9.386 -1.887 6.443 1.00 95.12 351 GLY A N 1
ATOM 2752 C CA . GLY A 1 351 ? -9.181 -1.547 7.849 1.00 95.12 351 GLY A CA 1
ATOM 2753 C C . GLY A 1 351 ? -7.790 -1.863 8.381 1.00 95.12 351 GLY A C 1
ATOM 2754 O O . GLY A 1 351 ? -7.160 -1.002 9.004 1.00 95.12 351 GLY A O 1
ATOM 2755 N N . ARG A 1 352 ? -7.262 -3.063 8.089 1.00 96.12 352 ARG A N 1
ATOM 2756 C CA . ARG A 1 352 ? -5.928 -3.499 8.563 1.00 96.12 352 ARG A CA 1
ATOM 2757 C C . ARG A 1 352 ? -4.807 -2.543 8.160 1.00 96.12 352 ARG A C 1
ATOM 2759 O O . ARG A 1 352 ? -3.778 -2.484 8.827 1.00 96.12 352 ARG A O 1
ATOM 2766 N N . ASN A 1 353 ? -4.979 -1.787 7.074 1.00 95.44 353 ASN A N 1
ATOM 2767 C CA . ASN A 1 353 ? -3.924 -0.930 6.537 1.00 95.44 353 ASN A CA 1
ATOM 2768 C C . ASN A 1 353 ? -3.737 0.364 7.339 1.00 95.44 353 ASN A C 1
ATOM 2770 O O . ASN A 1 353 ? -2.674 0.985 7.241 1.00 95.44 353 ASN A O 1
ATOM 2774 N N . LYS A 1 354 ? -4.724 0.759 8.159 1.00 95.25 354 LYS A N 1
ATOM 2775 C CA . LYS A 1 354 ? -4.680 2.004 8.941 1.00 95.25 354 LYS A CA 1
ATOM 2776 C C . LYS A 1 354 ? -3.443 2.075 9.826 1.00 95.25 354 LYS A C 1
ATOM 2778 O O . LYS A 1 354 ? -2.731 3.080 9.815 1.00 95.25 354 LYS A O 1
ATOM 2783 N N . ILE A 1 355 ? -3.176 0.999 10.569 1.00 95.81 355 ILE A N 1
ATOM 2784 C CA . ILE A 1 355 ? -2.094 0.992 11.550 1.00 95.81 355 ILE A CA 1
ATOM 2785 C C . ILE A 1 355 ? -0.725 1.125 10.890 1.00 95.81 355 ILE A C 1
ATOM 2787 O O . ILE A 1 355 ? 0.144 1.790 11.438 1.00 95.81 355 ILE A O 1
ATOM 2791 N N . PHE A 1 356 ? -0.545 0.588 9.682 1.00 95.19 356 PHE A N 1
ATOM 2792 C CA . PHE A 1 356 ? 0.708 0.722 8.945 1.00 95.19 356 PHE A CA 1
ATOM 2793 C C . PHE A 1 356 ? 0.944 2.152 8.459 1.00 95.19 356 PHE A C 1
ATOM 2795 O O . PHE A 1 356 ? 2.066 2.644 8.530 1.00 95.19 356 PHE A O 1
ATOM 2802 N N . MET A 1 357 ? -0.103 2.856 8.017 1.00 92.62 357 MET A N 1
ATOM 2803 C CA . MET A 1 357 ? 0.027 4.270 7.646 1.00 92.62 357 MET A CA 1
ATOM 2804 C C . MET A 1 357 ? 0.350 5.137 8.871 1.00 92.62 357 MET A C 1
ATOM 2806 O O . MET A 1 357 ? 1.187 6.037 8.793 1.00 92.62 357 MET A O 1
ATOM 2810 N N . LEU A 1 358 ? -0.276 4.834 10.016 1.00 93.25 358 LEU A N 1
ATOM 2811 C CA . LEU A 1 358 ? 0.035 5.483 11.289 1.00 93.25 358 LEU A CA 1
ATOM 2812 C C . LEU A 1 358 ? 1.466 5.176 11.736 1.00 93.25 358 LEU A C 1
ATOM 2814 O O . LEU A 1 358 ? 2.169 6.097 12.138 1.00 93.25 358 LEU A O 1
ATOM 2818 N N . LEU A 1 359 ? 1.912 3.924 11.627 1.00 94.56 359 LEU A N 1
ATOM 2819 C CA . LEU A 1 359 ? 3.263 3.463 11.957 1.00 94.56 359 LEU A CA 1
ATOM 2820 C C . LEU A 1 359 ? 4.338 4.148 11.111 1.00 94.56 359 LEU A C 1
ATOM 2822 O O . LEU A 1 359 ? 5.400 4.467 11.629 1.00 94.56 359 LEU A O 1
ATOM 2826 N N . LEU A 1 360 ? 4.071 4.396 9.829 1.00 93.31 360 LEU A N 1
ATOM 2827 C CA . LEU A 1 360 ? 4.984 5.135 8.956 1.00 93.31 360 LEU A CA 1
ATOM 2828 C C . LEU A 1 360 ? 4.921 6.656 9.163 1.00 93.31 360 LEU A C 1
ATOM 2830 O O . LEU A 1 360 ? 5.698 7.377 8.539 1.00 93.31 360 LEU A O 1
ATOM 2834 N N . GLY A 1 361 ? 4.005 7.155 10.002 1.00 89.69 361 GLY A N 1
ATOM 2835 C CA . GLY A 1 361 ? 3.812 8.590 10.222 1.00 89.69 361 GLY A CA 1
ATOM 2836 C C . GLY A 1 361 ? 3.373 9.334 8.958 1.00 89.69 361 GLY A C 1
ATOM 2837 O O . GLY A 1 361 ? 3.593 10.539 8.847 1.00 89.69 361 GLY A O 1
ATOM 2838 N N . ASP A 1 362 ? 2.769 8.631 7.994 1.00 88.00 362 ASP A N 1
ATOM 2839 C CA . ASP A 1 362 ? 2.458 9.181 6.677 1.00 88.00 362 ASP A CA 1
ATOM 2840 C C . ASP A 1 362 ? 1.210 10.071 6.735 1.00 88.00 362 ASP A C 1
ATOM 2842 O O . ASP A 1 362 ? 0.081 9.640 6.485 1.00 88.00 362 ASP A O 1
ATOM 2846 N N . ARG A 1 363 ? 1.404 11.354 7.063 1.00 84.00 363 ARG A N 1
ATOM 2847 C CA . ARG A 1 363 ? 0.305 12.338 7.132 1.00 84.00 363 ARG A CA 1
ATOM 2848 C C . ARG A 1 363 ? -0.501 12.458 5.849 1.00 84.00 363 ARG A C 1
ATOM 2850 O O . ARG A 1 363 ? -1.658 12.864 5.893 1.00 84.00 363 ARG A O 1
ATOM 2857 N N . ASP A 1 364 ? 0.111 12.167 4.707 1.00 80.25 364 ASP A N 1
ATOM 2858 C CA . ASP A 1 364 ? -0.505 12.306 3.393 1.00 80.25 364 ASP A CA 1
ATOM 2859 C C . ASP A 1 364 ? -0.771 10.941 2.763 1.00 80.25 364 ASP A C 1
ATOM 2861 O O . ASP A 1 364 ? -0.891 10.865 1.544 1.00 80.25 364 ASP A O 1
ATOM 2865 N N . ALA A 1 365 ? -0.905 9.884 3.579 1.00 82.31 365 ALA A N 1
ATOM 2866 C CA . ALA A 1 365 ? -1.057 8.512 3.109 1.00 82.31 365 ALA A CA 1
ATOM 2867 C C . ALA A 1 365 ? -2.059 8.407 1.964 1.00 82.31 365 ALA A C 1
ATOM 2869 O O . ALA A 1 365 ? -1.696 7.926 0.900 1.00 82.31 365 ALA A O 1
ATOM 2870 N N . ILE A 1 366 ? -3.278 8.920 2.147 1.00 86.44 366 ILE A N 1
ATOM 2871 C CA . ILE A 1 366 ? -4.325 8.952 1.115 1.00 86.44 366 ILE A CA 1
ATOM 2872 C C . ILE A 1 366 ? -4.172 10.151 0.166 1.00 86.44 366 ILE A C 1
ATOM 2874 O O . ILE A 1 366 ? -4.552 10.097 -1.004 1.00 86.44 366 ILE A O 1
ATOM 2878 N N . GLY A 1 367 ? -3.584 11.241 0.649 1.00 80.31 367 GLY A N 1
ATOM 2879 C CA . GLY A 1 367 ? -3.523 12.516 -0.051 1.00 80.31 367 GLY A CA 1
ATOM 2880 C C . GLY A 1 367 ? -4.766 13.365 0.207 1.00 80.31 367 GLY A C 1
ATOM 2881 O O . GLY A 1 367 ? -5.850 12.848 0.471 1.00 80.31 367 GLY A O 1
ATOM 2882 N N . SER A 1 368 ? -4.650 14.689 0.063 1.00 78.75 368 SER A N 1
ATOM 2883 C CA . SER A 1 368 ? -5.778 15.618 0.286 1.00 78.75 368 SER A CA 1
ATOM 2884 C C . SER A 1 368 ? -7.003 15.341 -0.591 1.00 78.75 368 SER A C 1
ATOM 2886 O O . SER A 1 368 ? -8.107 15.726 -0.223 1.00 78.75 368 SER A O 1
ATOM 2888 N N . LYS A 1 369 ? -6.793 14.714 -1.755 1.00 79.62 369 LYS A N 1
ATOM 2889 C CA . LYS A 1 369 ? -7.839 14.362 -2.721 1.00 79.62 369 LYS A CA 1
ATOM 2890 C C . LYS A 1 369 ? -7.956 12.861 -2.998 1.00 79.62 369 LYS A C 1
ATOM 2892 O O . LYS A 1 369 ? -8.824 12.506 -3.773 1.00 79.62 369 LYS A O 1
ATOM 2897 N N . GLY A 1 370 ? -7.108 12.006 -2.417 1.00 82.12 370 GLY A N 1
ATOM 2898 C CA . GLY A 1 370 ? -7.123 10.564 -2.715 1.00 82.12 370 GLY A CA 1
ATOM 2899 C C . GLY A 1 370 ? -6.153 10.091 -3.801 1.00 82.12 370 GLY A C 1
ATOM 2900 O O . GLY A 1 370 ? -6.224 8.940 -4.199 1.00 82.12 370 GLY A O 1
ATOM 2901 N N . GLY A 1 371 ? -5.245 10.943 -4.287 1.00 81.56 371 GLY A N 1
ATOM 2902 C CA . GLY A 1 371 ? -4.357 10.603 -5.410 1.00 81.56 371 GLY A CA 1
ATOM 2903 C C . GLY A 1 371 ? -3.158 9.701 -5.076 1.00 81.56 371 GLY A C 1
ATOM 2904 O O . GLY A 1 371 ? -2.494 9.229 -5.994 1.00 81.56 371 GLY A O 1
ATOM 2905 N N . ASN A 1 372 ? -2.848 9.468 -3.793 1.00 81.81 372 ASN A N 1
ATOM 2906 C CA . ASN A 1 372 ? -1.627 8.744 -3.390 1.00 81.81 372 ASN A CA 1
ATOM 2907 C C . ASN A 1 372 ? -1.858 7.232 -3.206 1.00 81.81 372 ASN A C 1
ATOM 2909 O O . ASN A 1 372 ? -0.907 6.443 -3.212 1.00 81.81 372 ASN A O 1
ATOM 2913 N N . LYS A 1 373 ? -3.118 6.822 -3.022 1.00 88.69 373 LYS A N 1
ATOM 2914 C CA . LYS A 1 373 ? -3.555 5.430 -2.833 1.00 88.69 373 LYS A CA 1
ATOM 2915 C C . LYS A 1 373 ? -4.793 5.179 -3.675 1.00 88.69 373 LYS A C 1
ATOM 2917 O O . LYS A 1 373 ? -5.447 6.109 -4.137 1.00 88.69 373 LYS A O 1
ATOM 2922 N N . GLY A 1 374 ? -5.092 3.913 -3.885 1.00 91.94 374 GLY A N 1
ATOM 2923 C CA . GLY A 1 374 ? -6.174 3.516 -4.756 1.00 91.94 374 GLY A CA 1
ATOM 2924 C C . GLY A 1 374 ? -6.538 2.061 -4.575 1.00 91.94 374 GLY A C 1
ATOM 2925 O O . GLY A 1 374 ? -6.279 1.455 -3.534 1.00 91.94 374 GLY A O 1
ATOM 2926 N N . ARG A 1 375 ? -7.098 1.489 -5.632 1.00 92.69 375 ARG A N 1
ATOM 2927 C CA . ARG A 1 375 ? -7.408 0.070 -5.712 1.00 92.69 375 ARG A CA 1
ATOM 2928 C C . ARG A 1 375 ? -7.021 -0.532 -7.051 1.00 92.69 375 ARG A C 1
ATOM 2930 O O . ARG A 1 375 ? -6.935 0.157 -8.069 1.00 92.69 375 ARG A O 1
ATOM 2937 N N . VAL A 1 376 ? -6.824 -1.840 -7.033 1.00 92.31 376 VAL A N 1
ATOM 2938 C CA . VAL A 1 376 ? -6.734 -2.693 -8.216 1.00 92.31 376 VAL A CA 1
ATOM 2939 C C . VAL A 1 376 ? -7.764 -3.799 -8.030 1.00 92.31 376 VAL A C 1
ATOM 2941 O O . VAL A 1 376 ? -7.612 -4.649 -7.156 1.00 92.31 376 VAL A O 1
ATOM 2944 N N . GLY A 1 377 ? -8.853 -3.751 -8.799 1.00 90.50 377 GLY A N 1
ATOM 2945 C CA . GLY A 1 377 ? -10.036 -4.551 -8.477 1.00 90.50 377 GLY A CA 1
ATOM 2946 C C . GLY A 1 377 ? -10.568 -4.171 -7.091 1.00 90.50 377 GLY A C 1
ATOM 2947 O O . GLY A 1 377 ? -10.819 -2.995 -6.832 1.00 90.50 377 GLY A O 1
ATOM 2948 N N . ASN A 1 378 ? -10.689 -5.151 -6.196 1.00 91.88 378 ASN A N 1
ATOM 2949 C CA . ASN A 1 378 ? -11.087 -4.956 -4.799 1.00 91.88 378 ASN A CA 1
ATOM 2950 C C . ASN A 1 378 ? -9.901 -4.895 -3.815 1.00 91.88 378 ASN A C 1
ATOM 2952 O O . ASN A 1 378 ? -10.124 -4.881 -2.608 1.00 91.88 378 ASN A O 1
ATOM 2956 N N . GLU A 1 379 ? -8.652 -4.867 -4.287 1.00 93.00 379 GLU A N 1
ATOM 2957 C CA . GLU A 1 379 ? -7.469 -4.803 -3.420 1.00 93.00 379 GLU A CA 1
ATOM 2958 C C . GLU A 1 379 ? -7.004 -3.357 -3.214 1.00 93.00 379 GLU A C 1
ATOM 2960 O O . GLU A 1 379 ? -6.841 -2.613 -4.184 1.00 93.00 379 GLU A O 1
ATOM 2965 N N . PHE A 1 380 ? -6.741 -2.968 -1.961 1.00 93.75 380 PHE A N 1
ATOM 2966 C CA . PHE A 1 380 ? -6.106 -1.688 -1.635 1.00 93.75 380 PHE A CA 1
ATOM 2967 C C . PHE A 1 380 ? -4.685 -1.629 -2.206 1.00 93.75 380 PHE A C 1
ATOM 2969 O O . PHE A 1 380 ? -3.873 -2.524 -1.970 1.00 93.75 380 PHE A O 1
ATOM 2976 N N . ALA A 1 381 ? -4.379 -0.560 -2.939 1.00 92.00 381 ALA A N 1
ATOM 2977 C CA . ALA A 1 381 ? -3.133 -0.395 -3.672 1.00 92.00 381 ALA A CA 1
ATOM 2978 C C . ALA A 1 381 ? -2.416 0.912 -3.303 1.00 92.00 381 ALA A C 1
ATOM 2980 O O . ALA A 1 381 ? -3.029 1.982 -3.231 1.00 92.00 381 ALA A O 1
ATOM 2981 N N . ALA A 1 382 ? -1.095 0.837 -3.125 1.00 88.75 382 ALA A N 1
ATOM 2982 C CA . ALA A 1 382 ? -0.252 1.974 -2.765 1.00 88.75 382 ALA A CA 1
ATOM 2983 C C . ALA A 1 382 ? 0.785 2.295 -3.847 1.00 88.75 382 ALA A C 1
ATOM 2985 O O . ALA A 1 382 ? 1.557 1.423 -4.228 1.00 88.75 382 ALA A O 1
ATOM 2986 N N . ILE A 1 383 ? 0.834 3.547 -4.318 1.00 80.94 383 ILE A N 1
ATOM 2987 C CA . ILE A 1 383 ? 1.784 3.988 -5.362 1.00 80.94 383 ILE A CA 1
ATOM 2988 C C . ILE A 1 383 ? 2.775 5.060 -4.894 1.00 80.94 383 ILE A C 1
ATOM 2990 O O . ILE A 1 383 ? 3.742 5.347 -5.597 1.00 80.94 383 ILE A O 1
ATOM 2994 N N . ASP A 1 384 ? 2.517 5.690 -3.749 1.00 72.69 384 ASP A N 1
ATOM 2995 C CA . ASP A 1 384 ? 3.286 6.845 -3.291 1.00 72.69 384 ASP A CA 1
ATOM 2996 C C . ASP A 1 384 ? 3.229 6.958 -1.754 1.00 72.69 384 ASP A C 1
ATOM 2998 O O . ASP A 1 384 ? 2.179 7.313 -1.200 1.00 72.69 384 ASP A O 1
ATOM 3002 N N . PRO A 1 385 ? 4.294 6.579 -1.029 1.00 70.62 385 PRO A N 1
ATOM 3003 C CA . PRO A 1 385 ? 4.427 6.818 0.406 1.00 70.62 385 PRO A CA 1
ATOM 3004 C C . PRO A 1 385 ? 4.992 8.228 0.675 1.00 70.62 385 PRO A C 1
ATOM 3006 O O . PRO A 1 385 ? 6.070 8.380 1.245 1.00 70.62 385 PRO A O 1
ATOM 3009 N N . GLY A 1 386 ? 4.277 9.271 0.242 1.00 67.38 386 GLY A N 1
ATOM 3010 C CA . GLY A 1 386 ? 4.837 10.619 0.070 1.00 67.38 386 GLY A CA 1
ATOM 3011 C C . GLY A 1 386 ? 5.498 11.254 1.305 1.00 67.38 386 GLY A C 1
ATOM 3012 O O . GLY A 1 386 ? 6.588 11.814 1.199 1.00 67.38 386 GLY A O 1
ATOM 3013 N N . HIS A 1 387 ? 4.884 11.163 2.492 1.00 81.00 387 HIS A N 1
ATOM 3014 C CA . HIS A 1 387 ? 5.405 11.790 3.722 1.00 81.00 387 HIS A CA 1
ATOM 3015 C C . HIS A 1 387 ? 5.716 10.774 4.831 1.00 81.00 387 HIS A C 1
ATOM 3017 O O . HIS A 1 387 ? 5.669 11.096 6.017 1.00 81.00 387 HIS A O 1
ATOM 3023 N N . SER A 1 388 ? 6.035 9.538 4.445 1.00 87.94 388 SER A N 1
ATOM 3024 C CA . SER A 1 388 ? 6.425 8.475 5.376 1.00 87.94 388 SER A CA 1
ATOM 3025 C C . SER A 1 388 ? 7.826 8.706 5.954 1.00 87.94 388 SER A C 1
ATOM 3027 O O . SER A 1 388 ? 8.707 9.182 5.242 1.00 87.94 388 SER A O 1
ATOM 3029 N N . LEU A 1 389 ? 8.050 8.293 7.208 1.00 90.50 389 LEU A N 1
ATOM 3030 C CA . LEU A 1 389 ? 9.361 8.233 7.878 1.00 90.50 389 LEU A CA 1
ATOM 3031 C C . LEU A 1 389 ? 10.121 9.570 7.968 1.00 90.50 389 LEU A C 1
ATOM 3033 O O . LEU A 1 389 ? 11.350 9.583 8.035 1.00 90.50 389 LEU A O 1
ATOM 3037 N N . GLU A 1 390 ? 9.430 10.711 7.957 1.00 85.75 390 GLU A N 1
ATOM 3038 C CA . GLU A 1 390 ? 10.080 12.000 8.227 1.00 85.75 390 GLU A CA 1
ATOM 3039 C C . GLU A 1 390 ? 10.751 11.958 9.620 1.00 85.75 390 GLU A C 1
ATOM 3041 O O . GLU A 1 390 ? 10.171 11.444 10.572 1.00 85.75 390 GLU A O 1
ATOM 3046 N N . THR A 1 391 ? 11.978 12.472 9.763 1.00 76.00 391 THR A N 1
ATOM 3047 C CA . THR A 1 391 ? 12.705 12.588 11.046 1.00 76.00 391 THR A CA 1
ATOM 3048 C C . THR A 1 391 ? 13.107 14.048 11.304 1.00 76.00 391 THR A C 1
ATOM 3050 O O . THR A 1 391 ? 13.303 14.814 10.363 1.00 76.00 391 THR A O 1
ATOM 3053 N N . GLY A 1 392 ? 13.164 14.480 12.576 1.00 67.19 392 GLY A N 1
ATOM 3054 C CA . GLY A 1 392 ? 13.495 15.867 12.967 1.00 67.19 392 GLY A CA 1
ATOM 3055 C C . GLY A 1 392 ? 12.352 16.679 13.611 1.00 67.19 392 GLY A C 1
ATOM 3056 O O . GLY A 1 392 ? 11.424 16.123 14.198 1.00 67.19 392 GLY A O 1
ATOM 3057 N N . GLY A 1 393 ? 12.444 18.016 13.562 1.00 49.31 393 GLY A N 1
ATOM 3058 C CA . GLY A 1 393 ? 11.579 18.953 14.301 1.00 49.31 393 GLY A CA 1
ATOM 3059 C C . GLY A 1 393 ? 10.072 18.817 14.011 1.00 49.31 393 GLY A C 1
ATOM 3060 O O . GLY A 1 393 ? 9.593 19.108 12.914 1.00 49.31 393 GLY A O 1
ATOM 3061 N N . GLN A 1 394 ? 9.318 18.425 15.047 1.00 55.38 394 GLN A N 1
ATOM 3062 C CA . GLN A 1 394 ? 7.887 18.064 15.057 1.00 55.38 394 GLN A CA 1
ATOM 3063 C C . GLN A 1 394 ? 7.517 16.916 14.090 1.00 55.38 394 GLN A C 1
ATOM 3065 O O . GLN A 1 394 ? 6.724 17.075 13.162 1.00 55.38 394 GLN A O 1
ATOM 3070 N N . ASN A 1 395 ? 8.129 15.759 14.328 1.00 71.00 395 ASN A N 1
ATOM 3071 C CA . ASN A 1 395 ? 7.910 14.493 13.637 1.00 71.00 395 ASN A CA 1
ATOM 3072 C C . ASN A 1 395 ? 6.639 13.768 14.135 1.00 71.00 395 ASN A C 1
ATOM 3074 O O . ASN A 1 395 ? 6.479 13.570 15.340 1.00 71.00 395 ASN A O 1
ATOM 3078 N N . LEU A 1 396 ? 5.768 13.317 13.223 1.00 80.25 396 LEU A N 1
ATOM 3079 C CA . LEU A 1 396 ? 4.622 12.470 13.578 1.00 80.25 396 LEU A CA 1
ATOM 3080 C C . LEU A 1 396 ? 5.038 11.108 14.127 1.00 80.25 396 LEU A C 1
ATOM 3082 O O . LEU A 1 396 ? 4.333 10.577 14.978 1.00 80.25 396 LEU A O 1
ATOM 3086 N N . MET A 1 397 ? 6.197 10.584 13.723 1.00 85.75 397 MET A N 1
ATOM 3087 C CA . MET A 1 397 ? 6.720 9.318 14.229 1.00 85.75 397 MET A CA 1
ATOM 3088 C C . MET A 1 397 ? 6.938 9.347 15.747 1.00 85.75 397 MET A C 1
ATOM 3090 O O . MET A 1 397 ? 6.743 8.338 16.416 1.00 85.75 397 MET A O 1
ATOM 3094 N N . ALA A 1 398 ? 7.298 10.511 16.297 1.00 83.69 398 ALA A N 1
ATOM 3095 C CA . ALA A 1 398 ? 7.585 10.687 17.719 1.00 83.69 398 ALA A CA 1
ATOM 3096 C C . ALA A 1 398 ? 6.329 10.911 18.581 1.00 83.69 398 ALA A C 1
ATOM 3098 O O . ALA A 1 398 ? 6.427 10.947 19.808 1.00 83.69 398 ALA A O 1
ATOM 3099 N N . ARG A 1 399 ? 5.151 11.101 17.970 1.00 83.19 399 ARG A N 1
ATOM 3100 C CA . ARG A 1 399 ? 3.915 11.362 18.716 1.00 83.19 399 ARG A CA 1
ATOM 3101 C C . ARG A 1 399 ? 3.388 10.083 19.353 1.00 83.19 399 ARG A C 1
ATOM 3103 O O . ARG A 1 399 ? 3.331 9.044 18.702 1.00 83.19 399 ARG A O 1
ATOM 3110 N N . LYS A 1 400 ? 2.948 10.187 20.605 1.00 86.06 400 LYS A N 1
ATOM 3111 C CA . LYS A 1 400 ? 2.246 9.123 21.331 1.00 86.06 400 LYS A CA 1
ATOM 3112 C C . LYS A 1 400 ? 0.754 9.433 21.412 1.00 86.06 400 LYS A C 1
ATOM 3114 O O . LYS A 1 400 ? 0.213 9.657 22.486 1.00 86.06 400 LYS A O 1
ATOM 3119 N N . ASP A 1 401 ? 0.142 9.593 20.244 1.00 86.31 401 ASP A N 1
ATOM 3120 C CA . ASP A 1 401 ? -1.211 10.126 20.069 1.00 86.31 401 ASP A CA 1
ATOM 3121 C C . ASP A 1 401 ? -2.218 9.093 19.563 1.00 86.31 401 ASP A C 1
ATOM 3123 O O . ASP A 1 401 ? -3.369 9.447 19.313 1.00 86.31 401 ASP A O 1
ATOM 3127 N N . ILE A 1 402 ? -1.792 7.840 19.394 1.00 92.25 402 ILE A N 1
ATOM 3128 C CA . ILE A 1 402 ? -2.647 6.745 18.945 1.00 92.25 402 ILE A CA 1
ATOM 3129 C C . ILE A 1 402 ? -3.369 6.174 20.157 1.00 92.25 402 ILE A C 1
ATOM 3131 O O . ILE A 1 402 ? -2.758 5.839 21.170 1.00 92.25 402 ILE A O 1
ATOM 3135 N N . ARG A 1 403 ? -4.684 6.047 20.024 1.00 93.25 403 ARG A N 1
ATOM 3136 C CA . ARG A 1 403 ? -5.545 5.368 20.978 1.00 93.25 403 ARG A CA 1
ATOM 3137 C C . ARG A 1 403 ? -5.851 3.971 20.480 1.00 93.25 403 ARG A C 1
ATOM 3139 O O . ARG A 1 403 ? -5.646 3.601 19.324 1.00 93.25 403 ARG A O 1
ATOM 3146 N N . SER A 1 404 ? -6.365 3.189 21.394 1.00 93.44 404 SER A N 1
ATOM 3147 C CA . SER A 1 404 ? -6.487 1.757 21.268 1.00 93.44 404 SER A CA 1
ATOM 3148 C C . SER A 1 404 ? -7.722 1.280 20.479 1.00 93.44 404 SER A C 1
ATOM 3150 O O . SER A 1 404 ? -7.888 0.095 20.211 1.00 93.44 404 SER A O 1
ATOM 3152 N N . ASP A 1 405 ? -8.545 2.213 20.006 1.00 91.50 405 ASP A N 1
ATOM 3153 C CA . ASP A 1 405 ? -9.563 2.041 18.959 1.00 91.50 405 ASP A CA 1
ATOM 3154 C C . ASP A 1 405 ? -9.047 2.474 17.565 1.00 91.50 405 ASP A C 1
ATOM 3156 O O . ASP A 1 405 ? -9.820 2.617 16.615 1.00 91.50 405 ASP A O 1
ATOM 3160 N N . MET A 1 406 ? -7.736 2.726 17.439 1.00 92.44 406 MET A N 1
ATOM 3161 C CA . MET A 1 406 ? -7.058 3.347 16.290 1.00 92.44 406 MET A CA 1
ATOM 3162 C C . MET A 1 406 ? -7.499 4.780 15.971 1.00 92.44 406 MET A C 1
ATOM 3164 O O . MET A 1 406 ? -7.171 5.300 14.895 1.00 92.44 406 MET A O 1
ATOM 3168 N N . SER A 1 407 ? -8.240 5.443 16.861 1.00 90.94 407 SER A N 1
ATOM 3169 C CA . SER A 1 407 ? -8.377 6.895 16.800 1.00 90.94 407 SER A CA 1
ATOM 3170 C C . SER A 1 407 ? -7.067 7.558 17.233 1.00 90.94 407 SER A C 1
ATOM 3172 O O . SER A 1 407 ? -6.168 6.919 17.783 1.00 90.94 407 SER A O 1
ATOM 3174 N N . PHE A 1 408 ? -6.913 8.841 16.927 1.00 89.00 408 PHE A N 1
ATOM 3175 C CA . PHE A 1 408 ? -5.715 9.583 17.291 1.00 89.00 408 PHE A CA 1
ATOM 3176 C C . PHE A 1 408 ? -6.002 11.074 17.412 1.00 89.00 408 PHE A C 1
ATOM 3178 O O . PHE A 1 408 ? -6.953 11.601 16.825 1.00 89.00 408 PHE A O 1
ATOM 3185 N N . GLU A 1 409 ? -5.155 11.773 18.159 1.00 84.88 409 GLU A N 1
ATOM 3186 C CA . GLU A 1 409 ? -5.264 13.221 18.310 1.00 84.88 409 GLU A CA 1
ATOM 3187 C C . GLU A 1 409 ? -4.726 13.937 17.075 1.00 84.88 409 GLU A C 1
ATOM 3189 O O . GLU A 1 409 ? -3.517 14.056 16.870 1.00 84.88 409 GLU A O 1
ATOM 3194 N N . GLN A 1 410 ? -5.651 14.426 16.244 1.00 82.69 410 GLN A N 1
ATOM 3195 C CA . GLN A 1 410 ? -5.330 15.151 15.018 1.00 82.69 410 GLN A CA 1
ATOM 3196 C C . GLN A 1 410 ? -4.437 16.374 15.302 1.00 82.69 410 GLN A C 1
ATOM 3198 O O . GLN A 1 410 ? -4.883 17.312 15.971 1.00 82.69 410 GLN A O 1
ATOM 3203 N N . PRO A 1 411 ? -3.216 16.432 14.735 1.00 75.12 411 PRO A N 1
ATOM 3204 C CA . PRO A 1 411 ? -2.364 17.614 14.821 1.00 75.12 411 PRO A CA 1
ATOM 3205 C C . PRO A 1 411 ? -3.053 18.857 14.243 1.00 75.12 411 PRO A C 1
ATOM 3207 O O . PRO A 1 411 ? -3.880 18.755 13.325 1.00 75.12 411 PRO A O 1
ATOM 3210 N N . SER A 1 412 ? -2.702 20.045 14.750 1.00 68.31 412 SER A N 1
ATOM 3211 C CA . SER A 1 412 ? -3.288 21.315 14.302 1.00 68.31 412 SER A CA 1
ATOM 3212 C C . SER A 1 412 ? -3.152 21.505 12.786 1.00 68.31 412 SER A C 1
ATOM 3214 O O . SER A 1 412 ? -2.186 21.073 12.155 1.00 68.31 412 SER A O 1
ATOM 3216 N N . MET A 1 413 ? -4.155 22.141 12.170 1.00 56.69 413 MET A N 1
ATOM 3217 C CA . MET A 1 413 ? -4.191 22.356 10.718 1.00 56.69 413 MET A CA 1
ATOM 3218 C C . MET A 1 413 ? -3.138 23.387 10.312 1.00 56.69 413 MET A C 1
ATOM 3220 O O . MET A 1 413 ? -2.551 23.277 9.237 1.00 56.69 413 MET A O 1
ATOM 3224 N N . PHE A 1 414 ? -2.870 24.339 11.207 1.00 56.44 414 PHE A N 1
ATOM 3225 C CA . PHE A 1 414 ? -1.866 25.383 11.034 1.00 56.44 414 PHE A CA 1
ATOM 3226 C C . PHE A 1 414 ? -0.436 24.829 11.021 1.00 56.44 414 PHE A C 1
ATOM 3228 O O . PHE A 1 414 ? 0.438 25.433 10.409 1.00 56.44 414 PHE A O 1
ATOM 3235 N N . ASP A 1 415 ? -0.219 23.632 11.575 1.00 57.59 415 ASP A N 1
ATOM 3236 C CA . ASP A 1 415 ? 1.096 22.982 11.585 1.00 57.59 415 ASP A CA 1
ATOM 3237 C C . ASP A 1 415 ? 1.397 22.250 10.264 1.00 57.59 415 ASP A C 1
ATOM 3239 O O . ASP A 1 415 ? 2.476 21.686 10.086 1.00 57.59 415 ASP A O 1
ATOM 3243 N N . GLY A 1 416 ? 0.430 22.182 9.333 1.00 62.28 416 GLY A N 1
ATOM 3244 C CA . GLY A 1 416 ? 0.558 21.452 8.065 1.00 62.28 416 GLY A CA 1
ATOM 3245 C C . GLY A 1 416 ? 0.732 19.933 8.224 1.00 62.28 416 GLY A C 1
ATOM 3246 O O . GLY A 1 416 ? 1.050 19.243 7.254 1.00 62.28 416 GLY A O 1
ATOM 3247 N N . LYS A 1 417 ? 0.547 19.397 9.437 1.00 68.12 417 LYS A N 1
ATOM 3248 C CA . LYS A 1 417 ? 0.916 18.031 9.858 1.00 68.12 417 LYS A CA 1
ATOM 3249 C C . LYS A 1 417 ? -0.278 17.133 10.194 1.00 68.12 417 LYS A C 1
ATOM 3251 O O . LYS A 1 417 ? -0.105 16.094 10.812 1.00 68.12 417 LYS A O 1
ATOM 3256 N N . CYS A 1 418 ? -1.490 17.502 9.785 1.00 77.31 418 CYS A N 1
ATOM 3257 C CA . CYS A 1 418 ? -2.665 16.660 10.009 1.00 77.31 418 CYS A CA 1
ATOM 3258 C C . CYS A 1 418 ? -2.658 15.410 9.117 1.00 77.31 418 CYS A C 1
ATOM 3260 O O . CYS A 1 418 ? -2.304 15.499 7.936 1.00 77.31 418 CYS A O 1
ATOM 3262 N N . TYR A 1 419 ? -3.101 14.282 9.673 1.00 85.69 419 TYR A N 1
ATOM 3263 C CA . TYR A 1 419 ? -3.336 13.055 8.919 1.00 85.69 419 TYR A CA 1
ATOM 3264 C C . TYR A 1 419 ? -4.544 13.243 8.011 1.00 85.69 419 TYR A C 1
ATOM 3266 O O . TYR A 1 419 ? -5.623 13.624 8.481 1.00 85.69 419 TYR A O 1
ATOM 3274 N N . LYS A 1 420 ? -4.367 12.990 6.712 1.00 86.75 420 LYS A N 1
ATOM 3275 C CA . LYS A 1 420 ? -5.389 13.298 5.717 1.00 86.75 420 LYS A CA 1
ATOM 3276 C C . LYS A 1 420 ? -6.224 12.091 5.328 1.00 86.75 420 LYS A C 1
ATOM 3278 O O . LYS A 1 420 ? -5.685 11.104 4.837 1.00 86.75 420 LYS A O 1
ATOM 3283 N N . ASN A 1 421 ? -7.542 12.216 5.486 1.00 89.50 421 ASN A N 1
ATOM 3284 C CA . ASN A 1 421 ? -8.544 11.228 5.075 1.00 89.50 421 ASN A CA 1
ATOM 3285 C C . ASN A 1 421 ? -8.346 9.833 5.698 1.00 89.50 421 ASN A C 1
ATOM 3287 O O . ASN A 1 421 ? -8.667 8.828 5.079 1.00 89.50 421 ASN A O 1
ATOM 3291 N N . PHE A 1 422 ? -7.823 9.743 6.924 1.00 91.44 422 PHE A N 1
ATOM 3292 C CA . PHE A 1 422 ? -7.622 8.450 7.601 1.00 91.44 422 PHE A CA 1
ATOM 3293 C C . PHE A 1 422 ? -8.933 7.791 8.045 1.00 91.44 422 PHE A C 1
ATOM 3295 O O . PHE A 1 422 ? -8.964 6.587 8.285 1.00 91.44 422 PHE A O 1
ATOM 3302 N N . SER A 1 423 ? -10.022 8.556 8.117 1.00 91.75 423 SER A N 1
ATOM 3303 C CA . SER A 1 423 ? -11.345 8.039 8.457 1.00 91.75 423 SER A CA 1
ATOM 3304 C C . SER A 1 423 ? -11.912 7.065 7.423 1.00 91.75 423 SER A C 1
ATOM 3306 O O . SER A 1 423 ? -12.820 6.313 7.759 1.00 91.75 423 SER A O 1
ATOM 3308 N N . ILE A 1 424 ? -11.360 7.005 6.202 1.00 92.94 424 ILE A N 1
ATOM 3309 C CA . ILE A 1 424 ? -11.770 5.992 5.218 1.00 92.94 424 ILE A CA 1
ATOM 3310 C C . ILE A 1 424 ? -11.504 4.566 5.713 1.00 92.94 424 ILE A C 1
ATOM 3312 O O . ILE A 1 424 ? -12.232 3.646 5.361 1.00 92.94 424 ILE A O 1
ATOM 3316 N N . PHE A 1 425 ? -10.469 4.378 6.538 1.00 94.25 425 PHE A N 1
ATOM 3317 C CA . PHE A 1 425 ? -10.128 3.069 7.086 1.00 94.25 425 PHE A CA 1
ATOM 3318 C C . PHE A 1 425 ? -11.069 2.651 8.221 1.00 94.25 425 PHE A C 1
ATOM 3320 O O . PHE A 1 425 ? -11.150 1.471 8.550 1.00 94.25 425 PHE A O 1
ATOM 3327 N N . ASP A 1 426 ? -11.788 3.606 8.815 1.00 93.81 426 ASP A N 1
ATOM 3328 C CA . ASP A 1 426 ? -12.694 3.355 9.938 1.00 93.81 426 ASP A CA 1
ATOM 3329 C C . ASP A 1 426 ? -14.030 2.750 9.499 1.00 93.81 426 ASP A C 1
ATOM 3331 O O . ASP A 1 426 ? -14.809 2.328 10.344 1.00 93.81 426 ASP A O 1
ATOM 3335 N N . GLN A 1 427 ? -14.289 2.660 8.190 1.00 94.69 427 GLN A N 1
ATOM 3336 C CA . GLN A 1 427 ? -15.470 2.000 7.626 1.00 94.69 427 GLN A CA 1
ATOM 3337 C C . GLN A 1 427 ? -15.249 0.483 7.467 1.00 94.69 427 GLN A C 1
ATOM 3339 O O . GLN A 1 427 ? -15.516 -0.091 6.414 1.00 94.69 427 GLN A O 1
ATOM 3344 N N . SER A 1 428 ? -14.715 -0.154 8.513 1.00 95.06 428 SER A N 1
ATOM 3345 C CA . SER A 1 428 ? -14.405 -1.587 8.572 1.00 95.06 428 SER A CA 1
ATOM 3346 C C . SER A 1 428 ? -14.558 -2.138 10.002 1.00 95.06 428 SER A C 1
ATOM 3348 O O . SER A 1 428 ? -14.400 -1.373 10.964 1.00 95.06 428 SER A O 1
ATOM 3350 N N . PRO A 1 429 ? -14.828 -3.452 10.170 1.00 95.19 429 PRO A N 1
ATOM 3351 C CA . PRO A 1 429 ? -14.886 -4.083 11.488 1.00 95.19 429 PRO A CA 1
ATOM 3352 C C . PRO A 1 429 ? -13.606 -3.854 12.298 1.00 95.19 429 PRO A C 1
ATOM 3354 O O . PRO A 1 429 ? -12.503 -3.790 11.745 1.00 95.19 429 PRO A O 1
ATOM 3357 N N . PHE A 1 430 ? -13.719 -3.772 13.625 1.00 96.44 430 PHE A N 1
ATOM 3358 C CA . PHE A 1 430 ? -12.538 -3.621 14.478 1.00 96.44 430 PHE A CA 1
ATOM 3359 C C . PHE A 1 430 ? -11.630 -4.847 14.418 1.00 96.44 430 PHE A C 1
ATOM 3361 O O . PHE A 1 430 ? -10.409 -4.700 14.405 1.00 96.44 430 PHE A O 1
ATOM 3368 N N . SER A 1 431 ? -12.210 -6.039 14.281 1.00 97.38 431 SER A N 1
ATOM 3369 C CA . SER A 1 431 ? -11.469 -7.275 14.049 1.00 97.38 431 SER A CA 1
ATOM 3370 C C . SER A 1 431 ? -10.585 -7.198 12.797 1.00 97.38 431 SER A C 1
ATOM 3372 O O . SER A 1 431 ? -9.411 -7.556 12.853 1.00 97.38 431 SER A O 1
ATOM 3374 N N . GLU A 1 432 ? -11.093 -6.640 11.692 1.00 97.31 432 GLU A N 1
ATOM 3375 C CA . GLU A 1 432 ? -10.306 -6.409 10.472 1.00 97.31 432 GLU A CA 1
ATOM 3376 C C . GLU A 1 432 ? -9.183 -5.393 10.706 1.00 97.31 432 GLU A C 1
ATOM 3378 O O . GLU A 1 432 ? -8.044 -5.618 10.297 1.00 97.31 432 GLU A O 1
ATOM 3383 N N . ARG A 1 433 ? -9.475 -4.285 11.396 1.00 97.38 433 ARG A N 1
ATOM 3384 C CA . ARG A 1 433 ? -8.461 -3.291 11.773 1.00 97.38 433 ARG A CA 1
ATOM 3385 C C . ARG A 1 433 ? -7.342 -3.937 12.605 1.00 97.38 433 ARG A C 1
ATOM 3387 O O . ARG A 1 433 ? -6.160 -3.731 12.316 1.00 97.38 433 ARG A O 1
ATOM 3394 N N . MET A 1 434 ? -7.695 -4.781 13.573 1.00 98.12 434 MET A N 1
ATOM 3395 C CA . MET A 1 434 ? -6.759 -5.480 14.458 1.00 98.12 434 MET A CA 1
ATOM 3396 C C . MET A 1 434 ? -5.860 -6.508 13.761 1.00 98.12 434 MET A C 1
ATOM 3398 O O . MET A 1 434 ? -4.767 -6.764 14.269 1.00 98.12 434 MET A O 1
ATOM 3402 N N . GLU A 1 435 ? -6.230 -7.046 12.594 1.00 97.75 435 GLU A N 1
ATOM 3403 C CA . GLU A 1 435 ? -5.318 -7.903 11.814 1.00 97.75 435 GLU A CA 1
ATOM 3404 C C . GLU A 1 435 ? -4.034 -7.149 11.415 1.00 97.75 435 GLU A C 1
ATOM 3406 O O . GLU A 1 435 ? -2.954 -7.737 11.368 1.00 97.75 435 GLU A O 1
ATOM 3411 N N . GLY A 1 436 ? -4.106 -5.826 11.220 1.00 97.38 436 GLY A N 1
ATOM 3412 C CA . GLY A 1 436 ? -2.917 -4.998 11.002 1.00 97.38 436 GLY A CA 1
ATOM 3413 C C . GLY A 1 436 ? -1.988 -4.955 12.220 1.00 97.38 436 GLY A C 1
ATOM 3414 O O . GLY A 1 436 ? -0.768 -5.043 12.082 1.00 97.38 436 GLY A O 1
ATOM 3415 N N . VAL A 1 437 ? -2.551 -4.849 13.428 1.00 98.25 437 VAL A N 1
ATOM 3416 C CA . VAL A 1 437 ? -1.777 -4.810 14.685 1.00 98.25 437 VAL A CA 1
ATOM 3417 C C . VAL A 1 437 ? -1.160 -6.175 14.973 1.00 98.25 437 VAL A C 1
ATOM 3419 O O . VAL A 1 437 ? 0.001 -6.265 15.365 1.00 98.25 437 VAL A O 1
ATOM 3422 N N . LYS A 1 438 ? -1.913 -7.249 14.733 1.00 97.62 438 LYS A N 1
ATOM 3423 C CA . LYS A 1 438 ? -1.428 -8.627 14.847 1.00 97.62 438 LYS A CA 1
ATOM 3424 C C . LYS A 1 438 ? -0.261 -8.895 13.900 1.00 97.62 438 LYS A C 1
ATOM 3426 O O . LYS A 1 438 ? 0.747 -9.468 14.313 1.00 97.62 438 LYS A O 1
ATOM 3431 N N . GLU A 1 439 ? -0.353 -8.429 12.657 1.00 97.50 439 GLU A N 1
ATOM 3432 C CA . GLU A 1 439 ? 0.759 -8.516 11.711 1.00 97.50 439 GLU A CA 1
ATOM 3433 C C . GLU A 1 439 ? 1.958 -7.670 12.166 1.00 97.50 439 GLU A C 1
ATOM 3435 O O . GLU A 1 439 ? 3.096 -8.129 12.085 1.00 97.50 439 GLU A O 1
ATOM 3440 N N . LEU A 1 440 ? 1.736 -6.484 12.744 1.00 97.81 440 LEU A N 1
ATOM 3441 C CA . LEU A 1 440 ? 2.813 -5.692 13.343 1.00 97.81 440 LEU A CA 1
ATOM 3442 C C . LEU A 1 440 ? 3.504 -6.423 14.509 1.00 97.81 440 LEU A C 1
ATOM 3444 O O . LEU A 1 440 ? 4.733 -6.407 14.604 1.00 97.81 440 LEU A O 1
ATOM 3448 N N . ALA A 1 441 ? 2.744 -7.112 15.363 1.00 97.75 441 ALA A N 1
ATOM 3449 C CA . ALA A 1 441 ? 3.290 -7.928 16.446 1.00 97.75 441 ALA A CA 1
ATOM 3450 C C . ALA A 1 441 ? 4.134 -9.095 15.899 1.00 97.75 441 ALA A C 1
ATOM 3452 O O . ALA A 1 441 ? 5.221 -9.378 16.411 1.00 97.75 441 ALA A O 1
ATOM 3453 N N . ARG A 1 442 ? 3.685 -9.739 14.811 1.00 96.81 442 ARG A N 1
ATOM 3454 C CA . ARG A 1 442 ? 4.459 -10.767 14.095 1.00 96.81 442 ARG A CA 1
ATOM 3455 C C . ARG A 1 442 ? 5.759 -10.197 13.520 1.00 96.81 442 ARG A C 1
ATOM 3457 O O . ARG A 1 442 ? 6.819 -10.809 13.673 1.00 96.81 442 ARG A O 1
ATOM 3464 N N . LEU A 1 443 ? 5.706 -9.028 12.882 1.00 95.25 443 LEU A N 1
ATOM 3465 C CA . LEU A 1 443 ? 6.885 -8.344 12.344 1.00 95.25 443 LEU A CA 1
ATOM 3466 C C . LEU A 1 443 ? 7.882 -7.990 13.452 1.00 95.25 443 LEU A C 1
ATOM 3468 O O . LEU A 1 443 ? 9.072 -8.243 13.292 1.00 95.25 443 LEU A O 1
ATOM 3472 N N . SER A 1 444 ? 7.405 -7.545 14.618 1.00 95.81 444 SER A N 1
ATOM 3473 C CA . SER A 1 444 ? 8.265 -7.276 15.776 1.00 95.81 444 SER A CA 1
ATOM 3474 C C . SER A 1 444 ? 8.991 -8.518 16.301 1.00 95.81 444 SER A C 1
ATOM 3476 O O . SER A 1 444 ? 10.112 -8.401 16.788 1.00 95.81 444 SER A O 1
ATOM 3478 N N . LYS A 1 445 ? 8.387 -9.709 16.194 1.00 95.31 445 LYS A N 1
ATOM 3479 C CA . LYS A 1 445 ? 9.024 -10.983 16.579 1.00 95.31 445 LYS A CA 1
ATOM 3480 C C . LYS A 1 445 ? 10.008 -11.491 15.520 1.00 95.31 445 LYS A C 1
ATOM 3482 O O . LYS A 1 445 ? 11.006 -12.122 15.853 1.00 95.31 445 LYS A O 1
ATOM 3487 N N . THR A 1 446 ? 9.727 -11.242 14.241 1.00 93.88 446 THR A N 1
ATOM 3488 C CA . THR A 1 446 ? 10.515 -11.771 13.110 1.00 93.88 446 THR A CA 1
ATOM 3489 C C . THR A 1 446 ? 11.612 -10.826 12.617 1.00 93.88 446 THR A C 1
ATOM 3491 O O . THR A 1 446 ? 12.542 -11.280 11.952 1.00 93.88 446 THR A O 1
ATOM 3494 N N . ASN A 1 447 ? 11.526 -9.531 12.939 1.00 93.62 447 ASN A N 1
ATOM 3495 C CA . ASN A 1 447 ? 12.413 -8.463 12.463 1.00 93.62 447 ASN A CA 1
ATOM 3496 C C . ASN A 1 447 ? 12.500 -8.355 10.927 1.00 93.62 447 ASN A C 1
ATOM 3498 O O . ASN A 1 447 ? 13.494 -7.879 10.375 1.00 93.62 447 ASN A O 1
ATOM 3502 N N . GLU A 1 448 ? 11.458 -8.793 10.216 1.00 92.94 448 GLU A N 1
ATOM 3503 C CA . GLU A 1 448 ? 11.389 -8.726 8.753 1.00 92.94 448 GLU A CA 1
ATOM 3504 C C . GLU A 1 448 ? 11.317 -7.290 8.212 1.00 92.94 448 GLU A C 1
ATOM 3506 O O . GLU A 1 448 ? 11.795 -7.029 7.106 1.00 92.94 448 GLU A O 1
ATOM 3511 N N . ASP A 1 449 ? 10.723 -6.381 8.982 1.00 94.00 449 ASP A N 1
ATOM 3512 C CA . ASP A 1 449 ? 10.652 -4.941 8.734 1.00 94.00 449 ASP A CA 1
ATOM 3513 C C . ASP A 1 449 ? 12.001 -4.254 9.003 1.00 94.00 449 ASP A C 1
ATOM 3515 O O . ASP A 1 449 ? 12.495 -3.501 8.167 1.00 94.00 449 ASP A O 1
ATOM 3519 N N . VAL A 1 450 ? 12.660 -4.596 10.111 1.00 95.75 450 VAL A N 1
ATOM 3520 C CA . VAL A 1 450 ? 14.010 -4.119 10.460 1.00 95.75 450 VAL A CA 1
ATOM 3521 C C . VAL A 1 450 ? 15.045 -4.546 9.415 1.00 95.75 450 VAL A C 1
ATOM 3523 O O . VAL A 1 450 ? 15.957 -3.791 9.082 1.00 95.75 450 VAL A O 1
ATOM 3526 N N . ALA A 1 451 ? 14.893 -5.741 8.838 1.00 94.69 451 ALA A N 1
ATOM 3527 C CA . ALA A 1 451 ? 15.758 -6.202 7.756 1.00 94.69 451 ALA A CA 1
ATOM 3528 C C . ALA A 1 451 ? 15.760 -5.245 6.547 1.00 94.69 451 ALA A C 1
ATOM 3530 O O . ALA A 1 451 ? 16.798 -5.109 5.903 1.00 94.69 451 ALA A O 1
ATOM 3531 N N . VAL A 1 452 ? 14.653 -4.540 6.273 1.00 95.75 452 VAL A N 1
ATOM 3532 C CA . VAL A 1 452 ? 14.589 -3.532 5.200 1.00 95.75 452 VAL A CA 1
ATOM 3533 C C . VAL A 1 452 ? 15.542 -2.373 5.503 1.00 95.75 452 VAL A C 1
ATOM 3535 O O . VAL A 1 452 ? 16.374 -2.044 4.662 1.00 95.75 452 VAL A O 1
ATOM 3538 N N . PHE A 1 453 ? 15.504 -1.807 6.715 1.00 95.88 453 PHE A N 1
ATOM 3539 C CA . PHE A 1 453 ? 16.433 -0.742 7.121 1.00 95.88 453 PHE A CA 1
ATOM 3540 C C . PHE A 1 453 ? 17.894 -1.176 6.984 1.00 95.88 453 PHE A C 1
ATOM 3542 O O . PHE A 1 453 ? 18.703 -0.450 6.409 1.00 95.88 453 PHE A O 1
ATOM 3549 N N . ARG A 1 454 ? 18.217 -2.401 7.414 1.00 93.25 454 ARG A N 1
ATOM 3550 C CA . ARG A 1 454 ? 19.574 -2.961 7.310 1.00 93.25 454 ARG A CA 1
ATOM 3551 C C . ARG A 1 454 ? 20.041 -3.122 5.865 1.00 93.25 454 ARG A C 1
ATOM 3553 O O . ARG A 1 454 ? 21.194 -2.823 5.570 1.00 93.25 454 ARG A O 1
ATOM 3560 N N . GLU A 1 455 ? 19.170 -3.568 4.958 1.00 93.44 455 GLU A N 1
ATOM 3561 C CA . GLU A 1 455 ? 19.498 -3.663 3.528 1.00 93.44 455 GLU A CA 1
ATOM 3562 C C . GLU A 1 455 ? 19.800 -2.283 2.920 1.00 93.44 455 GLU A C 1
ATOM 3564 O O . GLU A 1 455 ? 20.744 -2.142 2.135 1.00 93.44 455 GLU A O 1
ATOM 3569 N N . TYR A 1 456 ? 19.034 -1.256 3.303 1.00 94.06 456 TYR A N 1
ATOM 3570 C CA . TYR A 1 456 ? 19.274 0.120 2.865 1.00 94.06 456 TYR A CA 1
ATOM 3571 C C . TYR A 1 456 ? 20.559 0.691 3.470 1.00 94.06 456 TYR A C 1
ATOM 3573 O O . TYR A 1 456 ? 21.368 1.231 2.722 1.00 94.06 456 TYR A O 1
ATOM 3581 N N . ALA A 1 457 ? 20.802 0.517 4.772 1.00 92.25 457 ALA A N 1
ATOM 3582 C CA . ALA A 1 457 ? 22.026 0.972 5.437 1.00 92.25 457 ALA A CA 1
ATOM 3583 C C . ALA A 1 457 ? 23.285 0.303 4.859 1.00 92.25 457 ALA A C 1
ATOM 3585 O O . ALA A 1 457 ? 24.307 0.955 4.676 1.00 92.25 457 ALA A O 1
ATOM 3586 N N . ALA A 1 458 ? 23.203 -0.985 4.509 1.00 89.12 458 ALA A N 1
ATOM 3587 C CA . ALA A 1 458 ? 24.296 -1.700 3.849 1.00 89.12 458 ALA A CA 1
ATOM 3588 C C . ALA A 1 458 ? 24.549 -1.216 2.410 1.00 89.12 458 ALA A C 1
ATOM 3590 O O . ALA A 1 458 ? 25.651 -1.376 1.894 1.00 89.12 458 ALA A O 1
ATOM 3591 N N . THR A 1 459 ? 23.534 -0.650 1.750 1.00 89.06 459 THR A N 1
ATOM 3592 C CA . THR A 1 459 ? 23.671 -0.098 0.394 1.00 89.06 459 THR A CA 1
ATOM 3593 C C . THR A 1 459 ? 24.178 1.343 0.423 1.00 89.06 459 THR A C 1
ATOM 3595 O O . THR A 1 459 ? 25.034 1.706 -0.376 1.00 89.06 459 THR A O 1
ATOM 3598 N N . PHE A 1 460 ? 23.663 2.164 1.337 1.00 88.00 460 PHE A N 1
ATOM 3599 C CA . PHE A 1 460 ? 23.974 3.586 1.458 1.00 88.00 460 PHE A CA 1
ATOM 3600 C C . PHE A 1 460 ? 24.920 3.819 2.639 1.00 88.00 460 PHE A C 1
ATOM 3602 O O . PHE A 1 460 ? 24.486 4.039 3.767 1.00 88.00 460 PHE A O 1
ATOM 3609 N N . GLY A 1 461 ? 26.220 3.760 2.351 1.00 71.56 461 GLY A N 1
ATOM 3610 C CA . GLY A 1 461 ? 27.307 3.993 3.300 1.00 71.56 461 GLY A CA 1
ATOM 3611 C C . GLY A 1 461 ? 28.564 4.505 2.592 1.00 71.56 461 GLY A C 1
ATOM 3612 O O . GLY A 1 461 ? 28.492 4.961 1.449 1.00 71.56 461 GLY A O 1
ATOM 3613 N N . LYS A 1 462 ? 29.727 4.379 3.244 1.00 63.75 462 LYS A N 1
ATOM 3614 C CA . LYS A 1 462 ? 31.014 4.939 2.778 1.00 63.75 462 LYS A CA 1
ATOM 3615 C C . LYS A 1 462 ? 31.404 4.563 1.341 1.00 63.75 462 LYS A C 1
ATOM 3617 O O . LYS A 1 462 ? 32.074 5.345 0.674 1.00 63.75 462 LYS A O 1
ATOM 3622 N N . ASP A 1 463 ? 30.958 3.406 0.859 1.00 69.38 463 ASP A N 1
ATOM 3623 C CA . ASP A 1 463 ? 31.283 2.891 -0.476 1.00 69.38 463 ASP A CA 1
ATOM 3624 C C . ASP A 1 463 ? 30.506 3.579 -1.619 1.00 69.38 463 ASP A C 1
ATOM 3626 O O . ASP A 1 463 ? 30.763 3.301 -2.791 1.00 69.38 463 ASP A O 1
ATOM 3630 N N . ASN A 1 464 ? 29.576 4.493 -1.308 1.00 71.62 464 ASN A N 1
ATOM 3631 C CA . ASN A 1 464 ? 28.849 5.309 -2.287 1.00 71.62 464 ASN A CA 1
ATOM 3632 C C . ASN A 1 464 ? 29.030 6.813 -1.987 1.00 71.62 464 ASN A C 1
ATOM 3634 O O . ASN A 1 464 ? 28.143 7.434 -1.393 1.00 71.62 464 ASN A O 1
ATOM 3638 N N . PRO A 1 465 ? 30.163 7.425 -2.396 1.00 67.25 465 PRO A N 1
ATOM 3639 C CA . PRO A 1 465 ? 30.446 8.839 -2.148 1.00 67.25 465 PRO A CA 1
ATOM 3640 C C . PRO A 1 465 ? 29.327 9.756 -2.664 1.00 67.25 465 PRO A C 1
ATOM 3642 O O . PRO A 1 465 ? 28.886 9.631 -3.807 1.00 67.25 465 PRO A O 1
ATOM 3645 N N . GLY A 1 466 ? 28.855 10.672 -1.813 1.00 74.69 466 GLY A N 1
AT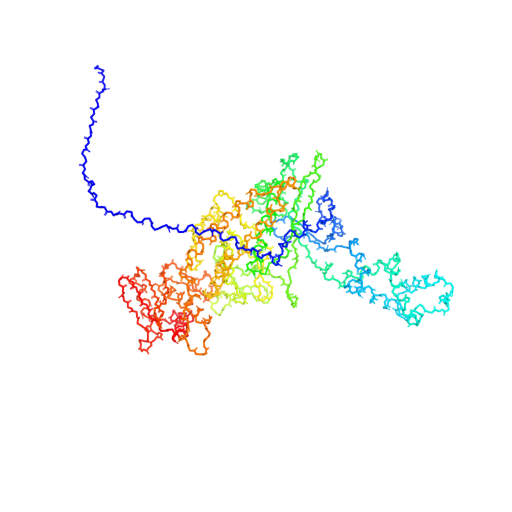OM 3646 C CA . GLY A 1 466 ? 27.741 11.583 -2.114 1.00 74.69 466 GLY A CA 1
ATOM 3647 C C . GLY A 1 466 ? 26.337 10.963 -2.009 1.00 74.69 466 GLY A C 1
ATOM 3648 O O . GLY A 1 466 ? 25.361 11.621 -2.364 1.00 74.69 466 GLY A O 1
ATOM 3649 N N . LEU A 1 467 ? 26.224 9.716 -1.528 1.00 84.62 467 LEU A N 1
ATOM 3650 C CA . LEU A 1 467 ? 24.966 9.026 -1.196 1.00 84.62 467 LEU A CA 1
ATOM 3651 C C . LEU A 1 467 ? 25.054 8.291 0.160 1.00 84.62 467 LEU A C 1
ATOM 3653 O O . LEU A 1 467 ? 24.395 7.269 0.364 1.00 84.62 467 LEU A O 1
ATOM 3657 N N . ASP A 1 468 ? 25.886 8.776 1.084 1.00 87.94 468 ASP A N 1
ATOM 3658 C CA . ASP A 1 468 ? 25.962 8.214 2.434 1.00 87.94 468 ASP A CA 1
ATOM 3659 C C . ASP A 1 468 ? 24.773 8.703 3.271 1.00 87.94 468 ASP A C 1
ATOM 3661 O O . ASP A 1 468 ? 24.761 9.824 3.779 1.00 87.94 468 ASP A O 1
ATOM 3665 N N . PHE A 1 469 ? 23.761 7.842 3.390 1.00 90.12 469 PHE A N 1
ATOM 3666 C CA . PHE A 1 469 ? 22.564 8.087 4.196 1.00 90.12 469 PHE A CA 1
ATOM 3667 C C . PHE A 1 469 ? 22.527 7.246 5.476 1.00 90.12 469 PHE A C 1
ATOM 3669 O O . PHE A 1 469 ? 21.466 7.102 6.087 1.00 90.12 469 PHE A O 1
ATOM 3676 N N . SER A 1 470 ? 23.653 6.648 5.871 1.00 88.31 470 SER A N 1
ATOM 3677 C CA . SER A 1 470 ? 23.707 5.676 6.967 1.00 88.31 470 SER A CA 1
ATOM 3678 C C . SER A 1 470 ? 23.166 6.241 8.287 1.00 88.31 470 SER A C 1
ATOM 3680 O O . SER A 1 470 ? 22.351 5.593 8.947 1.00 88.31 470 SER A O 1
ATOM 3682 N N . GLY A 1 471 ? 23.535 7.479 8.634 1.00 89.56 471 GLY A N 1
ATOM 3683 C CA . GLY A 1 471 ? 23.028 8.171 9.824 1.00 89.56 471 GLY A CA 1
ATOM 3684 C C . GLY A 1 471 ? 21.518 8.423 9.773 1.00 89.56 471 GLY A C 1
ATOM 3685 O O . GLY A 1 471 ? 20.805 8.138 10.731 1.00 89.56 471 GLY A O 1
ATOM 3686 N N . GLN A 1 472 ? 20.999 8.881 8.632 1.00 90.50 472 GLN A N 1
ATOM 3687 C CA . GLN A 1 472 ? 19.572 9.160 8.455 1.00 90.50 472 GLN A CA 1
ATOM 3688 C C . GLN A 1 472 ? 18.739 7.875 8.479 1.00 90.50 472 GLN A C 1
ATOM 3690 O O . GLN A 1 472 ? 17.642 7.866 9.033 1.00 90.50 472 GLN A O 1
ATOM 3695 N N . ILE A 1 473 ? 19.249 6.786 7.898 1.00 94.19 473 ILE A N 1
ATOM 3696 C CA . ILE A 1 473 ? 18.600 5.473 7.949 1.00 94.19 473 ILE A CA 1
ATOM 3697 C C . ILE A 1 473 ? 18.528 4.979 9.397 1.00 94.19 473 ILE A C 1
ATOM 3699 O O . ILE A 1 473 ? 17.463 4.528 9.815 1.00 94.19 473 ILE A O 1
ATOM 3703 N N . ALA A 1 474 ? 19.601 5.140 10.177 1.00 93.44 474 ALA A N 1
ATOM 3704 C CA . ALA A 1 474 ? 19.612 4.788 11.596 1.00 93.44 474 ALA A CA 1
ATOM 3705 C C . ALA A 1 474 ? 18.608 5.621 12.420 1.00 93.44 474 ALA A C 1
ATOM 3707 O O . ALA A 1 474 ? 17.887 5.072 13.256 1.00 93.44 474 ALA A O 1
ATOM 3708 N N . ASP A 1 475 ? 18.498 6.927 12.156 1.00 92.94 475 ASP A N 1
ATOM 3709 C CA . ASP A 1 475 ? 17.508 7.791 12.812 1.00 92.94 475 ASP A CA 1
ATOM 3710 C C . ASP A 1 475 ? 16.066 7.388 12.467 1.00 92.94 475 ASP A C 1
ATOM 3712 O O . ASP A 1 475 ? 15.196 7.363 13.345 1.00 92.94 475 ASP A O 1
ATOM 3716 N N . MET A 1 476 ? 15.802 7.049 11.198 1.00 94.50 476 MET A N 1
ATOM 3717 C CA . MET A 1 476 ? 14.495 6.551 10.760 1.00 94.50 476 MET A CA 1
ATOM 3718 C C . MET A 1 476 ? 14.162 5.206 11.406 1.00 94.50 476 MET A C 1
ATOM 3720 O O . MET A 1 476 ? 13.046 5.041 11.893 1.00 94.50 476 MET A O 1
ATOM 3724 N N . GLU A 1 477 ? 15.115 4.271 11.454 1.00 95.50 477 GLU A N 1
ATOM 3725 C CA . GLU A 1 477 ? 14.946 2.966 12.103 1.00 95.50 477 GLU A CA 1
ATOM 3726 C C . GLU A 1 477 ? 14.610 3.142 13.588 1.00 95.50 477 GLU A C 1
ATOM 3728 O O . GLU A 1 477 ? 13.626 2.587 14.074 1.00 95.50 477 GLU A O 1
ATOM 3733 N N . LYS A 1 478 ? 15.357 3.992 14.302 1.00 94.69 478 LYS A N 1
ATOM 3734 C CA . LYS A 1 478 ? 15.109 4.288 15.718 1.00 94.69 478 LYS A CA 1
ATOM 3735 C C . LYS A 1 478 ? 13.717 4.881 15.951 1.00 94.69 478 LYS A C 1
ATOM 3737 O O . LYS A 1 478 ? 13.010 4.452 16.865 1.00 94.69 478 LYS A O 1
ATOM 3742 N N . ALA A 1 479 ? 13.313 5.862 15.143 1.00 93.44 479 ALA A N 1
ATOM 3743 C CA . ALA A 1 479 ? 11.990 6.478 15.251 1.00 93.44 479 ALA A CA 1
ATOM 3744 C C . ALA A 1 479 ? 10.865 5.480 14.926 1.00 93.44 479 ALA A C 1
ATOM 3746 O O . ALA A 1 479 ? 9.852 5.441 15.625 1.00 93.44 479 ALA A O 1
ATOM 3747 N N . TYR A 1 480 ? 11.062 4.650 13.900 1.00 95.62 480 TYR A N 1
ATOM 3748 C CA . TYR A 1 480 ? 10.149 3.575 13.518 1.00 95.62 480 TYR A CA 1
ATOM 3749 C C . TYR A 1 480 ? 9.972 2.551 14.643 1.00 95.62 480 TYR A C 1
ATOM 3751 O O . TYR A 1 480 ? 8.839 2.249 15.016 1.00 95.62 480 TYR A O 1
ATOM 3759 N N . LEU A 1 481 ? 11.069 2.071 15.234 1.00 96.00 481 LEU A N 1
ATOM 3760 C CA . LEU A 1 481 ? 11.041 1.102 16.331 1.00 96.00 481 LEU A CA 1
ATOM 3761 C C . LEU A 1 481 ? 10.324 1.652 17.567 1.00 96.00 481 LEU A C 1
ATOM 3763 O O . LEU A 1 481 ? 9.424 0.995 18.082 1.00 96.00 481 LEU A O 1
ATOM 3767 N N . SER A 1 482 ? 10.637 2.883 17.985 1.00 94.69 482 SER A N 1
ATOM 3768 C CA . SER A 1 482 ? 9.967 3.507 19.134 1.00 94.69 482 SER A CA 1
ATOM 3769 C C . SER A 1 482 ? 8.457 3.646 18.918 1.00 94.69 482 SER A C 1
ATOM 3771 O O . SER A 1 482 ? 7.666 3.420 19.836 1.00 94.69 482 SER A O 1
ATOM 3773 N N . ARG A 1 483 ? 8.035 3.985 17.695 1.00 94.38 483 ARG A N 1
ATOM 3774 C CA . ARG A 1 483 ? 6.616 4.074 17.344 1.00 94.38 483 ARG A CA 1
ATOM 3775 C C . ARG A 1 483 ? 5.943 2.710 17.287 1.00 94.38 483 ARG A C 1
ATOM 3777 O O . ARG A 1 483 ? 4.818 2.580 17.762 1.00 94.38 483 ARG A O 1
ATOM 3784 N N . ARG A 1 484 ? 6.621 1.704 16.729 1.00 96.12 484 ARG A N 1
ATOM 3785 C CA . ARG A 1 484 ? 6.159 0.312 16.710 1.00 96.12 484 ARG A CA 1
ATOM 3786 C C . ARG A 1 484 ? 5.898 -0.191 18.124 1.00 96.12 484 ARG A C 1
ATOM 3788 O O . ARG A 1 484 ? 4.825 -0.719 18.380 1.00 96.12 484 ARG A O 1
ATOM 3795 N N . GLU A 1 485 ? 6.847 0.012 19.031 1.00 95.94 485 GLU A N 1
ATOM 3796 C CA . GLU A 1 485 ? 6.726 -0.378 20.439 1.00 95.94 485 GLU A CA 1
ATOM 3797 C C . GLU A 1 485 ? 5.562 0.336 21.123 1.00 95.94 485 GLU A C 1
ATOM 3799 O O . GLU A 1 485 ? 4.741 -0.317 21.756 1.00 95.94 485 GLU A O 1
ATOM 3804 N N . HIS A 1 486 ? 5.428 1.651 20.927 1.00 95.81 486 HIS A N 1
ATOM 3805 C CA . HIS A 1 486 ? 4.293 2.401 21.465 1.00 95.81 486 HIS A CA 1
ATOM 3806 C C . HIS A 1 486 ? 2.945 1.877 20.952 1.00 95.81 486 HIS A C 1
ATOM 3808 O O . HIS A 1 486 ? 2.012 1.732 21.734 1.00 95.81 486 HIS A O 1
ATOM 3814 N N . ILE A 1 487 ? 2.832 1.580 19.654 1.00 97.12 487 ILE A N 1
ATOM 3815 C CA . ILE A 1 487 ? 1.614 0.987 19.095 1.00 97.12 487 ILE A CA 1
ATOM 3816 C C . ILE A 1 487 ? 1.338 -0.369 19.755 1.00 97.12 487 ILE A C 1
ATOM 3818 O O . ILE A 1 487 ? 0.226 -0.609 20.207 1.00 97.12 487 ILE A O 1
ATOM 3822 N N . LEU A 1 488 ? 2.325 -1.258 19.838 1.00 97.62 488 LEU A N 1
ATOM 3823 C CA . LEU A 1 488 ? 2.116 -2.585 20.424 1.00 97.62 488 LEU A CA 1
ATOM 3824 C C . LEU A 1 488 ? 1.730 -2.521 21.908 1.00 97.62 488 LEU A C 1
ATOM 3826 O O . LEU A 1 488 ? 0.903 -3.317 22.337 1.00 97.62 488 LEU A O 1
ATOM 3830 N N . ASP A 1 489 ? 2.264 -1.552 22.650 1.00 97.25 489 ASP A N 1
ATOM 3831 C CA . ASP A 1 489 ? 1.894 -1.265 24.039 1.00 97.25 489 ASP A CA 1
ATOM 3832 C C . ASP A 1 489 ? 0.427 -0.807 24.155 1.00 97.25 489 ASP A C 1
ATOM 3834 O O . ASP A 1 489 ? -0.366 -1.424 24.862 1.00 97.25 489 ASP A O 1
ATOM 3838 N N . VAL A 1 490 ? 0.012 0.188 23.358 1.00 96.81 490 VAL A N 1
ATOM 3839 C CA . VAL A 1 490 ? -1.376 0.702 23.325 1.00 96.81 490 VAL A CA 1
ATOM 3840 C C . VAL A 1 490 ? -2.401 -0.392 23.001 1.00 96.81 490 VAL A C 1
ATOM 3842 O O . VAL A 1 490 ? -3.532 -0.370 23.496 1.00 96.81 490 VAL A O 1
ATOM 3845 N N . PHE A 1 491 ? -2.030 -1.344 22.146 1.00 97.69 491 PHE A N 1
ATOM 3846 C CA . PHE A 1 491 ? -2.905 -2.436 21.728 1.00 97.69 491 PHE A CA 1
ATOM 3847 C C . PHE A 1 491 ? -2.671 -3.745 22.494 1.00 97.69 491 PHE A C 1
ATOM 3849 O O . PHE A 1 491 ? -3.308 -4.739 22.148 1.00 97.69 491 PHE A O 1
ATOM 3856 N N . GLY A 1 492 ? -1.824 -3.765 23.531 1.00 96.06 492 GLY A N 1
ATOM 3857 C CA . GLY A 1 492 ? -1.448 -4.980 24.265 1.00 96.06 492 GLY A CA 1
ATOM 3858 C C . GLY A 1 492 ? -2.652 -5.785 24.761 1.00 96.06 492 GLY A C 1
ATOM 3859 O O . GLY A 1 492 ? -2.785 -6.962 24.429 1.00 96.06 492 GLY A O 1
ATOM 3860 N N . ASP A 1 493 ? -3.596 -5.124 25.434 1.00 93.44 493 ASP A N 1
ATOM 3861 C CA . ASP A 1 493 ? -4.822 -5.763 25.941 1.00 93.44 493 ASP A CA 1
ATOM 3862 C C . ASP A 1 493 ? -5.691 -6.365 24.825 1.00 93.44 493 ASP A C 1
ATOM 3864 O O . ASP A 1 493 ? -6.335 -7.394 25.001 1.00 93.44 493 ASP A O 1
ATOM 3868 N N . ARG A 1 494 ? -5.705 -5.737 23.644 1.00 96.06 494 ARG A N 1
ATOM 3869 C CA . ARG A 1 494 ? -6.497 -6.198 22.489 1.00 96.06 494 ARG A CA 1
ATOM 3870 C C . ARG A 1 494 ? -5.800 -7.326 21.745 1.00 96.06 494 ARG A C 1
ATOM 3872 O O . ARG A 1 494 ? -6.462 -8.200 21.197 1.00 96.06 494 ARG A O 1
ATOM 3879 N N . LEU A 1 495 ? -4.470 -7.312 21.724 1.00 97.31 495 LEU A N 1
ATOM 3880 C CA . LEU A 1 495 ? -3.662 -8.399 21.186 1.00 97.31 495 LEU A CA 1
ATOM 3881 C C . LEU A 1 495 ? -3.815 -9.677 22.016 1.00 97.31 495 LEU A C 1
ATOM 3883 O O . LEU A 1 495 ? -3.828 -10.754 21.427 1.00 97.31 495 LEU A O 1
ATOM 3887 N N . ALA A 1 496 ? -4.007 -9.561 23.334 1.00 96.50 496 ALA A N 1
ATOM 3888 C CA . ALA A 1 496 ? -4.202 -10.708 24.221 1.00 96.50 496 ALA A CA 1
ATOM 3889 C C . ALA A 1 496 ? -5.401 -11.592 23.824 1.00 96.50 496 ALA A C 1
ATOM 3891 O O . ALA A 1 496 ? -5.374 -12.792 24.070 1.00 96.50 496 ALA A O 1
ATOM 3892 N N . VAL A 1 497 ? -6.411 -11.044 23.133 1.00 97.56 497 VAL A N 1
ATOM 3893 C CA . VAL A 1 497 ? -7.559 -11.818 22.617 1.00 97.56 497 VAL A CA 1
ATOM 3894 C C . VAL A 1 497 ? -7.120 -12.965 21.702 1.00 97.56 497 VAL A C 1
ATOM 3896 O O . VAL A 1 497 ? -7.767 -14.010 21.666 1.00 97.56 497 VAL A O 1
ATOM 3899 N N . TYR A 1 498 ? -6.018 -12.801 20.966 1.00 96.50 498 TYR A N 1
ATOM 3900 C CA . TYR A 1 498 ? -5.498 -13.854 20.092 1.00 96.50 498 TYR A CA 1
ATOM 3901 C C . TYR A 1 498 ? -4.861 -15.023 20.853 1.00 96.50 498 TYR A C 1
ATOM 3903 O O . TYR A 1 498 ? -4.681 -16.084 20.255 1.00 96.50 498 TYR A O 1
ATOM 3911 N N . ASP A 1 499 ? -4.560 -14.833 22.138 1.00 95.62 499 ASP A N 1
ATOM 3912 C CA . ASP A 1 499 ? -3.964 -15.836 23.021 1.00 95.62 499 ASP A CA 1
ATOM 3913 C C . ASP A 1 499 ? -5.003 -16.501 23.950 1.00 95.62 499 ASP A C 1
ATOM 3915 O O . ASP A 1 499 ? -4.655 -17.439 24.663 1.00 95.62 499 ASP A O 1
ATOM 3919 N N . PHE A 1 500 ? -6.267 -16.050 23.941 1.00 96.19 500 PHE A N 1
ATOM 3920 C CA . PHE A 1 500 ? -7.340 -16.654 24.743 1.00 96.19 500 PHE A CA 1
ATOM 3921 C C . PHE A 1 500 ? -7.653 -18.089 24.304 1.00 96.19 500 PHE A C 1
ATOM 3923 O O . PHE A 1 500 ? -7.613 -18.417 23.111 1.00 96.19 500 PHE A O 1
ATOM 3930 N N . ASP A 1 501 ? -8.051 -18.927 25.263 1.00 93.88 501 ASP A N 1
ATOM 3931 C CA . ASP A 1 501 ? -8.492 -20.290 24.992 1.00 93.88 501 ASP A CA 1
ATOM 3932 C C . ASP A 1 501 ? -9.979 -20.342 24.606 1.00 93.88 501 ASP A C 1
ATOM 3934 O O . ASP A 1 501 ? -10.893 -20.230 25.428 1.00 93.88 501 ASP A O 1
ATOM 3938 N N . PHE A 1 502 ? -10.234 -20.585 23.324 1.00 93.00 502 PHE A N 1
ATOM 3939 C CA . PHE A 1 502 ? -11.578 -20.772 22.779 1.00 93.00 502 PHE A CA 1
ATOM 3940 C C . PHE A 1 502 ? -11.995 -22.248 22.667 1.00 93.00 502 PHE A C 1
ATOM 3942 O O . PHE A 1 502 ? -12.900 -22.562 21.901 1.00 93.00 502 PHE A O 1
ATOM 3949 N N . SER A 1 503 ? -11.391 -23.165 23.428 1.00 84.94 503 SER A N 1
ATOM 3950 C CA . SER A 1 503 ? -11.755 -24.594 23.441 1.00 84.94 503 SER A CA 1
ATOM 3951 C C . SER A 1 503 ? -13.229 -24.884 23.796 1.00 84.94 503 SER A C 1
ATOM 3953 O O . SER A 1 503 ? -13.743 -25.936 23.424 1.00 84.94 503 SER A O 1
ATOM 3955 N N . GLY A 1 504 ? -13.929 -23.946 24.448 1.00 80.75 504 GLY A N 1
ATOM 3956 C CA . GLY A 1 504 ? -15.351 -24.045 24.819 1.00 80.75 504 GLY A CA 1
ATOM 3957 C C . GLY A 1 504 ? -16.360 -23.420 23.842 1.00 80.75 504 GLY A C 1
ATOM 3958 O O . GLY A 1 504 ? -17.539 -23.318 24.181 1.00 80.75 504 GLY A O 1
ATOM 3959 N N . VAL A 1 505 ? -15.940 -22.951 22.659 1.00 90.12 505 VAL A N 1
ATOM 3960 C CA . VAL A 1 505 ? -16.883 -22.413 21.655 1.00 90.12 505 VAL A CA 1
ATOM 3961 C C . VAL A 1 505 ? -17.611 -23.544 20.911 1.00 90.12 505 VAL A C 1
ATOM 3963 O O . VAL A 1 505 ? -17.076 -24.649 20.813 1.00 90.12 505 VAL A O 1
ATOM 3966 N N . PRO A 1 506 ? -18.817 -23.313 20.354 1.00 88.31 506 PRO A N 1
ATOM 3967 C CA . PRO A 1 506 ? -19.545 -24.355 19.632 1.00 88.31 506 PRO A CA 1
ATOM 3968 C C . PRO A 1 506 ? -18.732 -24.902 18.452 1.00 88.31 506 PRO A C 1
ATOM 3970 O O . PRO A 1 506 ? -18.089 -24.131 17.747 1.00 88.31 506 PRO A O 1
ATOM 3973 N N . ASN A 1 507 ? -18.837 -26.204 18.157 1.00 82.69 507 ASN A N 1
ATOM 3974 C CA . ASN A 1 507 ? -18.088 -26.864 17.068 1.00 82.69 507 ASN A CA 1
ATOM 3975 C C . ASN A 1 507 ? -18.282 -26.222 15.678 1.00 82.69 507 ASN A C 1
ATOM 3977 O O . ASN A 1 507 ? -17.455 -26.403 14.787 1.00 82.69 507 ASN A O 1
ATOM 3981 N N . SER A 1 508 ? -19.374 -25.482 15.469 1.00 87.81 508 SER A N 1
ATOM 3982 C CA . SER A 1 508 ? -19.631 -24.713 14.246 1.00 87.81 508 SER A CA 1
ATOM 3983 C C . SER A 1 508 ? -18.802 -23.423 14.135 1.00 87.81 508 SER A C 1
ATOM 3985 O O . SER A 1 508 ? -18.877 -22.740 13.115 1.00 87.81 508 SER A O 1
ATOM 3987 N N . MET A 1 509 ? -18.046 -23.056 15.172 1.00 93.75 509 MET A N 1
ATOM 3988 C CA . MET A 1 509 ? -17.251 -21.837 15.263 1.00 93.75 509 MET A CA 1
ATOM 3989 C C . MET A 1 509 ? -15.767 -22.168 15.400 1.00 93.75 509 MET A C 1
ATOM 3991 O O . MET A 1 509 ? -15.355 -22.933 16.264 1.00 93.75 509 MET A O 1
ATOM 3995 N N . THR A 1 510 ? -14.941 -21.542 14.564 1.00 94.19 510 THR A N 1
ATOM 3996 C CA . THR A 1 510 ? -13.483 -21.655 14.695 1.00 94.19 510 THR A CA 1
ATOM 3997 C C . THR A 1 510 ? -12.958 -20.703 15.778 1.00 94.19 510 THR A C 1
ATOM 3999 O O . THR A 1 510 ? -13.549 -19.632 15.968 1.00 94.19 510 THR A O 1
ATOM 4002 N N . PRO A 1 511 ? -11.814 -20.995 16.427 1.00 93.06 511 PRO A N 1
ATOM 4003 C CA . PRO A 1 511 ? -11.163 -20.050 17.337 1.00 93.06 511 PRO A CA 1
ATOM 4004 C C . PRO A 1 511 ? -10.915 -18.677 16.699 1.00 93.06 511 PRO A C 1
ATOM 4006 O O . PRO A 1 511 ? -11.112 -17.647 17.335 1.00 93.06 511 PRO A O 1
ATOM 4009 N N . GLN A 1 512 ? -10.565 -18.636 15.409 1.00 94.25 512 GLN A N 1
ATOM 4010 C CA . GLN A 1 512 ? -10.356 -17.385 14.676 1.00 94.25 512 GLN A CA 1
ATOM 4011 C C . GLN A 1 512 ? -11.653 -16.579 14.539 1.00 94.25 512 GLN A C 1
ATOM 4013 O O . GLN A 1 512 ? -11.638 -15.354 14.643 1.00 94.25 512 GLN A O 1
ATOM 4018 N N . THR A 1 513 ? -12.789 -17.246 14.325 1.00 96.00 513 THR A N 1
ATOM 4019 C CA . THR A 1 513 ? -14.104 -16.592 14.325 1.00 96.00 513 THR A CA 1
ATOM 4020 C C . THR A 1 513 ? -14.433 -16.038 15.712 1.00 96.00 513 THR A C 1
ATOM 4022 O O . THR A 1 513 ? -14.853 -14.890 15.814 1.00 96.00 513 THR A O 1
ATOM 4025 N N . ALA A 1 514 ? -14.179 -16.801 16.778 1.00 96.62 514 ALA A N 1
ATOM 4026 C CA . ALA A 1 514 ? -14.428 -16.363 18.151 1.00 96.62 514 ALA A CA 1
ATOM 4027 C C . ALA A 1 514 ? -13.582 -15.137 18.549 1.00 96.62 514 ALA A C 1
ATOM 4029 O O . ALA A 1 514 ? -14.103 -14.188 19.138 1.00 96.62 514 ALA A O 1
ATOM 4030 N N . GLN A 1 515 ? -12.306 -15.106 18.152 1.00 96.94 515 GLN A N 1
ATOM 4031 C CA . GLN A 1 515 ? -11.408 -13.957 18.335 1.00 96.94 515 GLN A CA 1
ATOM 4032 C C . GLN A 1 515 ? -11.954 -12.696 17.654 1.00 96.94 515 GLN A C 1
ATOM 4034 O O . GLN A 1 515 ? -12.043 -11.635 18.275 1.00 96.94 515 GLN A O 1
ATOM 4039 N N . ARG A 1 516 ? -12.369 -12.812 16.385 1.00 97.50 516 ARG A N 1
ATOM 4040 C CA . ARG A 1 516 ? -12.945 -11.691 15.625 1.00 97.50 516 ARG A CA 1
ATOM 4041 C C . ARG A 1 516 ? -14.234 -11.187 16.263 1.00 97.50 516 ARG A C 1
ATOM 4043 O O . ARG A 1 516 ? -14.374 -9.986 16.472 1.00 97.50 516 ARG A O 1
ATOM 4050 N N . ASN A 1 517 ? -15.121 -12.104 16.637 1.00 97.75 517 ASN A N 1
ATOM 4051 C CA . ASN A 1 517 ? -16.376 -11.779 17.302 1.00 97.75 517 ASN A CA 1
ATOM 4052 C C . ASN A 1 517 ? -16.138 -11.049 18.629 1.00 97.75 517 ASN A C 1
ATOM 4054 O O . ASN A 1 517 ? -16.787 -10.043 18.892 1.00 97.75 517 ASN A O 1
ATOM 4058 N N . THR A 1 518 ? -15.166 -11.499 19.426 1.00 97.94 518 THR A N 1
ATOM 4059 C CA . THR A 1 518 ? -14.781 -10.856 20.693 1.00 97.94 518 THR A CA 1
ATOM 4060 C C . THR A 1 518 ? -14.331 -9.409 20.482 1.00 97.94 518 THR A C 1
ATOM 4062 O O . THR A 1 518 ? -14.786 -8.511 21.189 1.00 97.94 518 THR A O 1
ATOM 4065 N N . LEU A 1 519 ? -13.475 -9.162 19.485 1.00 98.25 519 LEU A N 1
ATOM 4066 C CA . LEU A 1 519 ? -13.002 -7.816 19.147 1.00 98.25 519 LEU A CA 1
ATOM 4067 C C . LEU A 1 519 ? -14.130 -6.915 18.624 1.00 98.25 519 LEU A C 1
ATOM 4069 O O . LEU A 1 519 ? -14.200 -5.743 18.985 1.00 98.25 519 LEU A O 1
ATOM 4073 N N . ASP A 1 520 ? -15.027 -7.442 17.796 1.00 97.88 520 ASP A N 1
ATOM 4074 C CA . ASP A 1 520 ? -16.140 -6.655 17.258 1.00 97.88 520 ASP A CA 1
ATOM 4075 C C . ASP A 1 520 ? -17.195 -6.338 18.333 1.00 97.88 520 ASP A C 1
ATOM 4077 O O . ASP A 1 520 ? -17.721 -5.226 18.352 1.00 97.88 520 ASP A O 1
ATOM 4081 N N . VAL A 1 521 ? -17.450 -7.255 19.277 1.00 97.50 521 VAL A N 1
ATOM 4082 C CA . VAL A 1 521 ? -18.279 -6.978 20.466 1.00 97.50 521 VAL A CA 1
ATOM 4083 C C . VAL A 1 521 ? -17.631 -5.891 21.325 1.00 97.50 521 VAL A C 1
ATOM 4085 O O . VAL A 1 521 ? -18.325 -4.980 21.772 1.00 97.50 521 VAL A O 1
ATOM 4088 N N . LEU A 1 522 ? -16.307 -5.932 21.515 1.00 97.38 522 LEU A N 1
ATOM 4089 C CA . LEU A 1 522 ? -15.577 -4.892 22.244 1.00 97.38 522 LEU A CA 1
ATOM 4090 C C . LEU A 1 522 ? -15.790 -3.503 21.617 1.00 97.38 522 LEU A C 1
ATOM 4092 O O . LEU A 1 522 ? -16.184 -2.574 22.320 1.00 97.38 522 LEU A O 1
ATOM 4096 N N . ASP A 1 523 ? -15.581 -3.362 20.302 1.00 96.44 523 ASP A N 1
ATOM 4097 C CA . ASP A 1 523 ? -15.805 -2.089 19.592 1.00 96.44 523 ASP A CA 1
ATOM 4098 C C . ASP A 1 523 ? -17.270 -1.653 19.688 1.00 96.44 523 ASP A C 1
ATOM 4100 O O . ASP A 1 523 ? -17.547 -0.482 19.946 1.00 96.44 523 ASP A O 1
ATOM 4104 N N . ALA A 1 524 ? -18.217 -2.586 19.576 1.00 96.06 524 ALA A N 1
ATOM 4105 C CA . ALA A 1 524 ? -19.630 -2.274 19.713 1.00 96.06 524 ALA A CA 1
ATOM 4106 C C . ALA A 1 524 ? -19.997 -1.727 21.092 1.00 96.06 524 ALA A C 1
ATOM 4108 O O . ALA A 1 524 ? -20.712 -0.727 21.169 1.00 96.06 524 ALA A O 1
ATOM 4109 N N . LEU A 1 525 ? -19.475 -2.315 22.170 1.00 95.69 525 LEU A N 1
ATOM 4110 C CA . LEU A 1 525 ? -19.668 -1.795 23.523 1.00 95.69 525 LEU A CA 1
ATOM 4111 C C . LEU A 1 525 ? -19.126 -0.369 23.649 1.00 95.69 525 LEU A C 1
ATOM 4113 O O . LEU A 1 525 ? -19.816 0.495 24.203 1.00 95.69 525 LEU A O 1
ATOM 4117 N N . GLU A 1 526 ? -17.954 -0.084 23.069 1.00 95.19 526 GLU A N 1
ATOM 4118 C CA . GLU A 1 526 ? -17.422 1.280 23.007 1.00 95.19 526 GLU A CA 1
ATOM 4119 C C . GLU A 1 526 ? -18.381 2.217 22.250 1.00 95.19 526 GLU A C 1
ATO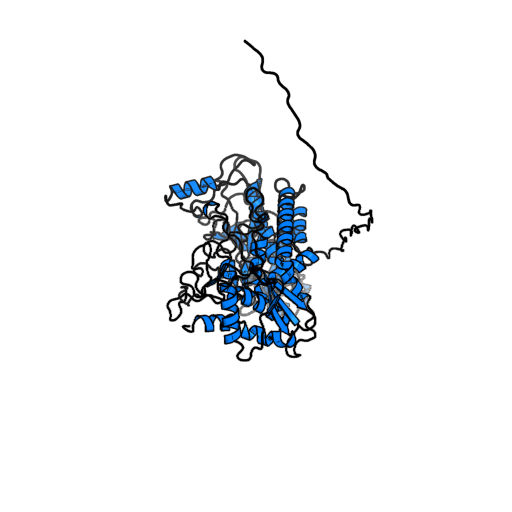M 4121 O O . GLU A 1 526 ? -18.669 3.310 22.739 1.00 95.19 526 GLU A O 1
ATOM 4126 N N . LYS A 1 527 ? -18.947 1.813 21.102 1.00 95.31 527 LYS A N 1
ATOM 4127 C CA . LYS A 1 527 ? -19.902 2.644 20.336 1.00 95.31 527 LYS A CA 1
ATOM 4128 C C . LYS A 1 527 ? -21.215 2.888 21.081 1.00 95.31 527 LYS A C 1
ATOM 4130 O O . LYS A 1 527 ? -21.652 4.034 21.162 1.00 95.31 527 LYS A O 1
ATOM 4135 N N . ILE A 1 528 ? -21.815 1.840 21.643 1.00 94.38 528 ILE A N 1
ATOM 4136 C CA . ILE A 1 528 ? -23.105 1.881 22.352 1.00 94.38 528 ILE A CA 1
ATOM 4137 C C . ILE A 1 528 ? -23.018 2.798 23.576 1.00 94.38 528 ILE A C 1
ATOM 4139 O O . ILE A 1 528 ? -23.889 3.636 23.820 1.00 94.38 528 ILE A O 1
ATOM 4143 N N . SER A 1 529 ? -21.945 2.654 24.355 1.00 93.44 529 SER A N 1
ATOM 4144 C CA . SER A 1 529 ? -21.753 3.434 25.579 1.00 93.44 529 SER A CA 1
ATOM 4145 C C . SER A 1 529 ? -21.286 4.874 25.308 1.00 93.44 529 SER A C 1
ATOM 4147 O O . SER A 1 529 ? -21.499 5.760 26.142 1.00 93.44 529 SER A O 1
ATOM 4149 N N . SER A 1 530 ? -20.770 5.174 24.115 1.00 93.00 530 SER A N 1
ATOM 4150 C CA . SER A 1 530 ? -20.284 6.509 23.741 1.00 93.00 530 SER A CA 1
ATOM 4151 C C . SER A 1 530 ? -21.319 7.372 23.009 1.00 93.00 530 SER A C 1
ATOM 4153 O O . SER A 1 530 ? -22.268 6.878 22.404 1.00 93.00 530 SER A O 1
ATOM 4155 N N . GLU A 1 531 ? -21.113 8.694 23.009 1.00 91.75 531 GLU A N 1
ATOM 4156 C CA . GLU A 1 531 ? -21.774 9.561 22.022 1.00 91.75 531 GLU A CA 1
ATOM 4157 C C . GLU A 1 531 ? -21.184 9.273 20.639 1.00 91.75 531 GLU A C 1
ATOM 4159 O O . GLU A 1 531 ? -19.964 9.384 20.443 1.00 91.75 531 GLU A O 1
ATOM 4164 N N . HIS A 1 532 ? -22.048 8.934 19.686 1.00 93.00 532 HIS A N 1
ATOM 4165 C CA . HIS A 1 532 ? -21.642 8.549 18.347 1.00 93.00 532 HIS A CA 1
ATOM 4166 C C . HIS A 1 532 ? -22.516 9.184 17.255 1.00 93.00 532 HIS A C 1
ATOM 4168 O O . HIS A 1 532 ? -23.583 9.733 17.520 1.00 93.00 532 HIS A O 1
ATOM 4174 N N . SER A 1 533 ? -22.026 9.152 16.015 1.00 92.81 533 SER A N 1
ATOM 4175 C CA . SER A 1 533 ? -22.718 9.670 14.833 1.00 92.81 533 SER A CA 1
ATOM 4176 C C . SER A 1 533 ? -22.596 8.698 13.667 1.00 92.81 533 SER A C 1
ATOM 4178 O O . SER A 1 533 ? -21.491 8.301 13.295 1.00 92.81 533 SER A O 1
ATOM 4180 N N . TRP A 1 534 ? -23.732 8.394 13.040 1.00 93.88 534 TRP A N 1
ATOM 4181 C CA . TRP A 1 534 ? -23.826 7.662 11.772 1.00 93.88 534 TRP A CA 1
ATOM 4182 C C . TRP A 1 534 ? -23.570 8.540 10.543 1.00 93.88 534 TRP A C 1
ATOM 4184 O O . TRP A 1 534 ? -23.615 8.053 9.417 1.00 93.88 534 TRP A O 1
ATOM 4194 N N . MET A 1 535 ? -23.314 9.831 10.752 1.00 92.56 535 MET A N 1
ATOM 4195 C CA . MET A 1 535 ? -23.075 10.805 9.695 1.00 92.56 535 MET A CA 1
ATOM 4196 C C . MET A 1 535 ? -21.699 11.450 9.847 1.00 92.56 535 MET A C 1
ATOM 4198 O O . MET A 1 535 ? -21.322 11.890 10.938 1.00 92.56 535 MET A O 1
ATOM 4202 N N . SER A 1 536 ? -20.988 11.576 8.727 1.00 91.38 536 SER A N 1
ATOM 4203 C CA . SER A 1 536 ? -19.818 12.447 8.585 1.00 91.38 536 SER A CA 1
ATOM 4204 C C . SER A 1 536 ? -20.098 13.471 7.489 1.00 91.38 536 SER A C 1
ATOM 4206 O O . SER A 1 536 ? -20.054 13.164 6.297 1.00 91.38 536 SER A O 1
ATOM 4208 N N . GLY A 1 537 ? -20.487 14.685 7.887 1.00 89.75 537 GLY A N 1
ATOM 4209 C CA . GLY A 1 537 ? -21.067 15.650 6.952 1.00 89.75 537 GLY A CA 1
ATOM 4210 C C . GLY A 1 537 ? -22.330 15.079 6.297 1.00 89.75 537 GLY A C 1
ATOM 4211 O O . GLY A 1 537 ? -23.262 14.697 6.996 1.00 89.75 537 GLY A O 1
ATOM 4212 N N . ASN A 1 538 ? -22.342 14.989 4.963 1.00 91.69 538 ASN A N 1
ATOM 4213 C CA . ASN A 1 538 ? -23.455 14.424 4.185 1.00 91.69 538 ASN A CA 1
ATOM 4214 C C . ASN A 1 538 ? -23.246 12.945 3.795 1.00 91.69 538 ASN A C 1
ATOM 4216 O O . ASN A 1 538 ? -23.882 12.455 2.863 1.00 91.69 538 ASN A O 1
ATOM 4220 N N . THR A 1 539 ? -22.314 12.246 4.440 1.00 95.12 539 THR A N 1
ATOM 4221 C CA . THR A 1 539 ? -22.022 10.835 4.158 1.00 95.12 539 THR A CA 1
ATOM 4222 C C . THR A 1 539 ? -22.598 9.956 5.257 1.00 95.12 539 THR A C 1
ATOM 4224 O O . THR A 1 539 ? -22.311 10.190 6.433 1.00 95.12 539 THR A O 1
ATOM 4227 N N . GLU A 1 540 ? -23.385 8.948 4.873 1.00 93.81 540 GLU A N 1
ATOM 4228 C CA . GLU A 1 540 ? -23.901 7.942 5.802 1.00 93.81 540 GLU A CA 1
ATOM 4229 C C . GLU A 1 540 ? -22.863 6.837 6.002 1.00 93.81 540 GLU A C 1
ATOM 4231 O O . GLU A 1 540 ? -22.390 6.232 5.042 1.00 93.81 540 GLU A O 1
ATOM 4236 N N . LEU A 1 541 ? -22.514 6.589 7.261 1.00 94.38 541 LEU A N 1
ATOM 4237 C CA . LEU A 1 541 ? -21.466 5.661 7.661 1.00 94.38 541 LEU A CA 1
ATOM 4238 C C . LEU A 1 541 ? -22.012 4.245 7.879 1.00 94.38 541 LEU A C 1
ATOM 4240 O O . LEU A 1 541 ? -23.170 4.048 8.272 1.00 94.38 541 LEU A O 1
ATOM 4244 N N . GLU A 1 542 ? -21.138 3.264 7.677 1.00 93.62 542 GLU A N 1
ATOM 4245 C CA . GLU A 1 542 ? -21.376 1.863 8.039 1.00 93.62 542 GLU A CA 1
ATOM 4246 C C . GLU A 1 542 ? -20.900 1.555 9.463 1.00 93.62 542 GLU A C 1
ATOM 4248 O O . GLU A 1 542 ? -21.468 0.702 10.137 1.00 93.62 542 GLU A O 1
ATOM 4253 N N . TYR A 1 543 ? -19.909 2.308 9.947 1.00 94.12 543 TYR A N 1
ATOM 4254 C CA . TYR A 1 543 ? -19.409 2.251 11.320 1.00 94.12 543 TYR A CA 1
ATOM 4255 C C . TYR A 1 543 ? -19.407 3.669 11.907 1.00 94.12 543 TYR A C 1
ATOM 4257 O O . TYR A 1 543 ? -18.836 4.578 11.287 1.00 94.12 543 TYR A O 1
ATOM 4265 N N . PRO A 1 544 ? -20.042 3.905 13.072 1.00 93.75 544 PRO A N 1
ATOM 4266 C CA . PRO A 1 544 ? -20.271 5.250 13.567 1.00 93.75 544 PRO A CA 1
ATOM 4267 C C . PRO A 1 544 ? -19.006 5.861 14.185 1.00 93.75 544 PRO A C 1
ATOM 4269 O O . PRO A 1 544 ? -18.187 5.204 14.845 1.00 93.75 544 PRO A O 1
ATOM 4272 N N . MET A 1 545 ? -18.861 7.172 13.998 1.00 91.00 545 MET A N 1
ATOM 4273 C CA . MET A 1 545 ? -17.794 7.955 14.621 1.00 91.00 545 MET A CA 1
ATOM 4274 C C . MET A 1 545 ? -18.116 8.198 16.092 1.00 91.00 545 MET A C 1
ATOM 4276 O O . MET A 1 545 ? -19.243 8.559 16.412 1.00 91.00 545 MET A O 1
ATOM 4280 N N . VAL A 1 546 ? -17.122 8.069 16.969 1.00 90.88 546 VAL A N 1
ATOM 4281 C CA . VAL A 1 546 ? -17.252 8.345 18.409 1.00 90.88 546 VAL A CA 1
ATOM 4282 C C . VAL A 1 546 ? -16.652 9.707 18.733 1.00 90.88 546 VAL A C 1
ATOM 4284 O O . VAL A 1 546 ? -15.591 10.049 18.214 1.00 90.88 546 VAL A O 1
ATOM 4287 N N . LYS A 1 547 ? -17.317 10.479 19.602 1.00 83.12 547 LYS A N 1
ATOM 4288 C CA . LYS A 1 547 ? -16.776 11.742 20.137 1.00 83.12 547 LYS A CA 1
ATOM 4289 C C . LYS A 1 547 ? -16.218 11.577 21.548 1.00 83.12 547 LYS A C 1
ATOM 4291 O O . LYS A 1 547 ? -15.048 11.853 21.787 1.00 83.12 547 LYS A O 1
ATOM 4296 N N . ASN A 1 548 ? -17.064 11.107 22.462 1.00 85.25 548 ASN A N 1
ATOM 4297 C CA . ASN A 1 548 ? -16.755 10.956 23.882 1.00 85.25 548 ASN A CA 1
ATOM 4298 C C . ASN A 1 548 ? -16.641 9.466 24.203 1.00 85.25 548 ASN A C 1
ATOM 4300 O O . ASN A 1 548 ? -17.628 8.838 24.588 1.00 85.25 548 ASN A O 1
ATOM 4304 N N . ARG A 1 549 ? -15.451 8.908 23.951 1.00 90.31 549 ARG A N 1
ATOM 4305 C CA . ARG A 1 549 ? -15.179 7.471 24.055 1.00 90.31 549 ARG A CA 1
ATOM 4306 C C . ARG A 1 549 ? -15.287 6.993 25.501 1.00 90.31 549 ARG A C 1
ATOM 4308 O O . ARG A 1 549 ? -14.609 7.517 26.378 1.00 90.31 549 ARG A O 1
ATOM 4315 N N . THR A 1 550 ? -16.100 5.969 25.720 1.00 92.81 550 THR A N 1
ATOM 4316 C CA . THR A 1 550 ? -16.005 5.074 26.876 1.00 92.81 550 THR A CA 1
ATOM 4317 C C . THR A 1 550 ? -15.163 3.878 26.455 1.00 92.81 550 THR A C 1
ATOM 4319 O O . THR A 1 550 ? -15.571 3.124 25.577 1.00 92.81 550 THR A O 1
ATOM 4322 N N . GLU A 1 551 ? -13.958 3.760 27.009 1.00 93.88 551 GLU A N 1
ATOM 4323 C CA . GLU A 1 551 ? -13.042 2.669 26.675 1.00 93.88 551 GLU A CA 1
ATOM 4324 C C . GLU A 1 551 ? -13.453 1.379 27.384 1.00 93.88 551 GLU A C 1
ATOM 4326 O O . GLU A 1 551 ? -13.786 1.393 28.570 1.00 93.88 551 GLU A O 1
ATOM 4331 N N . TRP A 1 552 ? -13.400 0.274 26.642 1.00 95.69 552 TRP A N 1
ATOM 4332 C CA . TRP A 1 552 ? -13.631 -1.063 27.166 1.00 95.69 552 TRP A CA 1
ATOM 4333 C C . TRP A 1 552 ? -12.364 -1.910 27.042 1.00 95.69 552 TRP A C 1
ATOM 4335 O O . TRP A 1 552 ? -11.557 -1.752 26.122 1.00 95.69 552 TRP A O 1
ATOM 4345 N N . GLN A 1 553 ? -12.215 -2.847 27.969 1.00 95.62 553 GLN A N 1
ATOM 4346 C CA . GLN A 1 553 ? -11.216 -3.910 27.960 1.00 95.62 553 GLN A CA 1
ATOM 4347 C C . GLN A 1 553 ? -11.918 -5.263 27.958 1.00 95.62 553 GLN A C 1
ATOM 4349 O O . GLN A 1 553 ? -13.060 -5.367 28.404 1.00 95.62 553 GLN A O 1
ATOM 4354 N N . VAL A 1 554 ? -11.228 -6.306 27.500 1.00 96.31 554 VAL A N 1
ATOM 4355 C CA . VAL A 1 554 ? -11.719 -7.685 27.559 1.00 96.31 554 VAL A CA 1
ATOM 4356 C C . VAL A 1 554 ? -10.670 -8.590 28.190 1.00 96.31 554 VAL A C 1
ATOM 4358 O O . VAL A 1 554 ? -9.480 -8.463 27.903 1.00 96.31 554 VAL A O 1
ATOM 4361 N N . LYS A 1 555 ? -11.110 -9.493 29.067 1.00 95.25 555 LYS A N 1
ATOM 4362 C CA . LYS A 1 555 ? -10.274 -10.519 29.694 1.00 95.25 555 LYS A CA 1
ATOM 4363 C C . LYS A 1 555 ? -10.964 -11.872 29.644 1.00 95.25 555 LYS A C 1
ATOM 4365 O O . LYS A 1 555 ? -12.185 -11.966 29.746 1.00 95.25 555 LYS A O 1
ATOM 4370 N N . GLU A 1 556 ? -10.163 -12.915 29.532 1.00 94.50 556 GLU A N 1
ATOM 4371 C CA . GLU A 1 556 ? -10.603 -14.290 29.714 1.00 94.50 556 GLU A CA 1
ATOM 4372 C C . GLU A 1 556 ? -10.677 -14.635 31.210 1.00 94.50 556 GLU A C 1
ATOM 4374 O O . GLU A 1 556 ? -9.741 -14.363 31.964 1.00 94.50 556 GLU A O 1
ATOM 4379 N N . GLN A 1 557 ? -11.796 -15.222 31.639 1.00 91.38 557 GLN A N 1
ATOM 4380 C CA . GLN A 1 557 ? -12.058 -15.641 33.019 1.00 91.38 557 GLN A CA 1
ATOM 4381 C C . GLN A 1 557 ? -12.779 -16.995 33.022 1.00 91.38 557 GLN A C 1
ATOM 4383 O O . GLN A 1 557 ? -14.012 -17.067 32.976 1.00 91.38 557 GLN A O 1
ATOM 4388 N N . GLY A 1 558 ? -12.009 -18.086 33.059 1.00 89.31 558 GLY A N 1
ATOM 4389 C CA . GLY A 1 558 ? -12.553 -19.445 32.957 1.00 89.31 558 GLY A CA 1
ATOM 4390 C C . GLY A 1 558 ? -13.332 -19.632 31.651 1.00 89.31 558 GLY A C 1
ATOM 4391 O O . GLY A 1 558 ? -12.803 -19.370 30.573 1.00 89.31 558 GLY A O 1
ATOM 4392 N N . ASP A 1 559 ? -14.603 -20.023 31.745 1.00 90.31 559 ASP A N 1
ATOM 4393 C CA . ASP A 1 559 ? -15.493 -20.209 30.586 1.00 90.31 559 ASP A CA 1
ATOM 4394 C C . ASP A 1 559 ? -16.171 -18.915 30.102 1.00 90.31 559 ASP A C 1
ATOM 4396 O O . ASP A 1 559 ? -17.024 -18.949 29.212 1.00 90.31 559 ASP A O 1
ATOM 4400 N N . ASN A 1 560 ? -15.803 -17.762 30.666 1.00 92.25 560 ASN A N 1
ATOM 4401 C CA . ASN A 1 560 ? -16.390 -16.467 30.337 1.00 92.25 560 ASN A CA 1
ATOM 4402 C C . ASN A 1 560 ? -15.361 -15.498 29.752 1.00 92.25 560 ASN A C 1
ATOM 4404 O O . ASN A 1 560 ? -14.164 -15.547 30.041 1.00 92.25 560 ASN A O 1
ATOM 4408 N N . LEU A 1 561 ? -15.875 -14.562 28.966 1.00 94.81 561 LEU A N 1
ATOM 4409 C CA . LEU A 1 561 ? -15.217 -13.326 28.579 1.00 94.81 561 LEU A CA 1
ATOM 4410 C C . LEU A 1 561 ? -15.807 -12.200 29.434 1.00 94.81 561 LEU A C 1
ATOM 4412 O O . LEU A 1 561 ? -17.022 -11.988 29.442 1.00 94.81 561 LEU A O 1
ATOM 4416 N N . GLU A 1 562 ? -14.957 -11.484 30.164 1.00 94.94 562 GLU A N 1
ATOM 4417 C CA . GLU A 1 562 ? -15.347 -10.297 30.922 1.00 94.94 562 GLU A CA 1
ATOM 4418 C C . GLU A 1 562 ? -14.960 -9.037 30.156 1.00 94.94 562 GLU A C 1
ATOM 4420 O O . GLU A 1 562 ? -13.777 -8.739 29.985 1.00 94.94 562 GLU A O 1
ATOM 4425 N N . PHE A 1 563 ? -15.965 -8.272 29.738 1.00 96.38 563 PHE A N 1
ATOM 4426 C CA . PHE A 1 563 ? -15.794 -6.940 29.177 1.00 96.38 563 PHE A CA 1
ATOM 4427 C C . PHE A 1 563 ? -15.954 -5.915 30.295 1.00 96.38 563 PHE A C 1
ATOM 4429 O O . PHE A 1 563 ? -16.960 -5.936 31.005 1.00 96.38 563 PHE A O 1
ATOM 4436 N N . ARG A 1 564 ? -14.980 -5.021 30.465 1.00 95.62 564 ARG A N 1
ATOM 4437 C CA . ARG A 1 564 ? -14.936 -4.059 31.572 1.00 95.62 564 ARG A CA 1
ATOM 4438 C C . ARG A 1 564 ? -14.709 -2.638 31.073 1.00 95.62 564 ARG A C 1
ATOM 4440 O O . ARG A 1 564 ? -13.832 -2.421 30.244 1.00 95.62 564 ARG A O 1
ATOM 4447 N N . ALA A 1 565 ? -15.443 -1.681 31.633 1.00 95.12 565 ALA A N 1
ATOM 4448 C CA . ALA A 1 565 ? -15.202 -0.252 31.452 1.00 95.12 565 ALA A CA 1
ATOM 4449 C C . ALA A 1 565 ? -15.161 0.472 32.802 1.00 95.12 565 ALA A C 1
ATOM 4451 O O . ALA A 1 565 ? -16.033 0.285 33.654 1.00 95.12 565 ALA A O 1
ATOM 4452 N N . GLU A 1 566 ? -14.152 1.317 32.987 1.00 92.25 566 GLU A N 1
ATOM 4453 C CA . GLU A 1 566 ? -13.952 2.110 34.201 1.00 92.25 566 GLU A CA 1
ATOM 4454 C C . GLU A 1 566 ? -14.513 3.527 34.038 1.00 92.25 566 GLU A C 1
ATOM 4456 O O . GLU A 1 566 ? -14.559 4.075 32.935 1.00 92.25 566 GLU A O 1
ATOM 4461 N N . GLY A 1 567 ? -14.950 4.141 35.144 1.00 84.69 567 GLY A N 1
ATOM 4462 C CA . GLY A 1 567 ? -15.354 5.552 35.152 1.00 84.69 567 GLY A CA 1
ATOM 4463 C C . GLY A 1 567 ? -16.560 5.874 34.258 1.00 84.69 567 GLY A C 1
ATOM 4464 O O . GLY A 1 567 ? -16.694 6.998 33.771 1.00 84.69 567 GLY A O 1
ATOM 4465 N N . VAL A 1 568 ? -17.441 4.898 34.018 1.00 86.25 568 VAL A N 1
ATOM 4466 C CA . VAL A 1 568 ? -18.570 5.061 33.097 1.00 86.25 568 VAL A CA 1
ATOM 4467 C C . VAL A 1 568 ? -19.624 5.999 33.687 1.00 86.25 568 VAL A C 1
ATOM 4469 O O . VAL A 1 568 ? -20.270 5.704 34.691 1.00 86.25 568 VAL A O 1
ATOM 4472 N N . GLY A 1 569 ? -19.843 7.142 33.034 1.00 86.38 569 GLY A N 1
ATOM 4473 C CA . GLY A 1 569 ? -20.855 8.107 33.462 1.00 86.38 569 GLY A CA 1
ATOM 4474 C C . GLY A 1 569 ? -22.293 7.579 33.331 1.00 86.38 569 GLY A C 1
ATOM 4475 O O . GLY A 1 569 ? -22.599 6.755 32.468 1.00 86.38 569 GLY A O 1
ATOM 4476 N N . ARG A 1 570 ? -23.222 8.136 34.124 1.00 87.81 570 ARG A N 1
ATOM 4477 C CA . ARG A 1 570 ? -24.653 7.740 34.148 1.00 87.81 570 ARG A CA 1
ATOM 4478 C C . ARG A 1 570 ? -25.310 7.668 32.764 1.00 87.81 570 ARG A C 1
ATOM 4480 O O . ARG A 1 570 ? -26.106 6.774 32.504 1.00 87.81 570 ARG A O 1
ATOM 4487 N N . SER A 1 571 ? -24.976 8.600 31.870 1.00 88.31 571 SER A N 1
ATOM 4488 C CA . SER A 1 571 ? -25.523 8.638 30.507 1.00 88.31 571 SER A CA 1
ATOM 4489 C C . SER A 1 571 ? -25.060 7.449 29.654 1.00 88.31 571 SER A C 1
ATOM 4491 O O . SER A 1 571 ? -25.871 6.854 28.948 1.00 88.31 571 SER A O 1
ATOM 4493 N N . ALA A 1 572 ? -23.778 7.087 29.748 1.00 87.69 572 ALA A N 1
ATOM 4494 C CA . ALA A 1 572 ? -23.191 5.957 29.033 1.00 87.69 572 ALA A CA 1
ATOM 4495 C C . ALA A 1 572 ? -23.744 4.623 29.546 1.00 87.69 572 ALA A C 1
ATOM 4497 O O . ALA A 1 572 ? -24.154 3.783 28.747 1.00 87.69 572 ALA A O 1
ATOM 4498 N N . ARG A 1 573 ? -23.865 4.485 30.872 1.00 90.19 573 ARG A N 1
ATOM 4499 C CA . ARG A 1 573 ? -24.515 3.336 31.514 1.00 90.19 573 ARG A CA 1
ATOM 4500 C C . ARG A 1 573 ? -25.956 3.155 31.033 1.00 90.19 573 ARG A C 1
ATOM 4502 O O . ARG A 1 573 ? -26.296 2.087 30.540 1.00 90.19 573 ARG A O 1
ATOM 4509 N N . ARG A 1 574 ? -26.769 4.217 31.082 1.00 89.69 574 ARG A N 1
ATOM 4510 C CA . ARG A 1 574 ? -28.176 4.166 30.649 1.00 89.69 574 ARG A CA 1
ATOM 4511 C C . ARG A 1 574 ? -28.321 3.768 29.178 1.00 89.69 574 ARG A C 1
ATOM 4513 O O . ARG A 1 574 ? -29.228 3.018 28.841 1.00 89.69 574 ARG A O 1
ATOM 4520 N N . ARG A 1 575 ? -27.448 4.269 28.291 1.00 89.75 575 ARG A N 1
ATOM 4521 C CA . ARG A 1 575 ? -27.444 3.860 26.873 1.00 89.75 575 ARG A CA 1
ATOM 4522 C C . ARG A 1 575 ? -27.204 2.360 26.728 1.00 89.75 575 ARG A C 1
ATOM 4524 O O . ARG A 1 575 ? -27.949 1.707 26.004 1.00 89.75 575 ARG A O 1
ATOM 4531 N N . LEU A 1 576 ? -26.208 1.829 27.436 1.00 90.75 576 LEU A N 1
ATOM 4532 C CA . LEU A 1 576 ? -25.879 0.409 27.395 1.00 90.75 576 LEU A CA 1
ATOM 4533 C C . LEU A 1 576 ? -27.002 -0.464 27.967 1.00 90.75 576 LEU A C 1
ATOM 4535 O O . LEU A 1 576 ? -27.394 -1.429 27.324 1.00 90.75 576 LEU A O 1
ATOM 4539 N N . GLU A 1 577 ? -27.549 -0.117 29.132 1.00 90.12 577 GLU A N 1
ATOM 4540 C CA . GLU A 1 577 ? -28.653 -0.861 29.757 1.00 90.12 577 GLU A CA 1
ATOM 4541 C C . GLU A 1 577 ? -29.893 -0.892 28.850 1.00 90.12 577 GLU A C 1
ATOM 4543 O O . GLU A 1 577 ? -30.460 -1.959 28.621 1.00 90.12 577 GLU A O 1
ATOM 4548 N N . ASN A 1 578 ? -30.260 0.248 28.252 1.00 89.62 578 ASN A N 1
ATOM 4549 C CA . ASN A 1 578 ? -31.369 0.320 27.298 1.00 89.62 578 ASN A CA 1
ATOM 4550 C C . ASN A 1 578 ? -31.109 -0.525 26.042 1.00 89.62 578 ASN A C 1
ATOM 4552 O O . ASN A 1 578 ? -32.026 -1.167 25.535 1.00 89.62 578 ASN A O 1
ATOM 4556 N N . PHE A 1 579 ? -29.874 -0.523 25.530 1.00 91.62 579 PHE A N 1
ATOM 4557 C CA . PHE A 1 579 ? -29.480 -1.360 24.396 1.00 91.62 579 PHE A CA 1
ATOM 4558 C C . PHE A 1 579 ? -29.605 -2.848 24.735 1.00 91.62 579 PHE A C 1
ATOM 4560 O O . PHE A 1 579 ? -30.290 -3.585 24.031 1.00 91.62 579 PHE A O 1
ATOM 4567 N N . VAL A 1 580 ? -29.007 -3.290 25.844 1.00 90.06 580 VAL A N 1
ATOM 4568 C CA . VAL A 1 580 ? -29.038 -4.699 26.263 1.00 90.06 580 VAL A CA 1
ATOM 4569 C C . VAL A 1 580 ? -30.471 -5.171 26.512 1.00 90.06 580 VAL A C 1
ATOM 4571 O O . VAL A 1 580 ? -30.838 -6.250 26.045 1.00 90.06 580 VAL A O 1
ATOM 4574 N N . ALA A 1 581 ? -31.305 -4.354 27.162 1.00 87.38 581 ALA A N 1
ATOM 4575 C CA . ALA A 1 581 ? -32.715 -4.669 27.386 1.00 87.38 581 ALA A CA 1
ATOM 4576 C C . ALA A 1 581 ? -33.500 -4.838 26.072 1.00 87.38 581 ALA A C 1
ATOM 4578 O O . ALA A 1 581 ? -34.345 -5.725 25.975 1.00 87.38 581 ALA A O 1
ATOM 4579 N N . ALA A 1 582 ? -33.200 -4.024 25.053 1.00 87.25 582 ALA A N 1
ATOM 4580 C CA . ALA A 1 582 ? -33.849 -4.107 23.746 1.00 87.25 582 ALA A CA 1
ATOM 4581 C C . ALA A 1 582 ? -33.399 -5.329 22.928 1.00 87.25 582 ALA A C 1
ATOM 4583 O O . ALA A 1 582 ? -34.220 -5.942 22.249 1.00 87.25 582 ALA A O 1
ATOM 4584 N N . GLN A 1 583 ? -32.113 -5.691 22.987 1.00 86.00 583 GLN A N 1
ATOM 4585 C CA . GLN A 1 583 ? -31.570 -6.808 22.201 1.00 86.00 583 GLN A CA 1
ATOM 4586 C C . GLN A 1 583 ? -31.747 -8.173 22.876 1.00 86.00 583 GLN A C 1
ATOM 4588 O O . GLN A 1 583 ? -31.747 -9.195 22.195 1.00 86.00 583 GLN A O 1
ATOM 4593 N N . THR A 1 584 ? -31.923 -8.215 24.201 1.00 76.31 584 THR A N 1
ATOM 4594 C CA . THR A 1 584 ? -32.072 -9.470 24.955 1.00 76.31 584 THR A CA 1
ATOM 4595 C C . THR A 1 584 ? -33.342 -9.515 25.807 1.00 76.31 584 THR A C 1
ATOM 4597 O O . THR A 1 584 ? -33.270 -9.488 27.040 1.00 76.31 584 THR A O 1
ATOM 4600 N N . PRO A 1 585 ? -34.528 -9.636 25.177 1.00 65.06 585 PRO A N 1
ATOM 4601 C CA . PRO A 1 585 ? -35.781 -9.848 25.895 1.00 65.06 585 PRO A CA 1
ATOM 4602 C C . PRO A 1 585 ? -35.729 -11.205 26.617 1.00 65.06 585 PRO A C 1
ATOM 4604 O O . PRO A 1 585 ? -35.955 -12.256 26.025 1.00 65.06 585 PRO A O 1
ATOM 4607 N N . GLY A 1 586 ? -35.330 -11.187 27.891 1.00 66.81 586 GLY A N 1
ATOM 4608 C CA . GLY A 1 586 ? -35.055 -12.379 28.701 1.00 66.81 586 GLY A CA 1
ATOM 4609 C C . GLY A 1 586 ? -33.852 -12.251 29.641 1.00 66.81 586 GLY A C 1
ATOM 4610 O O . GLY A 1 586 ? -33.656 -13.129 30.474 1.00 66.81 586 GLY A O 1
ATOM 4611 N N . GLY A 1 587 ? -33.059 -11.174 29.542 1.00 72.75 587 GLY A N 1
ATOM 4612 C CA . GLY A 1 587 ? -31.958 -10.911 30.477 1.00 72.75 587 GLY A CA 1
ATOM 4613 C C . GLY A 1 587 ? -30.750 -11.834 30.297 1.00 72.75 587 GLY A C 1
ATOM 4614 O O . GLY A 1 587 ? -30.080 -12.159 31.271 1.00 72.75 587 GLY A O 1
ATOM 4615 N N . ARG A 1 588 ? -30.473 -12.271 29.057 1.00 79.38 588 ARG A N 1
ATOM 4616 C CA . ARG A 1 588 ? -29.339 -13.162 28.737 1.00 79.38 588 ARG A CA 1
ATOM 4617 C C . ARG A 1 588 ? -27.994 -12.571 29.166 1.00 79.38 588 ARG A C 1
ATOM 4619 O O . ARG A 1 588 ? -27.123 -13.314 29.605 1.00 79.38 588 ARG A O 1
ATOM 4626 N N . TYR A 1 589 ? -27.828 -11.256 29.032 1.00 83.88 589 TYR A N 1
ATOM 4627 C CA . TYR A 1 589 ? -26.621 -10.569 29.473 1.00 83.88 589 TYR A CA 1
ATOM 4628 C C . TYR A 1 589 ? -26.931 -9.654 30.653 1.00 83.88 589 TYR A C 1
ATOM 4630 O O . TYR A 1 589 ? -27.829 -8.815 30.585 1.00 83.88 589 TYR A O 1
ATOM 4638 N N . THR A 1 590 ? -26.140 -9.783 31.715 1.00 76.19 590 THR A N 1
ATOM 4639 C CA . THR A 1 590 ? -26.260 -8.944 32.909 1.00 76.19 590 THR A CA 1
ATOM 4640 C C . THR A 1 590 ? -25.083 -7.986 32.971 1.00 76.19 590 THR A C 1
ATOM 4642 O O . THR A 1 590 ? -23.925 -8.407 32.936 1.00 76.19 590 THR A O 1
ATOM 4645 N N . ILE A 1 591 ? -25.386 -6.696 33.094 1.00 84.69 591 ILE A N 1
ATOM 4646 C CA . ILE A 1 591 ? -24.392 -5.669 33.402 1.00 84.69 591 ILE A CA 1
ATOM 4647 C C . ILE A 1 591 ? -24.324 -5.562 34.919 1.00 84.69 591 ILE A C 1
ATOM 4649 O O . ILE A 1 591 ? -25.327 -5.265 35.570 1.00 84.69 591 ILE A O 1
ATOM 4653 N N . VAL A 1 592 ? -23.147 -5.808 35.481 1.00 87.19 592 VAL A N 1
ATOM 4654 C CA . VAL A 1 592 ? -22.901 -5.663 36.917 1.00 87.19 592 VAL A CA 1
ATOM 4655 C C . VAL A 1 592 ? -21.919 -4.534 37.169 1.00 87.19 592 VAL A C 1
ATOM 4657 O O . VAL A 1 592 ? -21.076 -4.218 36.330 1.00 87.19 592 VAL A O 1
ATOM 4660 N N . GLU A 1 593 ? -22.040 -3.917 38.337 1.00 84.94 593 GLU A N 1
ATOM 4661 C CA . GLU A 1 593 ? -21.043 -2.981 38.832 1.00 84.94 593 GLU A CA 1
ATOM 4662 C C . GLU A 1 593 ? -20.096 -3.734 39.762 1.00 84.94 593 GLU A C 1
ATOM 4664 O O . GLU A 1 593 ? -20.535 -4.400 40.699 1.00 84.94 593 GLU A O 1
ATOM 4669 N N . ASP A 1 594 ? -18.801 -3.658 39.479 1.00 83.69 594 ASP A N 1
ATOM 4670 C CA . ASP A 1 594 ? -17.763 -4.322 40.258 1.00 83.69 594 ASP A CA 1
ATOM 4671 C C . ASP A 1 594 ? -16.596 -3.359 40.474 1.00 83.69 594 ASP A C 1
ATOM 4673 O O . ASP A 1 594 ? -15.913 -2.968 39.524 1.00 83.69 594 ASP A O 1
ATOM 4677 N N . ASN A 1 595 ? -16.395 -2.950 41.731 1.00 80.44 595 ASN A N 1
ATOM 4678 C CA . ASN A 1 595 ? -15.357 -2.004 42.152 1.00 80.44 595 ASN A CA 1
ATOM 4679 C C . ASN A 1 595 ? -15.325 -0.707 41.315 1.00 80.44 595 ASN A C 1
ATOM 4681 O O . ASN A 1 595 ? -14.265 -0.244 40.903 1.00 80.44 595 ASN A O 1
ATOM 4685 N N . GLY A 1 596 ? -16.498 -0.127 41.028 1.00 79.75 596 GLY A N 1
ATOM 4686 C CA . GLY A 1 596 ? -16.625 1.111 40.242 1.00 79.75 596 GLY A CA 1
ATOM 4687 C C . GLY A 1 596 ? -16.424 0.939 38.730 1.00 79.75 596 GLY A C 1
ATOM 4688 O O . GLY A 1 596 ? -16.373 1.929 37.999 1.00 79.75 596 GLY A O 1
ATOM 4689 N N . SER A 1 597 ? -16.322 -0.304 38.249 1.00 89.12 597 SER A N 1
ATOM 4690 C CA . SER A 1 597 ? -16.346 -0.640 36.824 1.00 89.12 597 SER A CA 1
ATOM 4691 C C . SER A 1 597 ? -17.706 -1.197 36.416 1.00 89.12 597 SER A C 1
ATOM 4693 O O . SER A 1 597 ? -18.325 -1.935 37.182 1.00 89.12 597 SER A O 1
ATOM 4695 N N . LEU A 1 598 ? -18.131 -0.932 35.181 1.00 92.94 598 LEU A N 1
ATOM 4696 C CA . LEU A 1 598 ? -19.178 -1.726 34.540 1.00 92.94 598 LEU A CA 1
ATOM 4697 C C . LEU A 1 598 ? -18.561 -2.989 33.954 1.00 92.94 598 LEU A C 1
ATOM 4699 O O . LEU A 1 598 ? -17.546 -2.914 33.261 1.00 92.94 598 LEU A O 1
ATOM 4703 N N . VAL A 1 599 ? -19.186 -4.132 34.219 1.00 93.31 599 VAL A N 1
ATOM 4704 C CA . VAL A 1 599 ? -18.744 -5.439 33.738 1.00 93.31 599 VAL A CA 1
ATOM 4705 C C . VAL A 1 599 ? -19.890 -6.137 33.023 1.00 93.31 599 VAL A C 1
ATOM 4707 O O . VAL A 1 599 ? -20.982 -6.285 33.571 1.00 93.31 599 VAL A O 1
ATOM 4710 N N . LEU A 1 600 ? -19.617 -6.594 31.805 1.00 93.69 600 LEU A N 1
ATOM 4711 C CA . LEU A 1 600 ? -20.475 -7.482 31.034 1.00 93.69 600 LEU A CA 1
ATOM 4712 C C . LEU A 1 600 ? -19.777 -8.837 30.919 1.00 93.69 600 LEU A C 1
ATOM 4714 O O . LEU A 1 600 ? -18.660 -8.923 30.411 1.00 93.69 600 LEU A O 1
ATOM 4718 N N . ARG A 1 601 ? -20.436 -9.892 31.395 1.00 93.00 601 ARG A N 1
ATOM 4719 C CA . ARG A 1 601 ? -19.928 -11.265 31.302 1.00 93.00 601 ARG A CA 1
ATOM 4720 C C . ARG A 1 601 ? -20.637 -11.996 30.175 1.00 93.00 601 ARG A C 1
ATOM 4722 O O . ARG A 1 601 ? -21.865 -12.011 30.143 1.00 93.00 601 ARG A O 1
ATOM 4729 N N . ILE A 1 602 ? -19.866 -12.598 29.277 1.00 93.06 602 ILE A N 1
ATOM 4730 C CA . ILE A 1 602 ? -20.387 -13.381 28.156 1.00 93.06 602 ILE A CA 1
ATOM 4731 C C . ILE A 1 602 ? -19.737 -14.767 28.201 1.00 93.06 602 ILE A C 1
ATOM 4733 O O . ILE A 1 602 ? -18.511 -14.846 28.093 1.00 93.06 602 ILE A O 1
ATOM 4737 N N . PRO A 1 603 ? -20.507 -15.859 28.340 1.00 92.94 603 PRO A N 1
ATOM 4738 C CA . PRO A 1 603 ? -19.967 -17.205 28.189 1.00 92.94 603 PRO A CA 1
ATOM 4739 C C . PRO A 1 603 ? -19.301 -17.372 26.820 1.00 92.94 603 PRO A C 1
ATOM 4741 O O . PRO A 1 603 ? -19.841 -16.929 25.805 1.00 92.94 603 PRO A O 1
ATOM 4744 N N . LYS A 1 604 ? -18.148 -18.045 26.752 1.00 92.94 604 LYS A N 1
ATOM 4745 C CA . LYS A 1 604 ? -17.442 -18.293 25.479 1.00 92.94 604 LYS A CA 1
ATOM 4746 C C . LYS A 1 604 ? -18.338 -18.997 24.457 1.00 92.94 604 LYS A C 1
ATOM 4748 O O . LYS A 1 604 ? -18.280 -18.677 23.273 1.00 92.94 604 LYS A O 1
ATOM 4753 N N . ALA A 1 605 ? -19.207 -19.897 24.921 1.00 92.44 605 ALA A N 1
ATOM 4754 C CA . ALA A 1 605 ? -20.188 -20.594 24.091 1.00 92.44 605 ALA A CA 1
ATOM 4755 C C . ALA A 1 605 ? -21.164 -19.641 23.365 1.00 92.44 605 ALA A C 1
ATOM 4757 O O . ALA A 1 605 ? -21.609 -19.944 22.258 1.00 92.44 605 ALA A O 1
ATOM 4758 N N . ASP A 1 606 ? -21.431 -18.467 23.944 1.00 93.19 606 ASP A N 1
ATOM 4759 C CA . ASP A 1 606 ? -22.419 -17.501 23.457 1.00 93.19 606 ASP A CA 1
ATOM 4760 C C . ASP A 1 606 ? -21.806 -16.375 22.612 1.00 93.19 606 ASP A C 1
ATOM 4762 O O . ASP A 1 606 ? -22.536 -15.538 22.080 1.00 93.19 606 ASP A O 1
ATOM 4766 N N . ILE A 1 607 ? -20.480 -16.337 22.422 1.00 94.44 607 ILE A N 1
ATOM 4767 C CA . ILE A 1 607 ? -19.812 -15.206 21.751 1.00 94.44 607 ILE A CA 1
ATOM 4768 C C . ILE A 1 607 ? -20.287 -14.980 20.305 1.00 94.44 607 ILE A C 1
ATOM 4770 O O . ILE A 1 607 ? -20.265 -13.860 19.798 1.00 94.44 607 ILE A O 1
ATOM 4774 N N . GLY A 1 608 ? -20.759 -16.031 19.631 1.00 93.94 608 GLY A N 1
ATOM 4775 C CA . GLY A 1 608 ? -21.372 -15.927 18.302 1.00 93.94 608 GLY A CA 1
ATOM 4776 C C . GLY A 1 608 ? -22.712 -15.215 18.319 1.00 93.94 608 GLY A C 1
ATOM 4777 O O . GLY A 1 608 ? -22.979 -14.380 17.460 1.00 93.94 608 GLY A O 1
ATOM 4778 N N . GLN A 1 609 ? -23.532 -15.519 19.321 1.00 92.94 609 GLN A N 1
ATOM 4779 C CA . GLN A 1 609 ? -24.816 -14.866 19.511 1.00 92.94 609 GLN A CA 1
ATOM 4780 C C . GLN A 1 609 ? -24.618 -13.415 19.959 1.00 92.94 609 GLN A C 1
ATOM 4782 O O . GLN A 1 609 ? -25.225 -12.514 19.387 1.00 92.94 609 GLN A O 1
ATOM 4787 N N . ALA A 1 610 ? -23.694 -13.179 20.894 1.00 94.19 610 ALA A N 1
ATOM 4788 C CA . ALA A 1 610 ? -23.322 -11.839 21.331 1.00 94.19 610 ALA A CA 1
ATOM 4789 C C . ALA A 1 610 ? -22.845 -10.962 20.166 1.00 94.19 610 ALA A C 1
ATOM 4791 O O . ALA A 1 610 ? -23.235 -9.805 20.075 1.00 94.19 610 ALA A O 1
ATOM 4792 N N . HIS A 1 611 ? -22.062 -11.498 19.227 1.00 95.38 611 HIS A N 1
ATOM 4793 C CA . HIS A 1 611 ? -21.660 -10.743 18.033 1.00 95.38 611 HIS A CA 1
ATOM 4794 C C . HIS A 1 611 ? -22.848 -10.257 17.193 1.00 95.38 611 HIS A C 1
ATOM 4796 O O . HIS A 1 611 ? -22.828 -9.130 16.700 1.00 95.38 611 HIS A O 1
ATOM 4802 N N . GLY A 1 612 ? -23.904 -11.067 17.073 1.00 93.62 612 GLY A N 1
ATOM 4803 C CA . GLY A 1 612 ? -25.146 -10.662 16.413 1.00 93.62 612 GLY A CA 1
ATOM 4804 C C . GLY A 1 612 ? -25.915 -9.602 17.206 1.00 93.62 612 GLY A C 1
ATOM 4805 O O . GLY A 1 612 ? -26.307 -8.571 16.644 1.00 93.62 612 GLY A O 1
ATOM 4806 N N . ASP A 1 613 ? -26.079 -9.840 18.510 1.00 93.31 613 ASP A N 1
ATOM 4807 C CA . ASP A 1 613 ? -26.841 -8.985 19.430 1.00 93.31 613 ASP A CA 1
ATOM 4808 C C . ASP A 1 613 ? -26.185 -7.597 19.590 1.00 93.31 613 ASP A C 1
ATOM 4810 O O . ASP A 1 613 ? -26.868 -6.576 19.602 1.00 93.31 613 ASP A O 1
ATOM 4814 N N . PHE A 1 614 ? -24.850 -7.542 19.630 1.00 94.56 614 PHE A N 1
ATOM 4815 C CA . PHE A 1 614 ? -24.037 -6.323 19.715 1.00 94.56 614 PHE A CA 1
ATOM 4816 C C . PHE A 1 614 ? -23.484 -5.890 18.347 1.00 94.56 614 PHE A C 1
ATOM 4818 O O . PHE A 1 614 ? -22.405 -5.316 18.251 1.00 94.56 614 PHE A O 1
ATOM 4825 N N . SER A 1 615 ? -24.194 -6.152 17.250 1.00 93.94 615 SER A N 1
ATOM 4826 C CA . SER A 1 615 ? -23.722 -5.754 15.919 1.00 93.94 615 SER A CA 1
ATOM 4827 C C . SER A 1 615 ? -23.956 -4.264 15.631 1.00 93.94 615 SER A C 1
ATOM 4829 O O . SER A 1 615 ? -24.916 -3.650 16.104 1.00 93.94 615 SER A O 1
ATOM 4831 N N . MET A 1 616 ? -23.147 -3.679 14.737 1.00 93.38 616 MET A N 1
ATOM 4832 C CA . MET A 1 616 ? -23.410 -2.332 14.199 1.00 93.38 616 MET A CA 1
ATOM 4833 C C . MET A 1 616 ? -24.798 -2.217 13.552 1.00 93.38 616 MET A C 1
ATOM 4835 O O . MET A 1 616 ? -25.423 -1.160 13.601 1.00 93.38 616 MET A O 1
ATOM 4839 N N . THR A 1 617 ? -25.318 -3.312 12.987 1.00 92.44 617 THR A N 1
ATOM 4840 C CA . THR A 1 617 ? -26.679 -3.364 12.437 1.00 92.44 617 THR A CA 1
ATOM 4841 C C . THR A 1 617 ? -27.734 -3.253 13.539 1.00 92.44 617 THR A C 1
ATOM 4843 O O . THR A 1 617 ? -28.705 -2.518 13.358 1.00 92.44 617 THR A O 1
ATOM 4846 N N . ALA A 1 618 ? -27.557 -3.939 14.673 1.00 92.44 618 ALA A N 1
ATOM 4847 C CA . ALA A 1 618 ? -28.448 -3.823 15.828 1.00 92.44 618 ALA A CA 1
ATOM 4848 C C . ALA A 1 618 ? -28.457 -2.389 16.386 1.00 92.44 618 ALA A C 1
ATOM 4850 O O . ALA A 1 618 ? -29.532 -1.808 16.548 1.00 92.44 618 ALA A O 1
ATOM 4851 N N . LEU A 1 619 ? -27.280 -1.771 16.546 1.00 93.69 619 LEU A N 1
ATOM 4852 C CA . LEU A 1 619 ? -27.152 -0.366 16.960 1.00 93.69 619 LEU A CA 1
ATOM 4853 C C . LEU A 1 619 ? -27.852 0.591 15.994 1.00 93.69 619 LEU A C 1
ATOM 4855 O O . LEU A 1 619 ? -28.717 1.364 16.400 1.00 93.69 619 LEU A O 1
ATOM 4859 N N . LYS A 1 620 ? -27.581 0.468 14.691 1.00 92.19 620 LYS A N 1
ATOM 4860 C CA . LYS A 1 620 ? -28.204 1.314 13.666 1.00 92.19 620 LYS A CA 1
ATOM 4861 C C . LYS A 1 620 ? -29.725 1.151 13.605 1.00 92.19 620 LYS A C 1
ATOM 4863 O O . LYS A 1 620 ? -30.419 2.098 13.242 1.00 92.19 620 LYS A O 1
ATOM 4868 N N . ARG A 1 621 ? -30.260 -0.041 13.907 1.00 89.81 621 ARG A N 1
ATOM 4869 C CA . ARG A 1 621 ? -31.712 -0.274 14.007 1.00 89.81 621 ARG A CA 1
ATOM 4870 C C . ARG A 1 621 ? -32.293 0.440 15.218 1.00 89.81 621 ARG A C 1
ATOM 4872 O O . ARG A 1 621 ? -33.284 1.139 15.049 1.00 89.81 621 ARG A O 1
ATOM 4879 N N . GLN A 1 622 ? -31.670 0.304 16.386 1.00 87.88 622 GLN A N 1
ATOM 4880 C CA . GLN A 1 622 ? -32.135 0.951 17.610 1.00 87.88 622 GLN A CA 1
ATOM 4881 C C . GLN A 1 622 ? -32.165 2.477 17.478 1.00 87.88 622 GLN A C 1
ATOM 4883 O O . GLN A 1 622 ? -33.177 3.084 17.803 1.00 87.88 622 GLN A O 1
ATOM 4888 N N . ASP A 1 623 ? -31.121 3.086 16.913 1.00 87.38 623 ASP A N 1
ATOM 4889 C CA . ASP A 1 623 ? -31.057 4.547 16.742 1.00 87.38 623 ASP A CA 1
ATOM 4890 C C . ASP A 1 623 ? -32.049 5.091 15.700 1.00 87.38 623 ASP A C 1
ATOM 4892 O O . ASP A 1 623 ? -32.295 6.296 15.632 1.00 87.38 623 ASP A O 1
ATOM 4896 N N . ARG A 1 624 ? -32.598 4.221 14.842 1.00 78.75 624 ARG A N 1
ATOM 4897 C CA . ARG A 1 624 ? -33.597 4.583 13.825 1.00 78.75 624 ARG A CA 1
ATOM 4898 C C . ARG A 1 624 ? -35.035 4.440 14.315 1.00 78.75 624 ARG A C 1
ATOM 4900 O O . ARG A 1 624 ? -35.929 4.943 13.637 1.00 78.75 624 ARG A O 1
ATOM 4907 N N . VAL A 1 625 ? -35.272 3.762 15.437 1.00 57.62 625 VAL A N 1
ATOM 4908 C CA . VAL A 1 625 ? -36.592 3.725 16.070 1.00 57.62 625 VAL A CA 1
ATOM 4909 C C . VAL A 1 625 ? -36.747 5.030 16.857 1.00 57.62 625 VAL A C 1
ATOM 4911 O O . VAL A 1 625 ? -35.925 5.289 17.734 1.00 57.62 625 VAL A O 1
ATOM 4914 N N . PRO A 1 626 ? -37.746 5.882 16.557 1.00 44.19 626 PRO A N 1
ATOM 4915 C CA . PRO A 1 626 ? -38.054 7.019 17.415 1.00 44.19 626 PRO A CA 1
ATOM 4916 C C . PRO A 1 626 ? -38.393 6.480 18.809 1.00 44.19 626 PRO A C 1
ATOM 4918 O O . PRO A 1 626 ? -39.317 5.676 18.936 1.00 44.19 626 PRO A O 1
ATOM 4921 N N . GLY A 1 627 ? -37.581 6.847 19.802 1.00 37.78 627 GLY A N 1
ATOM 4922 C CA . GLY A 1 627 ? -37.780 6.468 21.203 1.00 37.78 627 GLY A CA 1
ATOM 4923 C C . GLY A 1 627 ? -38.939 7.191 21.865 1.00 37.78 627 GLY A C 1
ATOM 4924 O O . GLY A 1 627 ? -39.305 8.288 21.381 1.00 37.78 627 GLY A O 1
#